Protein AF-0000000076683269 (afdb_homodimer)

Radius of gyration: 24.69 Å; Cα contacts (8 Å, |Δi|>4): 1424; chains: 2; bounding box: 53×72×59 Å

pLDDT: mean 95.29, std 7.61, range [31.34, 98.94]

Sequence (590 aa):
MTDSLSDLVLVDVFAPDGPRTLDAGAAFLYADDLGAIRGDGVFETLLVRQGHTCNTDRHEKRFASSALMLDLPTPDLDQWRDATALALGELERKGVHSDATLRWVYSRGRESTGTPTGYVLASSAEKIVESRTKPVKVMLAERGFSLNLGSRAPWALIGAKTLSYAANMAALRYAKGKGFDDVIFTSAEGNLLEGPTSTIIVVRGKELLTPNPGEGVLPGTTQAALFEAAAEKGWKVTPAVLTPDDLYTADAVWLVSSVRIAVVVSSIDGEPIRQPDEAAEAEFRGLCDEALAAQMTDSLSDLVLVDVFAPDGPRTLDAGAAFLYADDLGAIRGDGVFETLLVRQGHTCNTDRHEKRFASSALMLDLPTPDLDQWRDATALALGELERKGVHSDATLRWVYSRGRESTGTPTGYVLASSAEKIVESRTKPVKVMLAERGFSLNLGSRAPWALIGAKTLSYAANMAALRYAKGKGFDDVIFTSAEGNLLEGPTSTIIVVRGKELLTPNPGEGVLPGTTQAALFEAAAEKGWKVTPAVLTPDDLYTADAVWLVSSVRIAVVVSSIDGEPIRQPDEAAEAEFRGLCDEALAAQ

Secondary structure (DSSP, 8-state):
---TTTT-EEEETT-TTS-EEE-TTS--B-TTBHHHHH--EEEEEEEEETTEESSHHHHHHHHHHHHHHTTPPPP-HHHHHHHHHHHHHHHHHTT--S-EEEEEEEE--BTTT---EEEEEEEE-HHHHHHTTS-EEEEEEE--B-TTHHHH-GGG-TT--BS--HHHHHHHHHHHHTT-SEEEEE-TTS-B---SS-EEEEE-SSEEEEEPTTSSSPPPHHHHHHHHHHHHTT-EEEEE---HHHHHTSSEEEEEETTTEEEEEEEETTEE-----HHHHHHHHHHHHHHHH--/---TTTT-EEEETT-TTS-EEE-TTS--B-TTBHHHHH--EEEEEEEEETTEESSHHHHHHHHHHHHHHTTPPPP-HHHHHHHHHHHHHHHHHTT--S-EEEEEEEE--BTTT---EEEEEEEE-HHHHHHTTS-EEEEEEE--B-TTHHHH-GGG-TT--BS--HHHHHHHHHHHHTT-SEEEEE-TTS-B---SS-EEEEE-SSEEEEEPTTSSSPPPHHHHHHHHHHHHTT-EEEEE---HHHHHT-SEEEEEETTTEEEEEEEETTEE-----HHHHHHHHHHHHHHHH--

Solvent-accessible surface area (backbone atoms only — not comparable to full-atom values): 29212 Å² total; per-residue (Å²): 128,80,64,54,59,76,56,41,40,29,23,35,35,72,36,87,99,39,50,40,80,53,67,56,90,40,56,60,36,44,75,54,20,28,15,40,65,23,3,32,30,28,47,49,67,32,21,27,51,85,85,36,69,35,45,52,68,53,50,50,51,50,45,46,52,25,29,51,69,67,71,43,77,81,72,61,61,67,51,51,50,51,26,48,52,52,46,46,52,50,36,50,74,70,65,51,70,60,49,21,38,37,30,44,40,39,25,54,11,29,69,62,74,58,48,64,41,41,35,38,42,33,32,70,29,61,72,49,58,68,47,29,81,47,66,34,36,27,29,76,38,64,66,34,33,44,48,62,37,34,82,78,23,63,36,60,44,60,46,40,50,51,12,45,34,33,39,42,52,32,38,42,54,53,28,44,76,71,76,25,72,32,45,38,28,19,29,59,85,50,32,44,38,32,31,72,78,30,39,46,37,35,29,50,88,67,27,44,32,29,46,35,65,63,47,57,20,61,70,48,57,47,54,51,34,27,43,54,42,32,40,76,71,69,31,44,66,43,72,35,94,37,42,66,66,53,61,65,70,20,49,27,39,34,42,28,26,54,66,54,47,46,30,44,40,42,23,51,70,85,41,76,42,48,66,58,51,73,67,57,45,50,50,52,51,49,33,46,50,51,22,51,66,49,120,127,80,62,55,59,75,55,40,39,29,23,35,35,72,37,88,98,40,50,39,81,52,69,54,89,41,56,60,35,45,74,54,19,28,17,40,65,23,3,31,30,31,47,48,67,33,19,27,49,85,84,36,68,35,44,51,68,53,48,52,53,51,44,46,51,26,28,52,70,65,71,42,78,81,71,60,60,67,51,50,50,52,26,48,51,51,46,46,52,50,36,50,72,71,65,51,70,59,49,21,38,38,28,44,40,39,24,56,11,29,68,60,76,59,49,63,40,40,33,37,43,32,31,71,30,60,73,49,58,67,48,27,80,48,65,34,34,28,30,75,39,64,66,34,34,44,46,64,38,35,83,77,22,64,35,58,44,58,47,41,50,50,11,44,33,33,40,42,53,34,38,40,53,54,26,43,76,73,74,23,72,33,46,38,28,20,30,60,86,52,31,45,36,29,32,71,77,29,38,47,37,37,29,51,88,66,26,44,32,30,46,35,65,65,47,59,21,60,70,48,55,46,56,51,33,27,43,54,41,32,41,77,70,69,32,46,66,41,71,35,95,39,40,66,64,54,61,65,72,23,48,26,38,33,43,28,25,52,66,54,46,46,29,44,42,43,23,50,69,85,40,76,42,48,65,57,51,72,66,57,44,50,50,53,51,49,32,47,50,50,22,51,65,48,121

Foldseek 3Di:
DPPQQLLKWKWWLPPDPAIDTDRPPDDDADPQWCCVPPLAWAKDKFKDAQLDTFLVVLRLVLRQVLCVLSVHPRDPVVSVVVQVNVSSVSNVVSPQRHMKIKMWIWHLTGPVPSDITIMIIMGHLVVLQVCLEPAWAEEEEEPEAFQCCCVVPSVVSQQHRTSPLVVLVVQQVVQVVVVGRWYWYAYPVQWTEATSAWWKWFADPLETETADRPRRYHDASLLVLLQVLSVVVPGHYDHDTHHVVSCQPGQWMWTAHRRSGIHTHQYYPPHGHHDHDPVVVVVSVVSSVNSRPPD/DPPQQLLKWKWWLPPDPAIDTDRPPDDDADPQWCCVPPLAWAKDKFKDAQLDTFLVVLRLVLRQVLCVLSVHPRDPVVSVVVQVNVSSVSNVVSVQRHMKMKMWIWHLTGPVPSDITIMIIMGHCVVLQVCLEPAWAEEEEEPEAFQCVCVVPSVVSQQHRTSPLVVLVVQQVVQVVVVGRWYWYAYPVQWTEATSAWWKWFADPLETETADRSRRYHDASLLVLLQVLSVVVPGHYDHDTHHPVSCQPTQWMWTAHRRSGIHTHQYYPPHGHHDHDPVVVVVSVVSSVNSRPPD

Structure (mmCIF, N/CA/C/O backbone):
data_AF-0000000076683269-model_v1
#
loop_
_entity.id
_entity.type
_entity.pdbx_description
1 polymer '4-amino-4-deoxychorismate lyase'
#
loop_
_atom_site.group_PDB
_atom_site.id
_atom_site.type_symbol
_atom_site.label_atom_id
_atom_site.label_alt_id
_atom_site.label_comp_id
_atom_site.label_asym_id
_atom_site.label_entity_id
_atom_site.label_seq_id
_atom_site.pdbx_PDB_ins_code
_atom_site.Cartn_x
_atom_site.Cartn_y
_atom_site.Cartn_z
_atom_site.occupancy
_atom_site.B_iso_or_equiv
_atom_site.auth_seq_id
_atom_site.auth_comp_id
_atom_site.auth_asym_id
_atom_site.auth_atom_id
_atom_site.pdbx_PDB_model_num
ATOM 1 N N . MET A 1 1 ? 0.026 5.48 30.109 1 31.59 1 MET A N 1
ATOM 2 C CA . MET A 1 1 ? -0.189 5.574 28.672 1 31.59 1 MET A CA 1
ATOM 3 C C . MET A 1 1 ? -1.676 5.672 28.344 1 31.59 1 MET A C 1
ATOM 5 O O . MET A 1 1 ? -2.445 4.762 28.672 1 31.59 1 MET A O 1
ATOM 9 N N . THR A 1 2 ? -2.377 6.766 28.484 1 41.66 2 THR A N 1
ATOM 10 C CA . THR A 1 2 ? -3.814 6.977 28.344 1 41.66 2 THR A CA 1
ATOM 11 C C . THR A 1 2 ? -4.387 6.113 27.234 1 41.66 2 THR A C 1
ATOM 13 O O . THR A 1 2 ? -3.756 5.941 26.188 1 41.66 2 THR A O 1
ATOM 16 N N . ASP A 1 3 ? -5.293 5.227 27.531 1 55.28 3 ASP A N 1
ATOM 17 C CA . ASP A 1 3 ? -5.898 4.203 26.688 1 55.28 3 ASP A CA 1
ATOM 18 C C . ASP A 1 3 ? -6.43 4.809 25.391 1 55.28 3 ASP A C 1
ATOM 20 O O . ASP A 1 3 ? -7.445 5.508 25.391 1 55.28 3 ASP A O 1
ATOM 24 N N . SER A 1 4 ? -5.574 4.988 24.359 1 67.75 4 SER A N 1
ATOM 25 C CA . SER A 1 4 ? -5.832 5.57 23.047 1 67.75 4 SER A CA 1
ATOM 26 C C . SER A 1 4 ? -7.141 5.055 22.453 1 67.75 4 SER A C 1
ATOM 28 O O . SER A 1 4 ? -7.762 5.723 21.625 1 67.75 4 SER A O 1
ATOM 30 N N . LEU A 1 5 ? -7.668 4.098 23.234 1 78.06 5 LEU A N 1
ATOM 31 C CA . LEU A 1 5 ? -8.93 3.533 22.766 1 78.06 5 LEU A CA 1
ATOM 32 C C . LEU A 1 5 ? -10.117 4.293 23.344 1 78.06 5 LEU A C 1
ATOM 34 O O . LEU A 1 5 ? -11.211 4.266 22.781 1 78.06 5 LEU A O 1
ATOM 38 N N . SER A 1 6 ? -9.914 5.012 24.422 1 82.38 6 SER A N 1
ATOM 39 C CA . SER A 1 6 ? -11.016 5.594 25.172 1 82.38 6 SER A CA 1
ATOM 40 C C . SER A 1 6 ? -11.75 6.652 24.359 1 82.38 6 SER A C 1
ATOM 42 O O . SER A 1 6 ? -12.977 6.766 24.438 1 82.38 6 SER A O 1
ATOM 44 N N . ASP A 1 7 ? -11.094 7.297 23.562 1 91.88 7 ASP A N 1
ATOM 45 C CA . ASP A 1 7 ? -11.805 8.352 22.844 1 91.88 7 ASP A CA 1
ATOM 46 C C . ASP A 1 7 ? -12 7.984 21.375 1 91.88 7 ASP A C 1
ATOM 48 O O . ASP A 1 7 ? -12.438 8.812 20.578 1 91.88 7 ASP A O 1
ATOM 52 N N . LEU A 1 8 ? -11.688 6.789 21.047 1 96.19 8 LEU A N 1
ATOM 53 C CA . LEU A 1 8 ? -11.82 6.367 19.656 1 96.19 8 LEU A CA 1
ATOM 54 C C . LEU A 1 8 ? -13.289 6.168 19.281 1 96.19 8 LEU A C 1
ATOM 56 O O . LEU A 1 8 ? -14.031 5.512 20.016 1 96.19 8 LEU A O 1
ATOM 60 N N . VAL A 1 9 ? -13.695 6.797 18.203 1 98.25 9 VAL A N 1
ATOM 61 C CA . VAL A 1 9 ? -15.047 6.711 17.656 1 98.25 9 VAL A CA 1
ATOM 62 C C . VAL A 1 9 ? -15.023 5.914 16.359 1 98.25 9 VAL A C 1
ATOM 64 O O . VAL A 1 9 ? -14.125 6.09 15.523 1 98.25 9 VAL A O 1
ATOM 67 N N . LEU A 1 10 ? -16.016 5.043 16.188 1 98.75 10 LEU A N 1
ATOM 68 C CA . LEU A 1 10 ? -16.172 4.258 14.977 1 98.75 10 LEU A CA 1
ATOM 69 C C . LEU A 1 10 ? -17.594 4.379 14.43 1 98.75 10 LEU A C 1
ATOM 71 O O . LEU A 1 10 ? -18.562 4.164 15.164 1 98.75 10 LEU A O 1
ATOM 75 N N . VAL A 1 11 ? -17.672 4.773 13.18 1 98.94 11 VAL A N 1
ATOM 76 C CA . VAL A 1 11 ? -18.969 4.805 12.5 1 98.94 11 VAL A CA 1
ATOM 77 C C . VAL A 1 11 ? -18.906 3.916 11.258 1 98.94 11 VAL A C 1
ATOM 79 O O . VAL A 1 11 ? -18.031 4.066 10.414 1 98.94 11 VAL A O 1
ATOM 82 N N . ASP A 1 12 ? -19.812 2.938 11.156 1 98.88 12 ASP A N 1
ATOM 83 C CA . ASP A 1 12 ? -20.016 2.168 9.93 1 98.88 12 ASP A CA 1
ATOM 84 C C . ASP A 1 12 ? -20.828 2.961 8.906 1 98.88 12 ASP A C 1
ATOM 86 O O . ASP A 1 12 ? -22.016 3.207 9.109 1 98.88 12 ASP A O 1
ATOM 90 N N . VAL A 1 13 ? -20.234 3.352 7.816 1 98.81 13 VAL A N 1
ATOM 91 C CA . VAL A 1 13 ? -20.875 4.207 6.824 1 98.81 13 VAL A CA 1
ATOM 92 C C . VAL A 1 13 ? -21.938 3.41 6.062 1 98.81 13 VAL A C 1
ATOM 94 O O . VAL A 1 13 ? -22.969 3.951 5.68 1 98.81 13 VAL A O 1
ATOM 97 N N . PHE A 1 14 ? -21.672 2.129 5.91 1 98 14 PHE A N 1
ATOM 98 C CA . PHE A 1 14 ? -22.5 1.336 5.008 1 98 14 PHE A CA 1
ATOM 99 C C . PHE A 1 14 ? -23.375 0.367 5.789 1 98 14 PHE A C 1
ATOM 101 O O . PHE A 1 14 ? -23.734 -0.7 5.285 1 98 14 PHE A O 1
ATOM 108 N N . ALA A 1 15 ? -23.578 0.634 7.137 1 96.75 15 ALA A N 1
ATOM 109 C CA . ALA A 1 15 ? -24.5 -0.187 7.902 1 96.75 15 ALA A CA 1
ATOM 110 C C . ALA A 1 15 ? -25.859 -0.254 7.211 1 96.75 15 ALA A C 1
ATOM 112 O O . ALA A 1 15 ? -26.25 0.679 6.504 1 96.75 15 ALA A O 1
ATOM 113 N N . PRO A 1 16 ? -26.484 -1.417 7.621 1 90 16 PRO A N 1
ATOM 114 C CA . PRO A 1 16 ? -27.828 -1.509 7.047 1 90 16 PRO A CA 1
ATOM 115 C C . PRO A 1 16 ? -28.734 -0.355 7.477 1 90 16 PRO A C 1
ATOM 117 O O . PRO A 1 16 ? -28.703 0.058 8.641 1 90 16 PRO A O 1
ATOM 120 N N . ASP A 1 17 ? -29.438 0.442 6.676 1 92.94 17 ASP A N 1
ATOM 121 C CA . ASP A 1 17 ? -30.406 1.505 6.91 1 92.94 17 ASP A CA 1
ATOM 122 C C . ASP A 1 17 ? -29.703 2.848 7.121 1 92.94 17 ASP A C 1
ATOM 124 O O . ASP A 1 17 ? -30.266 3.758 7.73 1 92.94 17 ASP A O 1
ATOM 128 N N . GLY A 1 18 ? -28.375 2.85 6.934 1 95.81 18 GLY A N 1
ATOM 129 C CA . GLY A 1 18 ? -27.594 4.078 7.012 1 95.81 18 GLY A CA 1
ATOM 130 C C . GLY A 1 18 ? -26.438 3.998 7.992 1 95.81 18 GLY A C 1
ATOM 131 O O . GLY A 1 18 ? -26.281 2.99 8.68 1 95.81 18 GLY A O 1
ATOM 132 N N . PRO A 1 19 ? -25.688 5.133 8.07 1 98.62 19 PRO A N 1
ATOM 133 C CA . PRO A 1 19 ? -24.516 5.121 8.953 1 98.62 19 PRO A CA 1
ATOM 134 C C . PRO A 1 19 ? -24.875 4.871 10.414 1 98.62 19 PRO A C 1
ATOM 136 O O . PRO A 1 19 ? -25.922 5.332 10.883 1 98.62 19 PRO A O 1
ATOM 139 N N . ARG A 1 20 ? -23.953 4.223 11.133 1 98.5 20 ARG A N 1
ATOM 140 C CA . ARG A 1 20 ? -24.219 3.842 12.516 1 98.5 20 ARG A CA 1
ATOM 141 C C . ARG A 1 20 ? -22.953 3.836 13.352 1 98.5 20 ARG A C 1
ATOM 143 O O . ARG A 1 20 ? -21.906 3.371 12.891 1 98.5 20 ARG A O 1
ATOM 150 N N . THR A 1 21 ? -23.094 4.387 14.539 1 98.31 21 THR A N 1
ATOM 151 C CA . THR A 1 21 ? -21.984 4.328 15.484 1 98.31 21 THR A CA 1
ATOM 152 C C . THR A 1 21 ? -21.812 2.916 16.031 1 98.31 21 THR A C 1
ATOM 154 O O . THR A 1 21 ? -22.797 2.254 16.359 1 98.31 21 THR A O 1
ATOM 157 N N . LEU A 1 22 ? -20.594 2.455 16.125 1 98.12 22 LEU A N 1
ATOM 158 C CA . LEU A 1 22 ? -20.281 1.14 16.672 1 98.12 22 LEU A CA 1
ATOM 159 C C . LEU A 1 22 ? -19.281 1.253 17.812 1 98.12 22 LEU A C 1
ATOM 161 O O . LEU A 1 22 ? -18.703 2.324 18.047 1 98.12 22 LEU A O 1
ATOM 165 N N . ASP A 1 23 ? -19.094 0.149 18.594 1 96.94 23 ASP A N 1
ATOM 166 C CA . ASP A 1 23 ? -18.047 0.046 19.594 1 96.94 23 ASP A CA 1
ATOM 167 C C . ASP A 1 23 ? -16.672 -0.105 18.938 1 96.94 23 ASP A C 1
ATOM 169 O O . ASP A 1 23 ? -16.375 -1.142 18.344 1 96.94 23 ASP A O 1
ATOM 173 N N . ALA A 1 24 ? -15.812 0.906 19.094 1 95.56 24 ALA A N 1
ATOM 174 C CA . ALA A 1 24 ? -14.492 0.896 18.469 1 95.56 24 ALA A CA 1
ATOM 175 C C . 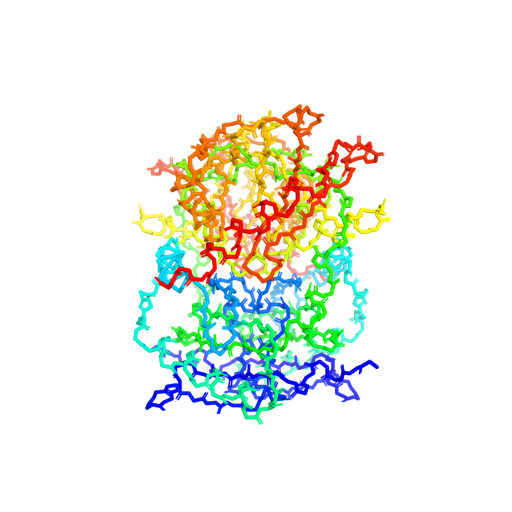ALA A 1 24 ? -13.594 -0.158 19.094 1 95.56 24 ALA A C 1
ATOM 177 O O . ALA A 1 24 ? -12.539 -0.489 18.562 1 95.56 24 ALA A O 1
ATOM 178 N N . GLY A 1 25 ? -13.969 -0.652 20.219 1 94.94 25 GLY A N 1
ATOM 179 C CA . GLY A 1 25 ? -13.211 -1.692 20.906 1 94.94 25 GLY A CA 1
ATOM 180 C C . GLY A 1 25 ? -13.555 -3.09 20.422 1 94.94 25 GLY A C 1
ATOM 181 O O . GLY A 1 25 ? -12.938 -4.066 20.844 1 94.94 25 GLY A O 1
ATOM 182 N N . ALA A 1 26 ? -14.508 -3.221 19.547 1 96.56 26 ALA A N 1
ATOM 183 C CA . ALA A 1 26 ? -14.914 -4.516 19.016 1 96.56 26 ALA A CA 1
ATOM 184 C C . ALA A 1 26 ? -14.406 -4.703 17.578 1 96.56 26 ALA A C 1
ATOM 186 O O . ALA A 1 26 ? -14.109 -3.725 16.891 1 96.56 26 ALA A O 1
ATOM 187 N N . ALA A 1 27 ? -14.25 -6.012 17.203 1 97.88 27 ALA A N 1
ATOM 188 C CA . ALA A 1 27 ? -13.906 -6.312 15.82 1 97.88 27 ALA A CA 1
ATOM 189 C C . ALA A 1 27 ? -14.969 -5.773 14.867 1 97.88 27 ALA A C 1
ATOM 191 O O . ALA A 1 27 ? -16.156 -5.805 15.172 1 97.88 27 ALA A O 1
ATOM 192 N N . PHE A 1 28 ? -14.586 -5.293 13.773 1 98.25 28 PHE A N 1
ATOM 193 C CA . PHE A 1 28 ? -15.469 -4.641 12.812 1 98.25 28 PHE A CA 1
ATOM 194 C C . PHE A 1 28 ? -15.203 -5.145 11.398 1 98.25 28 PHE A C 1
ATOM 196 O O . PHE A 1 28 ? -16.141 -5.484 10.672 1 98.25 28 PHE A O 1
ATOM 203 N N . LEU A 1 29 ? -13.938 -5.234 10.961 1 98.56 29 LEU A N 1
ATOM 204 C CA . LEU A 1 29 ? -13.562 -5.645 9.617 1 98.56 29 LEU A CA 1
ATOM 205 C C . LEU A 1 29 ? -13.492 -7.164 9.5 1 98.56 29 LEU A C 1
ATOM 207 O O . LEU A 1 29 ? -13.156 -7.844 10.477 1 98.56 29 LEU A O 1
ATOM 211 N N . TYR A 1 30 ? -13.789 -7.625 8.32 1 98.19 30 TYR A N 1
ATOM 212 C CA . TYR A 1 30 ? -13.602 -9.039 8.031 1 98.19 30 TYR A CA 1
ATOM 213 C C . TYR A 1 30 ? -12.156 -9.328 7.641 1 98.19 30 TYR A C 1
ATOM 215 O O . TYR A 1 30 ? -11.469 -8.461 7.094 1 98.19 30 TYR A O 1
ATOM 223 N N . ALA A 1 31 ? -11.75 -10.562 7.859 1 98.25 31 ALA A N 1
ATOM 224 C CA . ALA A 1 31 ? -10.344 -10.938 7.672 1 98.25 31 ALA A CA 1
ATOM 225 C C . ALA A 1 31 ? -9.953 -10.859 6.199 1 98.25 31 ALA A C 1
ATOM 227 O O . ALA A 1 31 ? -8.773 -10.656 5.875 1 98.25 31 ALA A O 1
ATOM 228 N N . ASP A 1 32 ? -10.93 -10.961 5.285 1 98 32 ASP A N 1
ATOM 229 C CA . ASP A 1 32 ? -10.602 -11.008 3.863 1 98 32 ASP A CA 1
ATOM 230 C C . ASP A 1 32 ? -10.875 -9.664 3.191 1 98 32 ASP A C 1
ATOM 232 O O . ASP A 1 32 ? -11.031 -9.594 1.971 1 98 32 ASP A O 1
ATOM 236 N N . ASP A 1 33 ? -11.078 -8.586 4.016 1 98.5 33 ASP A N 1
ATOM 237 C CA . ASP A 1 33 ? -11.242 -7.258 3.439 1 98.5 33 ASP A CA 1
ATOM 238 C C . ASP A 1 33 ? -10.031 -6.863 2.602 1 98.5 33 ASP A C 1
ATOM 240 O O . ASP A 1 33 ? -8.898 -6.914 3.082 1 98.5 33 ASP A O 1
ATOM 244 N N . LEU A 1 34 ? -10.25 -6.418 1.425 1 98.69 34 LEU A N 1
ATOM 245 C CA . LEU A 1 34 ? -9.172 -6.105 0.489 1 98.69 34 LEU A CA 1
ATOM 246 C C . LEU A 1 34 ? -8.406 -4.867 0.933 1 98.69 34 LEU A C 1
ATOM 248 O O . LEU A 1 34 ? -7.266 -4.652 0.512 1 98.69 34 LEU A O 1
ATOM 252 N N . GLY A 1 35 ? -8.953 -4.008 1.748 1 98.62 35 GLY A N 1
ATOM 253 C CA . GLY A 1 35 ? -8.18 -2.971 2.406 1 98.62 35 GLY A CA 1
ATOM 254 C C . GLY A 1 35 ? -7.105 -3.52 3.328 1 98.62 35 GLY A C 1
ATOM 255 O O . GLY A 1 35 ? -5.984 -3.004 3.365 1 98.62 35 GLY A O 1
ATOM 256 N N . ALA A 1 36 ? -7.414 -4.625 3.998 1 98.62 36 ALA A N 1
ATOM 257 C CA . ALA A 1 36 ? -6.516 -5.191 5 1 98.62 36 ALA A CA 1
ATOM 258 C C . ALA A 1 36 ? -5.457 -6.078 4.352 1 98.62 36 ALA A C 1
ATOM 260 O O . ALA A 1 36 ? -4.324 -6.16 4.836 1 98.62 36 ALA A O 1
ATOM 261 N N . ILE A 1 37 ? -5.801 -6.723 3.23 1 98.56 37 ILE A N 1
ATOM 262 C CA . ILE A 1 37 ? -4.879 -7.758 2.762 1 98.56 37 ILE A CA 1
ATOM 263 C C . ILE A 1 37 ? -4.199 -7.297 1.476 1 98.56 37 ILE A C 1
ATOM 265 O O . ILE A 1 37 ? -3.268 -7.945 0.993 1 98.56 37 ILE A O 1
ATOM 269 N N . ARG A 1 38 ? -4.641 -6.066 0.946 1 98.5 38 ARG A N 1
ATOM 270 C CA . ARG A 1 38 ? -4.02 -5.578 -0.281 1 98.5 38 ARG A CA 1
ATOM 271 C C . ARG A 1 38 ? -3.811 -4.07 -0.228 1 98.5 38 ARG A C 1
ATOM 273 O O . ARG A 1 38 ? -3.271 -3.479 -1.166 1 98.5 38 ARG A O 1
ATOM 280 N N . GLY A 1 39 ? -4.258 -3.404 0.826 1 98.69 39 GLY A N 1
ATOM 281 C CA . GLY A 1 39 ? -4.242 -1.95 0.814 1 98.69 39 GLY A CA 1
ATOM 282 C C . GLY A 1 39 ? -5.082 -1.354 -0.3 1 98.69 39 GLY A C 1
ATOM 283 O O . GLY A 1 39 ? -4.785 -0.264 -0.792 1 98.69 39 GLY A O 1
ATOM 284 N N . ASP A 1 40 ? -6.047 -2.078 -0.749 1 98.69 40 ASP A N 1
ATOM 285 C CA . ASP A 1 40 ? -6.859 -1.696 -1.901 1 98.69 40 ASP A CA 1
ATOM 286 C C . ASP A 1 40 ? -8.047 -0.843 -1.476 1 98.69 40 ASP A C 1
ATOM 288 O O . ASP A 1 40 ? -9.18 -1.337 -1.396 1 98.69 40 ASP A O 1
ATOM 292 N N . GLY A 1 41 ? -7.828 0.389 -1.312 1 98.88 41 GLY A N 1
ATOM 293 C CA . GLY A 1 41 ? -8.773 1.394 -0.854 1 98.88 41 GLY A CA 1
ATOM 294 C C . GLY A 1 41 ? -8.164 2.777 -0.735 1 98.88 41 GLY A C 1
ATOM 295 O O . GLY A 1 41 ? -7.008 2.986 -1.105 1 98.88 41 GLY A O 1
ATOM 296 N N . VAL A 1 42 ? -9.016 3.705 -0.265 1 98.88 42 VAL A N 1
ATOM 297 C CA . VAL A 1 42 ? -8.609 5.102 -0.143 1 98.88 42 VAL A CA 1
ATOM 298 C C . VAL A 1 42 ? -9.008 5.641 1.229 1 98.88 42 VAL A C 1
ATOM 300 O O . VAL A 1 42 ? -9.828 5.035 1.924 1 98.88 42 VAL A O 1
ATOM 303 N N . PHE A 1 43 ? -8.375 6.777 1.612 1 98.94 43 PHE A N 1
ATOM 304 C CA . PHE A 1 43 ? -8.742 7.367 2.895 1 98.94 43 PHE A CA 1
ATOM 305 C C . PHE A 1 43 ? -8.57 8.883 2.859 1 98.94 43 PHE A C 1
ATOM 307 O O . PHE A 1 43 ? -7.965 9.422 1.933 1 98.94 43 PHE A O 1
ATOM 314 N N . GLU A 1 44 ? -9.133 9.531 3.756 1 98.81 44 GLU A N 1
ATOM 315 C CA . GLU A 1 44 ? -8.938 10.938 4.102 1 98.81 44 GLU A CA 1
ATOM 316 C C . GLU A 1 44 ? -8.773 11.117 5.609 1 98.81 44 GLU A C 1
ATOM 318 O O . GLU A 1 44 ? -9.375 10.383 6.395 1 98.81 44 GLU A O 1
ATOM 323 N N . THR A 1 45 ? -7.984 12.008 6.004 1 98.56 45 THR A N 1
ATOM 324 C CA . THR A 1 45 ? -7.938 12.461 7.391 1 98.56 45 THR A CA 1
ATOM 325 C C . THR A 1 45 ? -8.258 13.945 7.484 1 98.56 45 THR A C 1
ATOM 327 O O . THR A 1 45 ? -7.539 14.773 6.914 1 98.56 45 THR A O 1
ATOM 330 N N . LEU A 1 46 ? -9.305 14.25 8.148 1 98.5 46 LEU A N 1
ATOM 331 C CA . LEU A 1 46 ? -9.75 15.633 8.328 1 98.5 46 LEU A CA 1
ATOM 332 C C . LEU A 1 46 ? -9.438 16.109 9.742 1 98.5 46 LEU A C 1
ATOM 334 O O . LEU A 1 46 ? -9.453 15.328 10.688 1 98.5 46 LEU A O 1
ATOM 338 N N . LEU A 1 47 ? -9.18 17.391 9.852 1 98.25 47 LEU A N 1
ATOM 339 C CA . LEU A 1 47 ? -9.133 18.047 11.148 1 98.25 47 LEU A CA 1
ATOM 340 C C . LEU A 1 47 ? -10.531 18.406 11.633 1 98.25 47 LEU A C 1
ATOM 342 O O . LEU A 1 47 ? -11.359 18.891 10.859 1 98.25 47 LEU A O 1
ATOM 346 N N . VAL A 1 48 ? -10.797 18.062 12.836 1 97.75 48 VAL A N 1
ATOM 347 C CA . VAL A 1 48 ? -11.984 18.562 13.523 1 97.75 48 VAL A CA 1
ATOM 348 C C . VAL A 1 48 ? -11.586 19.688 14.484 1 97.75 48 VAL A C 1
ATOM 350 O O . VAL A 1 48 ? -10.766 19.469 15.383 1 97.75 48 VAL A O 1
ATOM 353 N N . ARG A 1 49 ? -12.07 20.797 14.273 1 95.38 49 ARG A N 1
ATOM 354 C CA . ARG A 1 49 ? -11.836 21.969 15.117 1 95.38 49 ARG A CA 1
ATOM 355 C C . ARG A 1 49 ? -13.148 22.656 15.469 1 95.38 49 ARG A C 1
ATOM 357 O O . ARG A 1 49 ? -13.961 22.953 14.586 1 95.38 49 ARG A O 1
ATOM 364 N N . GLN A 1 50 ? -13.328 22.922 16.734 1 92.56 50 GLN A N 1
ATOM 365 C CA . GLN A 1 50 ? -14.539 23.562 17.219 1 92.56 50 GLN A CA 1
ATOM 366 C C . GLN A 1 50 ? -15.789 22.828 16.734 1 92.56 50 GLN A C 1
ATOM 368 O O . GLN A 1 50 ? -16.75 23.453 16.281 1 92.56 50 GLN A O 1
ATOM 373 N N . GLY A 1 51 ? -15.719 21.516 16.672 1 93.5 51 GLY A N 1
ATOM 374 C CA . GLY A 1 51 ? -16.859 20.656 16.422 1 93.5 51 GLY A CA 1
ATOM 375 C C . GLY A 1 51 ? -17.172 20.5 14.938 1 93.5 51 GLY A C 1
ATOM 376 O O . GLY A 1 51 ? -18.172 19.891 14.57 1 93.5 51 GLY A O 1
ATOM 377 N N . HIS A 1 52 ? -16.266 21.078 14.102 1 95.38 52 HIS A N 1
ATOM 378 C CA . HIS A 1 52 ? -16.5 20.984 12.664 1 95.38 52 HIS A CA 1
ATOM 379 C C . HIS A 1 52 ? -15.266 20.469 11.938 1 95.38 52 HIS A C 1
ATOM 381 O O . HIS A 1 52 ? -14.133 20.703 12.375 1 95.38 52 HIS A O 1
ATOM 387 N N . THR A 1 53 ? -15.516 19.766 10.828 1 97.88 53 THR A N 1
ATOM 388 C CA . THR A 1 53 ? -14.398 19.344 9.984 1 97.88 53 THR A CA 1
ATOM 389 C C . THR A 1 53 ? -13.875 20.531 9.164 1 97.88 53 THR A C 1
ATOM 391 O O . THR A 1 53 ? -14.656 21.375 8.711 1 97.88 53 THR A O 1
ATOM 394 N N . CYS A 1 54 ? -12.602 20.594 8.953 1 97.75 54 CYS A N 1
ATOM 395 C CA . CYS A 1 54 ? -11.961 21.656 8.18 1 97.75 54 CYS A CA 1
ATOM 396 C C . CYS A 1 54 ? -11.711 21.219 6.746 1 97.75 54 CYS A C 1
ATOM 398 O O . CYS A 1 54 ? -11.344 20.062 6.504 1 97.75 54 CYS A O 1
ATOM 400 N N . ASN A 1 55 ? -11.922 22.156 5.77 1 97.56 55 ASN A N 1
ATOM 401 C CA . ASN A 1 55 ? -11.633 21.938 4.355 1 97.56 55 ASN A CA 1
ATOM 402 C C . ASN A 1 55 ? -12.367 20.719 3.82 1 97.56 55 ASN A C 1
ATOM 404 O O . ASN A 1 55 ? -11.82 19.953 3.023 1 97.56 55 ASN A O 1
ATOM 408 N N . THR A 1 56 ? -13.609 20.562 4.227 1 97.94 56 THR A N 1
ATOM 409 C CA . THR A 1 56 ? -14.383 19.359 3.928 1 97.94 56 THR A CA 1
ATOM 410 C C . THR A 1 56 ? -14.562 19.188 2.422 1 97.94 56 THR A C 1
ATOM 412 O O . THR A 1 56 ? -14.383 18.094 1.887 1 97.94 56 THR A O 1
ATOM 415 N N . ASP A 1 57 ? -14.875 20.297 1.766 1 97.38 57 ASP A N 1
ATOM 416 C CA . ASP A 1 57 ? -15.094 20.234 0.325 1 97.38 57 ASP A CA 1
ATOM 417 C C . ASP A 1 57 ? -13.859 19.719 -0.403 1 97.38 57 ASP A C 1
ATOM 419 O O . ASP A 1 57 ? -13.969 18.906 -1.32 1 97.38 57 ASP A O 1
ATOM 423 N N . ARG A 1 58 ? -12.695 20.219 -0.031 1 97.44 58 ARG A N 1
ATOM 424 C CA . ARG A 1 58 ? -11.445 19.797 -0.652 1 97.44 58 ARG A CA 1
ATOM 425 C C . ARG A 1 58 ? -11.172 18.328 -0.381 1 97.44 58 ARG A C 1
ATOM 427 O O . ARG A 1 58 ? -10.719 17.594 -1.268 1 97.44 58 ARG A O 1
ATOM 434 N N . HIS A 1 59 ? -11.461 17.859 0.819 1 98.56 59 HIS A N 1
ATOM 435 C CA . HIS A 1 59 ? -11.297 16.453 1.161 1 98.56 59 HIS A CA 1
ATOM 436 C C . HIS A 1 59 ? -12.25 15.586 0.356 1 98.56 59 HIS A C 1
ATOM 438 O O . HIS A 1 59 ? -11.867 14.516 -0.124 1 98.56 59 HIS A O 1
ATOM 444 N N . GLU A 1 60 ? -13.508 16.062 0.249 1 98.69 60 GLU A N 1
ATOM 445 C CA . GLU A 1 60 ? -14.5 15.305 -0.513 1 98.69 60 GLU A CA 1
ATOM 446 C C . GLU A 1 60 ? -14.078 15.141 -1.968 1 98.69 60 GLU A C 1
ATOM 448 O O . GLU A 1 60 ? -14.188 14.055 -2.535 1 98.69 60 GLU A O 1
ATOM 453 N N . LYS A 1 61 ? -13.594 16.203 -2.529 1 98.25 61 LYS A N 1
ATOM 454 C CA . LYS A 1 61 ? -13.148 16.156 -3.92 1 98.25 61 LYS A CA 1
ATOM 455 C C . LYS A 1 61 ? -11.977 15.195 -4.094 1 98.25 61 LYS A C 1
ATOM 457 O O . LYS A 1 61 ? -11.953 14.391 -5.027 1 98.25 61 LYS A O 1
ATOM 462 N N . ARG A 1 62 ? -11.008 15.266 -3.25 1 97.81 62 ARG A N 1
ATOM 463 C CA . ARG A 1 62 ? -9.844 14.383 -3.342 1 97.81 62 ARG A CA 1
ATOM 464 C C . ARG A 1 62 ? -10.234 12.938 -3.068 1 97.81 62 ARG A C 1
ATOM 466 O O . ARG A 1 62 ? -9.695 12.016 -3.688 1 97.81 62 ARG A O 1
ATOM 473 N N . PHE A 1 63 ? -11.188 12.766 -2.121 1 98.81 63 PHE A N 1
ATOM 474 C CA . PHE A 1 63 ? -11.703 11.438 -1.807 1 98.81 63 PHE A CA 1
ATOM 475 C C . PHE A 1 63 ? -12.312 10.789 -3.043 1 98.81 63 PHE A C 1
ATOM 477 O O . PHE A 1 63 ? -11.977 9.656 -3.383 1 98.81 63 PHE A O 1
ATOM 484 N N . ALA A 1 64 ? -13.109 11.523 -3.682 1 98.75 64 ALA A N 1
ATOM 485 C CA . ALA A 1 64 ? -13.766 11.039 -4.895 1 98.75 64 ALA A CA 1
ATOM 486 C C . ALA A 1 64 ? -12.75 10.781 -6 1 98.75 64 ALA A C 1
ATOM 488 O O . ALA A 1 64 ? -12.844 9.781 -6.719 1 98.75 64 ALA A O 1
ATOM 489 N N . SER A 1 65 ? -11.812 11.664 -6.152 1 97.75 65 SER A N 1
ATOM 490 C CA . SER A 1 65 ? -10.781 11.516 -7.172 1 97.75 65 SER A CA 1
ATOM 491 C C . SER A 1 65 ? -9.938 10.273 -6.93 1 97.75 65 SER A C 1
ATOM 493 O O . SER A 1 65 ? -9.641 9.523 -7.863 1 97.75 65 SER A O 1
ATOM 495 N N . SER A 1 66 ? -9.516 10.062 -5.664 1 98.31 66 SER A N 1
ATOM 496 C CA . SER A 1 66 ? -8.734 8.875 -5.324 1 98.31 66 SER A CA 1
ATOM 497 C C . SER A 1 66 ? -9.523 7.602 -5.605 1 98.31 66 SER A C 1
ATOM 499 O O . SER A 1 66 ? -8.977 6.637 -6.148 1 98.31 66 SER A O 1
ATOM 501 N N . ALA A 1 67 ? -10.805 7.598 -5.219 1 98.75 67 ALA A N 1
ATOM 502 C CA . ALA A 1 67 ? -11.656 6.441 -5.477 1 98.75 67 ALA A CA 1
ATOM 503 C C . ALA A 1 67 ? -11.734 6.137 -6.973 1 98.75 67 ALA A C 1
ATOM 505 O O . ALA A 1 67 ? -11.617 4.98 -7.379 1 98.75 67 ALA A O 1
ATOM 506 N N . LEU A 1 68 ? -11.883 7.156 -7.746 1 98.19 68 LEU A N 1
ATOM 507 C CA . LEU A 1 68 ? -11.945 7.004 -9.195 1 98.19 68 LEU A CA 1
ATOM 508 C C . LEU A 1 68 ? -10.656 6.395 -9.734 1 98.19 68 LEU A C 1
ATOM 510 O O . LEU A 1 68 ? -10.695 5.492 -10.578 1 98.19 68 LEU A O 1
ATOM 514 N N . MET A 1 69 ? -9.555 6.855 -9.273 1 96.88 69 MET A N 1
ATOM 515 C CA . MET A 1 69 ? -8.258 6.367 -9.734 1 96.88 69 MET A CA 1
ATOM 516 C C . MET A 1 69 ? -8.094 4.883 -9.422 1 96.88 69 MET A C 1
ATOM 518 O O . MET A 1 69 ? -7.406 4.168 -10.156 1 96.88 69 MET A O 1
ATOM 522 N N . LEU A 1 70 ? -8.727 4.422 -8.398 1 98.19 70 LEU A N 1
ATOM 523 C CA . LEU A 1 70 ? -8.625 3.018 -8.016 1 98.19 70 LEU A CA 1
ATOM 524 C C . LEU A 1 70 ? -9.758 2.207 -8.648 1 98.19 70 LEU A C 1
ATOM 526 O O . LEU A 1 70 ? -9.914 1.02 -8.352 1 98.19 70 LEU A O 1
ATOM 530 N N . ASP A 1 71 ? -10.609 2.832 -9.422 1 97.62 71 ASP A N 1
ATOM 531 C CA . ASP A 1 71 ? -11.773 2.184 -10.016 1 97.62 71 ASP A CA 1
ATOM 532 C C . ASP A 1 71 ? -12.711 1.652 -8.938 1 97.62 71 ASP A C 1
ATOM 534 O O . ASP A 1 71 ? -13.258 0.552 -9.062 1 97.62 71 ASP A O 1
ATOM 538 N N . LEU A 1 72 ? -12.812 2.334 -7.816 1 98.19 72 LEU A N 1
ATOM 539 C CA . LEU A 1 72 ? -13.836 2.068 -6.809 1 98.19 72 LEU A CA 1
ATOM 540 C C . LEU A 1 72 ? -15.164 2.705 -7.203 1 98.19 72 LEU A C 1
ATOM 542 O O . LEU A 1 72 ? -15.188 3.686 -7.949 1 98.19 72 LEU A O 1
ATOM 546 N N . PRO A 1 73 ? -16.266 2.119 -6.691 1 97.38 73 PRO A N 1
ATOM 547 C CA . PRO A 1 73 ? -17.516 2.846 -6.883 1 97.38 73 PRO A CA 1
ATOM 548 C C . PRO A 1 73 ? -17.469 4.27 -6.332 1 97.38 73 PRO A C 1
ATOM 550 O O . PRO A 1 73 ? -16.859 4.508 -5.285 1 97.38 73 PRO A O 1
ATOM 553 N N . THR A 1 74 ? -18.078 5.172 -7.047 1 98.12 74 THR A N 1
ATOM 554 C CA . THR A 1 74 ? -18.109 6.559 -6.598 1 98.12 74 THR A CA 1
ATOM 555 C C . THR A 1 74 ? -18.734 6.656 -5.203 1 98.12 74 THR A C 1
ATOM 557 O O . THR A 1 74 ? -19.812 6.133 -4.961 1 98.12 74 THR A O 1
ATOM 560 N N . PRO A 1 75 ? -18.062 7.289 -4.293 1 98.44 75 PRO A N 1
ATOM 561 C CA . PRO A 1 75 ? -18.641 7.391 -2.949 1 98.44 75 PRO A CA 1
ATOM 562 C C . PRO A 1 75 ? -19.875 8.289 -2.906 1 98.44 75 PRO A C 1
ATOM 564 O O . PRO A 1 75 ? -19.922 9.32 -3.578 1 98.44 75 PRO A O 1
ATOM 567 N N . ASP A 1 76 ? -20.891 7.867 -2.244 1 98.19 76 ASP A N 1
ATOM 568 C CA . ASP A 1 76 ? -22.031 8.727 -1.915 1 98.19 76 ASP A CA 1
ATOM 569 C C . ASP A 1 76 ? -21.656 9.734 -0.829 1 98.19 76 ASP A C 1
ATOM 571 O O . ASP A 1 76 ? -21.734 9.422 0.362 1 98.19 76 ASP A O 1
ATOM 575 N N . LEU A 1 77 ? -21.359 10.898 -1.215 1 98.62 77 LEU A N 1
ATOM 576 C CA . LEU A 1 77 ? -20.797 11.883 -0.291 1 98.62 77 LEU A CA 1
ATOM 577 C C . LEU A 1 77 ? -21.828 12.281 0.761 1 98.62 77 LEU A C 1
ATOM 579 O O . LEU A 1 77 ? -21.469 12.633 1.887 1 98.62 77 LEU A O 1
ATOM 583 N N . ASP A 1 78 ? -23.109 12.25 0.425 1 98.38 78 ASP A N 1
ATOM 584 C CA . ASP A 1 78 ? -24.141 12.531 1.428 1 98.38 78 ASP A CA 1
ATOM 585 C C . ASP A 1 78 ? -24.078 11.516 2.566 1 98.38 78 ASP A C 1
ATOM 587 O O . ASP A 1 78 ? -24.188 11.883 3.738 1 98.38 78 ASP A O 1
ATOM 591 N N . GLN A 1 79 ? -23.938 10.281 2.234 1 98.5 79 GLN A N 1
ATOM 592 C CA . GLN A 1 79 ? -23.812 9.227 3.234 1 98.5 79 GLN A CA 1
ATOM 593 C C . GLN A 1 79 ? -22.578 9.414 4.102 1 98.5 79 GLN A C 1
ATOM 595 O O . GLN A 1 79 ? -22.625 9.195 5.316 1 98.5 79 GLN A O 1
ATOM 600 N N . TRP A 1 80 ? -21.5 9.836 3.539 1 98.88 80 TRP A N 1
ATOM 601 C CA . TRP A 1 80 ? -20.266 10.094 4.281 1 98.88 80 TRP A CA 1
ATOM 602 C C . TRP A 1 80 ? -20.422 11.312 5.18 1 98.88 80 TRP A C 1
ATOM 604 O O . TRP A 1 80 ? -19.891 11.344 6.293 1 98.88 80 TRP A O 1
ATOM 614 N N . ARG A 1 81 ? -21.109 12.305 4.66 1 98.69 81 ARG A N 1
ATOM 615 C CA . ARG A 1 81 ? -21.406 13.469 5.496 1 98.69 81 ARG A CA 1
ATOM 616 C C . ARG A 1 81 ? -22.266 13.07 6.699 1 98.69 81 ARG A C 1
ATOM 618 O O . ARG A 1 81 ? -22.031 13.539 7.812 1 98.69 81 ARG A O 1
ATOM 625 N N . ASP A 1 82 ? -23.219 12.18 6.469 1 98.75 82 ASP A N 1
ATOM 626 C CA . ASP A 1 82 ? -24.047 11.688 7.566 1 98.75 82 ASP A CA 1
ATOM 627 C C . ASP A 1 82 ? -23.188 10.945 8.594 1 98.75 82 ASP A C 1
ATOM 629 O O . ASP A 1 82 ? -23.344 11.148 9.805 1 98.75 82 ASP A O 1
ATOM 633 N N . ALA A 1 83 ? -22.344 10.094 8.117 1 98.94 83 ALA A N 1
ATOM 634 C CA . ALA A 1 83 ? -21.438 9.359 9 1 98.94 83 ALA A CA 1
ATOM 635 C C . ALA A 1 83 ? -20.531 10.312 9.781 1 98.94 83 ALA A C 1
ATOM 637 O O . ALA A 1 83 ? -20.281 10.102 10.969 1 98.94 83 ALA A O 1
ATOM 638 N N . THR A 1 84 ? -20.062 11.328 9.109 1 98.88 84 THR A N 1
ATOM 639 C CA . THR A 1 84 ? -19.203 12.336 9.734 1 98.88 84 THR A CA 1
ATOM 640 C C . THR A 1 84 ? -19.953 13.062 10.852 1 98.88 84 THR A C 1
ATOM 642 O O . THR A 1 84 ? -19.406 13.266 11.938 1 98.88 84 THR A O 1
ATOM 645 N N . ALA A 1 85 ? -21.172 13.391 10.578 1 98.62 85 ALA A N 1
ATOM 646 C CA . ALA A 1 85 ? -22 14.055 11.594 1 98.62 85 ALA A CA 1
ATOM 647 C C . ALA A 1 85 ? -22.141 13.18 12.836 1 98.62 85 ALA A C 1
ATOM 649 O O . ALA A 1 85 ? -22.062 13.672 13.961 1 98.62 85 ALA A O 1
ATOM 650 N N . LEU A 1 86 ? -22.344 11.891 12.633 1 98.75 86 LEU A N 1
ATOM 651 C CA . LEU A 1 86 ? -22.422 10.961 13.758 1 98.75 86 LEU A CA 1
ATOM 652 C C . LEU A 1 86 ? -21.125 10.93 14.539 1 98.75 86 LEU A C 1
ATOM 654 O O . LEU A 1 86 ? -21.141 10.945 15.773 1 98.75 86 LEU A O 1
ATOM 658 N N . ALA A 1 87 ? -20.047 10.891 13.836 1 98.81 87 ALA A N 1
ATOM 659 C CA . ALA A 1 87 ? -18.734 10.844 14.477 1 98.81 87 ALA A CA 1
ATOM 660 C C . ALA A 1 87 ? -18.5 12.094 15.32 1 98.81 87 ALA A C 1
ATOM 662 O O . ALA A 1 87 ? -18 12.008 16.438 1 98.81 87 ALA A O 1
ATOM 663 N N . LEU A 1 88 ? -18.859 13.266 14.773 1 98.38 88 LEU A N 1
ATOM 664 C CA . LEU A 1 88 ? -18.703 14.523 15.492 1 98.38 88 LEU A CA 1
ATOM 665 C C . LEU A 1 88 ? -19.547 14.539 16.766 1 98.38 88 LEU A C 1
ATOM 667 O O . LEU A 1 88 ? -19.078 14.977 17.812 1 98.38 88 LEU A O 1
ATOM 671 N N . GLY A 1 89 ? -20.766 14.094 16.594 1 98.12 89 GLY A N 1
ATOM 672 C CA . GLY A 1 89 ? -21.609 13.977 17.766 1 98.12 89 GLY A CA 1
ATOM 673 C C . GLY A 1 89 ? -21.031 13.062 18.844 1 98.12 89 GLY A C 1
ATOM 674 O O . GLY A 1 89 ? -21.094 13.375 20.031 1 98.12 89 GLY A O 1
ATOM 675 N N . GLU A 1 90 ? -20.469 11.953 18.438 1 97.88 90 GLU A N 1
ATOM 676 C CA . GLU A 1 90 ? -19.875 11.008 19.391 1 97.88 90 GLU A CA 1
ATOM 677 C C . GLU A 1 90 ? -18.641 11.602 20.062 1 97.88 90 GLU A C 1
ATOM 679 O O . GLU A 1 90 ? -18.406 11.359 21.25 1 97.88 90 GLU A O 1
ATOM 684 N N . LEU A 1 91 ? -17.844 12.344 19.328 1 97.5 91 LEU A N 1
ATOM 685 C CA . LEU A 1 91 ? -16.703 13.039 19.922 1 97.5 91 LEU A CA 1
ATOM 686 C C . LEU A 1 91 ? -17.172 13.969 21.031 1 97.5 91 LEU A C 1
ATOM 688 O O . LEU A 1 91 ? -16.578 13.992 22.125 1 97.5 91 LEU A O 1
ATOM 692 N N . GLU A 1 92 ? -18.172 14.711 20.734 1 96.5 92 GLU A N 1
ATOM 693 C CA . GLU A 1 92 ? -18.734 15.625 21.719 1 96.5 92 GLU A CA 1
ATOM 694 C C . GLU A 1 92 ? -19.219 14.867 22.953 1 96.5 92 GLU A C 1
ATOM 696 O O . GLU A 1 92 ? -18.938 15.266 24.078 1 96.5 92 GLU A O 1
ATOM 701 N N . ARG A 1 93 ? -19.891 13.812 22.734 1 96 93 ARG A N 1
ATOM 702 C CA . ARG A 1 93 ? -20.406 13.008 23.828 1 96 93 ARG A CA 1
ATOM 703 C C . ARG A 1 93 ? -19.281 12.461 24.688 1 96 93 ARG A C 1
ATOM 705 O O . ARG A 1 93 ? -19.438 12.328 25.906 1 96 93 ARG A O 1
ATOM 712 N N . LYS A 1 94 ? -18.172 12.219 24.094 1 94.62 94 LYS A N 1
ATOM 713 C CA . LYS A 1 94 ? -17.031 11.664 24.797 1 94.62 94 LYS A CA 1
ATOM 714 C C . LYS A 1 94 ? -16.203 12.773 25.453 1 94.62 94 LYS A C 1
ATOM 716 O O . LYS A 1 94 ? -15.18 12.5 26.078 1 94.62 94 LYS A O 1
ATOM 721 N N . GLY A 1 95 ? -16.531 13.961 25.234 1 93.31 95 GLY A N 1
ATOM 722 C CA . GLY A 1 95 ? -15.891 15.094 25.891 1 93.31 95 GLY A CA 1
ATOM 723 C C . GLY A 1 95 ? -14.664 15.594 25.156 1 93.31 95 GLY A C 1
ATOM 724 O O . GLY A 1 95 ? -13.789 16.219 25.75 1 93.31 95 GLY A O 1
ATOM 725 N N . VAL A 1 96 ? -14.57 15.203 23.906 1 93.12 96 VAL A N 1
ATOM 726 C CA . VAL A 1 96 ? -13.461 15.711 23.109 1 93.12 96 VAL A CA 1
ATOM 727 C C . VAL A 1 96 ? -13.805 17.094 22.562 1 93.12 96 VAL A C 1
ATOM 729 O O . VAL A 1 96 ? -14.562 17.219 21.594 1 93.12 96 VAL A O 1
ATOM 732 N N . HIS A 1 97 ? -13.211 18.125 23.141 1 88.81 97 HIS A N 1
ATOM 733 C CA . HIS A 1 97 ? -13.539 19.5 22.766 1 88.81 97 HIS A CA 1
ATOM 734 C C . HIS A 1 97 ? -12.375 20.156 22.031 1 88.81 97 HIS A C 1
ATOM 736 O O . HIS A 1 97 ? -12.547 21.203 21.406 1 88.81 97 HIS A O 1
ATOM 742 N N . SER A 1 98 ? -11.219 19.531 22.141 1 91.25 98 SER A N 1
ATOM 743 C CA . SER A 1 98 ? -10.047 20.031 21.422 1 91.25 98 SER A CA 1
ATOM 744 C C . SER A 1 98 ? -10 19.484 20 1 91.25 98 SER A C 1
ATOM 746 O O . SER A 1 98 ? -10.938 18.812 19.547 1 91.25 98 SER A O 1
ATOM 748 N N . ASP A 1 99 ? -8.992 19.938 19.297 1 96.31 99 ASP A N 1
ATOM 749 C CA . ASP A 1 99 ? -8.82 19.406 17.938 1 96.31 99 ASP A CA 1
ATOM 750 C C . ASP A 1 99 ? -8.898 17.891 17.922 1 96.31 99 ASP A C 1
ATOM 752 O O . ASP A 1 99 ? -8.508 17.234 18.891 1 96.31 99 ASP A O 1
ATOM 756 N N . ALA A 1 100 ? -9.516 17.344 16.938 1 97.56 100 ALA A N 1
ATOM 757 C CA . ALA A 1 100 ? -9.625 15.898 16.75 1 97.56 100 ALA A CA 1
ATOM 758 C C . ALA A 1 100 ? -9.281 15.508 15.312 1 97.56 100 ALA A C 1
ATOM 760 O O . ALA A 1 100 ? -9.219 16.359 14.43 1 97.56 100 ALA A O 1
ATOM 761 N N . THR A 1 101 ? -8.922 14.289 15.188 1 97.88 101 THR A N 1
ATOM 762 C CA . THR A 1 101 ? -8.742 13.68 13.875 1 97.88 101 THR A CA 1
ATOM 763 C C . THR A 1 101 ? -10 12.914 13.461 1 97.88 101 THR A C 1
ATOM 765 O O . THR A 1 101 ? -10.641 12.273 14.289 1 97.88 101 THR A O 1
ATOM 768 N N . LEU A 1 102 ? -10.43 13.031 12.266 1 98.62 102 LEU A N 1
ATOM 769 C CA . LEU A 1 102 ? -11.508 12.258 11.656 1 98.62 102 LEU A CA 1
ATOM 770 C C . LEU A 1 102 ? -11.062 11.641 10.336 1 98.62 102 LEU A C 1
ATOM 772 O O . LEU A 1 102 ? -10.805 12.359 9.367 1 98.62 102 LEU A O 1
ATOM 776 N N . ARG A 1 103 ? -11.008 10.352 10.289 1 98.81 103 ARG A N 1
ATOM 777 C CA . ARG A 1 103 ? -10.477 9.625 9.148 1 98.81 103 ARG A CA 1
ATOM 778 C C . ARG A 1 103 ? -11.578 8.867 8.414 1 98.81 103 ARG A C 1
ATOM 780 O O . ARG A 1 103 ? -12.289 8.062 9.016 1 98.81 103 ARG A O 1
ATOM 787 N N . TRP A 1 104 ? -11.773 9.109 7.129 1 98.94 104 TRP A N 1
ATOM 788 C CA . TRP A 1 104 ? -12.586 8.297 6.23 1 98.94 104 TRP A CA 1
ATOM 789 C C . TRP A 1 104 ? -11.773 7.133 5.672 1 98.94 104 TRP A C 1
ATOM 791 O O . TRP A 1 104 ? -10.648 7.324 5.191 1 98.94 104 TRP A O 1
ATOM 801 N N . VAL A 1 105 ? -12.273 5.938 5.789 1 98.94 105 VAL A N 1
ATOM 802 C CA . VAL A 1 105 ? -11.641 4.773 5.184 1 98.94 105 VAL A CA 1
ATOM 803 C C . VAL A 1 105 ? -12.625 4.07 4.254 1 98.94 105 VAL A C 1
ATOM 805 O O . VAL A 1 105 ? -13.742 3.744 4.66 1 98.94 105 VAL A O 1
ATOM 808 N N . TYR A 1 106 ? -12.273 3.885 3.004 1 98.94 106 TYR A N 1
ATOM 809 C CA . TYR A 1 106 ? -13.102 3.281 1.966 1 98.94 106 TYR A CA 1
ATOM 810 C C . TYR A 1 106 ? -12.32 2.221 1.197 1 98.94 106 TYR A C 1
ATOM 812 O O . TYR A 1 106 ? -11.359 2.539 0.486 1 98.94 106 TYR A O 1
ATOM 820 N N . SER A 1 107 ? -12.656 0.944 1.358 1 98.75 107 SER A N 1
ATOM 821 C CA . SER A 1 107 ? -11.945 -0.131 0.677 1 98.75 107 SER A CA 1
ATOM 822 C C . SER A 1 107 ? -12.852 -0.856 -0.312 1 98.75 107 SER A C 1
ATOM 824 O O . SER A 1 107 ? -14.062 -0.655 -0.31 1 98.75 107 SER A O 1
ATOM 826 N N . ARG A 1 108 ? -12.234 -1.615 -1.228 1 98.19 108 ARG A N 1
ATOM 827 C CA . ARG A 1 108 ? -12.961 -2.422 -2.201 1 98.19 108 ARG A CA 1
ATOM 828 C C . ARG A 1 108 ? -13.805 -3.488 -1.508 1 98.19 108 ARG A C 1
ATOM 830 O O . ARG A 1 108 ? -14.711 -4.059 -2.113 1 98.19 108 ARG A O 1
ATOM 837 N N . GLY A 1 109 ? -13.539 -3.752 -0.23 1 97.38 109 GLY A N 1
ATOM 838 C CA . GLY A 1 109 ? -14.383 -4.617 0.58 1 97.38 109 GLY A CA 1
ATOM 839 C C . GLY A 1 109 ? -13.922 -6.062 0.579 1 97.38 109 GLY A C 1
ATOM 840 O O . GLY A 1 109 ? -12.734 -6.344 0.409 1 97.38 109 GLY A O 1
ATOM 841 N N . ARG A 1 110 ? -14.789 -6.977 0.907 1 96.44 110 ARG A N 1
ATOM 842 C CA . ARG A 1 110 ? -14.453 -8.375 1.128 1 96.44 110 ARG A CA 1
ATOM 843 C C . ARG A 1 110 ? -14.094 -9.07 -0.184 1 96.44 110 ARG A C 1
ATOM 845 O O . ARG A 1 110 ? -14.828 -8.961 -1.168 1 96.44 110 ARG A O 1
ATOM 852 N N . GLU A 1 111 ? -13.008 -9.758 -0.18 1 95.75 111 GLU A N 1
ATOM 853 C CA . GLU A 1 111 ? -12.555 -10.508 -1.349 1 95.75 111 GLU A CA 1
ATOM 854 C C . GLU A 1 111 ? -13.602 -11.539 -1.77 1 95.75 111 GLU A C 1
ATOM 856 O O . GLU A 1 111 ? -13.82 -11.758 -2.963 1 95.75 111 GLU A O 1
ATOM 861 N N . SER A 1 112 ? -14.312 -12.094 -0.833 1 93.69 112 SER A N 1
ATOM 862 C CA . SER A 1 112 ? -15.234 -13.195 -1.073 1 93.69 112 SER A CA 1
ATOM 863 C C . SER A 1 112 ? -16.562 -12.695 -1.647 1 93.69 112 SER A C 1
ATOM 865 O O . SER A 1 112 ? -17.188 -13.383 -2.451 1 93.69 112 SER A O 1
ATOM 867 N N . THR A 1 113 ? -16.953 -11.43 -1.276 1 91.56 113 THR A N 1
ATOM 868 C CA . THR A 1 113 ? -18.312 -11.016 -1.608 1 91.56 113 THR A CA 1
ATOM 869 C C . THR A 1 113 ? -18.297 -9.805 -2.539 1 91.56 113 THR A C 1
ATOM 871 O O . THR A 1 113 ? -19.297 -9.508 -3.195 1 91.56 113 THR A O 1
ATOM 874 N N . GLY A 1 114 ? -17.172 -9.102 -2.494 1 91.44 114 GLY A N 1
ATOM 875 C CA . GLY A 1 114 ? -17.078 -7.898 -3.307 1 91.44 114 GLY A CA 1
ATOM 876 C C . GLY A 1 114 ? -17.859 -6.727 -2.729 1 91.44 114 GLY A C 1
ATOM 877 O O . GLY A 1 114 ? -18.062 -5.719 -3.406 1 91.44 114 GLY A O 1
ATOM 878 N N . THR A 1 115 ? -18.297 -6.836 -1.509 1 91.81 115 THR A N 1
ATOM 879 C CA . THR A 1 115 ? -19.016 -5.758 -0.842 1 91.81 115 THR A CA 1
ATOM 880 C C . THR A 1 115 ? -18.047 -4.727 -0.281 1 91.81 115 THR A C 1
ATOM 882 O O . THR A 1 115 ? -17.219 -5.039 0.588 1 91.81 115 THR A O 1
ATOM 885 N N . PRO A 1 116 ? -18.203 -3.49 -0.741 1 96.88 116 PRO A N 1
ATOM 886 C CA . PRO A 1 116 ? -17.266 -2.469 -0.264 1 96.88 116 PRO A CA 1
ATOM 887 C C . PRO A 1 116 ? -17.375 -2.215 1.237 1 96.88 116 PRO A C 1
ATOM 889 O O . PRO A 1 116 ? -18.422 -2.498 1.834 1 96.88 116 PRO A O 1
ATOM 892 N N . THR A 1 117 ? -16.344 -1.753 1.836 1 98.5 117 THR A N 1
ATOM 893 C CA . THR A 1 117 ? -16.297 -1.352 3.236 1 98.5 117 THR A CA 1
ATOM 894 C C . THR A 1 117 ? -16.031 0.146 3.361 1 98.5 117 THR A C 1
ATOM 896 O O . THR A 1 117 ? -15.188 0.696 2.652 1 98.5 117 THR A O 1
ATOM 899 N N . GLY A 1 118 ? -16.797 0.849 4.113 1 98.81 118 GLY A N 1
ATOM 900 C CA . GLY A 1 118 ? -16.625 2.258 4.43 1 98.81 118 GLY A CA 1
ATOM 901 C C . GLY A 1 118 ? -16.875 2.578 5.891 1 98.81 118 GLY A C 1
ATOM 902 O O . GLY A 1 118 ? -17.859 2.127 6.473 1 98.81 118 GLY A O 1
ATOM 903 N N . TYR A 1 119 ? -15.922 3.316 6.531 1 98.94 119 TYR A N 1
ATOM 904 C CA . TYR A 1 119 ? -16.109 3.668 7.934 1 98.94 119 TYR A CA 1
ATOM 905 C C . TYR A 1 119 ? -15.344 4.934 8.289 1 98.94 119 TYR A C 1
ATOM 907 O O . TYR A 1 119 ? -14.508 5.398 7.508 1 98.94 119 TYR A O 1
ATOM 915 N N . VAL A 1 120 ? -15.688 5.523 9.383 1 98.94 120 VAL A N 1
ATOM 916 C CA . VAL A 1 120 ? -15.062 6.723 9.93 1 98.94 120 VAL A CA 1
ATOM 917 C C . VAL A 1 120 ? -14.445 6.406 11.297 1 98.94 120 VAL A C 1
ATOM 919 O O . VAL A 1 120 ? -15.078 5.762 12.133 1 98.94 120 VAL A O 1
ATOM 922 N N . LEU A 1 121 ? -13.219 6.758 11.484 1 98.75 121 LEU A N 1
ATOM 923 C CA . LEU A 1 121 ? -12.539 6.758 12.773 1 98.75 121 LEU A CA 1
ATOM 924 C C . LEU A 1 121 ? -12.258 8.18 13.242 1 98.75 121 LEU A C 1
ATOM 926 O O . LEU A 1 121 ? -11.773 9.008 12.469 1 98.75 121 LEU A O 1
ATOM 930 N N . ALA A 1 122 ? -12.586 8.477 14.438 1 98.38 122 ALA A N 1
ATOM 931 C CA . ALA A 1 122 ? -12.289 9.797 14.984 1 98.38 122 ALA A CA 1
ATOM 932 C C . ALA A 1 122 ? -11.75 9.703 16.406 1 98.38 122 ALA A C 1
ATOM 934 O O . ALA A 1 122 ? -12.117 8.789 17.156 1 98.38 122 ALA A O 1
ATOM 935 N N . SER A 1 123 ? -10.844 10.547 16.766 1 97.38 123 SER A N 1
ATOM 936 C CA . SER A 1 123 ? -10.273 10.586 18.109 1 97.38 123 SER A CA 1
ATOM 937 C C . SER A 1 123 ? -9.633 11.945 18.391 1 97.38 123 SER A C 1
ATOM 939 O O . SER A 1 123 ? -9.469 12.758 17.484 1 97.38 123 SER A O 1
ATOM 941 N N . SER A 1 124 ? -9.32 12.172 19.641 1 96.5 124 SER A N 1
ATOM 942 C CA . SER A 1 124 ? -8.633 13.391 20.047 1 96.5 124 SER A CA 1
ATOM 943 C C . SER A 1 124 ? -7.289 13.531 19.328 1 96.5 124 SER A C 1
ATOM 945 O O . SER A 1 124 ? -6.586 12.539 19.125 1 96.5 124 SER A O 1
ATOM 947 N N . ALA A 1 125 ? -6.949 14.758 18.922 1 95.88 125 ALA A N 1
ATOM 948 C CA . ALA A 1 125 ? -5.656 15.062 18.312 1 95.88 125 ALA A CA 1
ATOM 949 C C . ALA A 1 125 ? -4.715 15.719 19.312 1 95.88 125 ALA A C 1
ATOM 951 O O . ALA A 1 125 ? -3.785 16.438 18.922 1 95.88 125 ALA A O 1
ATOM 952 N N . GLU A 1 126 ? -4.922 15.57 20.562 1 91.75 126 GLU A N 1
ATOM 953 C CA . GLU A 1 126 ? -4.195 16.281 21.609 1 91.75 126 GLU A CA 1
ATOM 954 C C . GLU A 1 126 ? -2.689 16.094 21.453 1 91.75 126 GLU A C 1
ATOM 956 O O . GLU A 1 126 ? -1.925 17.062 21.547 1 91.75 126 GLU A O 1
ATOM 961 N N . LYS A 1 127 ? -2.252 14.945 21.266 1 87.88 127 LYS A N 1
ATOM 962 C CA . LYS A 1 127 ? -0.822 14.68 21.141 1 87.88 127 LYS A CA 1
ATOM 963 C C . LYS A 1 127 ? -0.227 15.383 19.922 1 87.88 127 LYS A C 1
ATOM 965 O O . LYS A 1 127 ? 0.893 15.898 19.984 1 87.88 127 LYS A O 1
ATOM 970 N N . ILE A 1 128 ? -0.982 15.414 18.859 1 92.12 128 ILE A N 1
ATOM 971 C CA . ILE A 1 128 ? -0.538 16.062 17.641 1 92.12 128 ILE A CA 1
ATOM 972 C C . ILE A 1 128 ? -0.465 17.578 17.859 1 92.12 128 ILE A C 1
ATOM 974 O O . ILE A 1 128 ? 0.488 18.234 17.422 1 92.12 128 ILE A O 1
ATOM 978 N N . VAL A 1 129 ? -1.406 18.078 18.578 1 91.94 129 VAL A N 1
ATOM 979 C CA . VAL A 1 129 ? -1.479 19.516 18.859 1 91.94 129 VAL A CA 1
ATOM 980 C C . VAL A 1 129 ? -0.248 19.953 19.641 1 91.94 129 VAL A C 1
ATOM 982 O O . VAL A 1 129 ? 0.347 20.984 19.359 1 91.94 129 VAL A O 1
ATOM 985 N N . GLU A 1 130 ? 0.163 19.125 20.531 1 89.94 130 GLU A N 1
ATOM 986 C CA . GLU A 1 130 ? 1.311 19.438 21.375 1 89.94 130 GLU A CA 1
ATOM 987 C C . GLU A 1 130 ? 2.6 19.484 20.562 1 89.94 130 GLU A C 1
ATOM 989 O O . GLU A 1 130 ? 3.545 20.188 20.922 1 89.94 130 GLU A O 1
ATOM 994 N N . SER A 1 131 ? 2.598 18.844 19.484 1 91.25 131 SER A N 1
ATOM 995 C CA . SER A 1 131 ? 3.826 18.703 18.703 1 91.25 131 SER A CA 1
ATOM 996 C C . SER A 1 131 ? 3.908 19.781 17.625 1 91.25 131 SER A C 1
ATOM 998 O O . SER A 1 131 ? 4.945 19.938 16.969 1 91.25 131 SER A O 1
ATOM 1000 N N . ARG A 1 132 ? 2.865 20.594 17.5 1 93.88 132 ARG A N 1
ATOM 1001 C CA . ARG A 1 132 ? 2.791 21.547 16.391 1 93.88 132 ARG A CA 1
ATOM 1002 C C . ARG A 1 132 ? 3.865 22.625 16.531 1 93.88 132 ARG A C 1
ATOM 1004 O O . ARG A 1 132 ? 4.328 23.172 15.531 1 93.88 132 ARG A O 1
ATOM 1011 N N . THR A 1 133 ? 4.246 22.891 17.75 1 92.56 133 THR A N 1
ATOM 1012 C CA . THR A 1 133 ? 5.125 24.031 17.969 1 92.56 133 THR A CA 1
ATOM 1013 C C . THR A 1 133 ? 6.582 23.594 18.031 1 92.56 133 THR A C 1
ATOM 1015 O O . THR A 1 133 ? 7.488 24.422 18.141 1 92.56 133 THR A O 1
ATOM 1018 N N . LYS A 1 134 ? 6.859 22.344 17.984 1 95.5 134 LYS A N 1
ATOM 1019 C CA . LYS A 1 134 ? 8.227 21.828 18.016 1 95.5 134 LYS A CA 1
ATOM 1020 C C . LYS A 1 134 ? 8.797 21.703 16.609 1 95.5 134 LYS A C 1
ATOM 1022 O O . LYS A 1 134 ? 8.266 20.969 15.781 1 95.5 134 LYS A O 1
ATOM 1027 N N . PRO A 1 135 ? 9.891 22.453 16.406 1 97.94 135 PRO A N 1
ATOM 1028 C CA . PRO A 1 135 ? 10.516 22.281 15.086 1 97.94 135 PRO A CA 1
ATOM 1029 C C . PRO A 1 135 ? 10.945 20.844 14.82 1 97.94 135 PRO A C 1
ATOM 1031 O O . PRO A 1 135 ? 11.281 20.109 15.758 1 97.94 135 PRO A O 1
ATOM 1034 N N . VAL A 1 136 ? 10.961 20.453 13.555 1 98.69 136 VAL A N 1
ATOM 1035 C CA . VAL A 1 136 ? 11.273 19.062 13.234 1 98.69 136 VAL A CA 1
ATOM 1036 C C . VAL A 1 136 ? 12.57 19 12.422 1 98.69 136 VAL A C 1
ATOM 1038 O O . VAL A 1 136 ? 12.828 19.875 11.594 1 98.69 136 VAL A O 1
ATOM 1041 N N . LYS A 1 137 ? 13.352 17.984 12.664 1 98.81 137 LYS A N 1
ATOM 1042 C CA . LYS A 1 137 ? 14.508 17.609 11.859 1 98.81 137 LYS A CA 1
ATOM 1043 C C . LYS A 1 137 ? 14.109 16.641 10.75 1 98.81 137 LYS A C 1
ATOM 1045 O O . LYS A 1 137 ? 13.5 15.594 11.016 1 98.81 137 LYS A O 1
ATOM 1050 N N . VAL A 1 138 ? 14.531 16.969 9.555 1 98.81 138 VAL A N 1
ATOM 1051 C CA . VAL A 1 138 ? 14.031 16.203 8.414 1 98.81 138 VAL A CA 1
ATOM 1052 C C . VAL A 1 138 ? 15.195 15.523 7.699 1 98.81 138 VAL A C 1
ATOM 1054 O O . VAL A 1 138 ? 16.297 16.078 7.609 1 98.81 138 VAL A O 1
ATOM 1057 N N . MET A 1 139 ? 14.914 14.336 7.227 1 98.56 139 MET A N 1
ATOM 1058 C CA . MET A 1 139 ? 15.805 13.609 6.336 1 98.56 139 MET A CA 1
ATOM 1059 C C . MET A 1 139 ? 15.273 13.625 4.906 1 98.56 139 MET A C 1
ATOM 1061 O O . MET A 1 139 ? 14.086 13.391 4.676 1 98.56 139 MET A O 1
ATOM 1065 N N . LEU A 1 140 ? 16.125 13.953 3.93 1 98.38 140 LEU A N 1
ATOM 1066 C CA . LEU A 1 140 ? 15.742 13.703 2.543 1 98.38 140 LEU A CA 1
ATOM 1067 C C . LEU A 1 140 ? 15.805 12.219 2.217 1 98.38 140 LEU A C 1
ATOM 1069 O O . LEU A 1 140 ? 16.719 11.516 2.662 1 98.38 140 LEU A O 1
ATOM 1073 N N . ALA A 1 141 ? 14.797 11.758 1.546 1 97.62 141 ALA A N 1
ATOM 1074 C CA . ALA A 1 141 ? 14.719 10.336 1.229 1 97.62 141 ALA A CA 1
ATOM 1075 C C . ALA A 1 141 ? 14.242 10.117 -0.203 1 97.62 141 ALA A C 1
ATOM 1077 O O . ALA A 1 141 ? 13.234 10.695 -0.622 1 97.62 141 ALA A O 1
ATOM 1078 N N . GLU A 1 142 ? 14.906 9.227 -0.875 1 94.56 142 GLU A N 1
ATOM 1079 C CA . GLU A 1 142 ? 14.516 8.953 -2.254 1 94.56 142 GLU A CA 1
ATOM 1080 C C . GLU A 1 142 ? 13.211 8.156 -2.311 1 94.56 142 GLU A C 1
ATOM 1082 O O . GLU A 1 142 ? 13.07 7.137 -1.637 1 94.56 142 GLU A O 1
ATOM 1087 N N . ARG A 1 143 ? 12.328 8.656 -3.111 1 90.69 143 ARG A N 1
ATOM 1088 C CA . ARG A 1 143 ? 11.094 7.93 -3.377 1 90.69 143 ARG A CA 1
ATOM 1089 C C . ARG A 1 143 ? 11.258 6.961 -4.543 1 90.69 143 ARG A C 1
ATOM 1091 O O . ARG A 1 143 ? 10.656 5.887 -4.562 1 90.69 143 ARG A O 1
ATOM 1098 N N . GLY A 1 144 ? 12.062 7.395 -5.535 1 80.56 144 GLY A N 1
ATOM 1099 C CA . GLY A 1 144 ? 12.523 6.477 -6.566 1 80.56 144 GLY A CA 1
ATOM 1100 C C . GLY A 1 144 ? 11.781 6.633 -7.879 1 80.56 144 GLY A C 1
ATOM 1101 O O . GLY A 1 144 ? 12.203 6.105 -8.906 1 80.56 144 GLY A O 1
ATOM 1102 N N . PHE A 1 145 ? 10.648 7.34 -7.918 1 82.94 145 PHE A N 1
ATOM 1103 C CA . PHE A 1 145 ? 9.984 7.426 -9.211 1 82.94 145 PHE A CA 1
ATOM 1104 C C . PHE A 1 145 ? 10.172 8.812 -9.828 1 82.94 145 PHE A C 1
ATOM 1106 O O . PHE A 1 145 ? 10.453 9.773 -9.117 1 82.94 145 PHE A O 1
ATOM 1113 N N . SER A 1 146 ? 10.008 8.797 -11.125 1 82.94 146 SER A N 1
ATOM 1114 C CA . SER A 1 146 ? 10.117 10.039 -11.875 1 82.94 146 SER A CA 1
ATOM 1115 C C . SER A 1 146 ? 8.875 10.914 -11.68 1 82.94 146 SER A C 1
ATOM 1117 O O . SER A 1 146 ? 7.781 10.398 -11.461 1 82.94 146 SER A O 1
ATOM 1119 N N . LEU A 1 147 ? 9 12.211 -11.891 1 81.5 147 LEU A N 1
ATOM 1120 C CA . LEU A 1 147 ? 7.934 13.18 -11.703 1 81.5 147 LEU A CA 1
ATOM 1121 C C . LEU A 1 147 ? 6.801 12.938 -12.695 1 81.5 147 LEU A C 1
ATOM 1123 O O . LEU A 1 147 ? 5.637 13.227 -12.398 1 81.5 147 LEU A O 1
ATOM 1127 N N . ASN A 1 148 ? 7.09 12.375 -13.781 1 82 148 ASN A N 1
ATOM 1128 C CA . ASN A 1 148 ? 6.07 12.258 -14.812 1 82 148 ASN A CA 1
ATOM 1129 C C . ASN A 1 148 ? 5.512 10.844 -14.898 1 82 148 ASN A C 1
ATOM 1131 O O . ASN A 1 148 ? 4.816 10.5 -15.852 1 82 148 ASN A O 1
ATOM 1135 N N . LEU A 1 149 ? 5.777 10.055 -13.93 1 85.12 149 LEU A N 1
ATOM 1136 C CA . LEU A 1 149 ? 5.32 8.664 -13.969 1 85.12 149 LEU A CA 1
ATOM 1137 C C . LEU A 1 149 ? 3.799 8.594 -13.992 1 85.12 149 LEU A C 1
ATOM 1139 O O . LEU A 1 149 ? 3.223 7.762 -14.695 1 85.12 149 LEU A O 1
ATOM 1143 N N . GLY A 1 150 ? 3.15 9.461 -13.242 1 83.81 150 GLY A N 1
ATOM 1144 C CA . GLY A 1 150 ? 1.7 9.438 -13.133 1 83.81 150 GLY A CA 1
ATOM 1145 C C . GLY A 1 150 ? 1.002 9.547 -14.477 1 83.81 150 GLY A C 1
ATOM 1146 O O . GLY A 1 150 ? -0 8.867 -14.719 1 83.81 150 GLY A O 1
ATOM 1147 N N . SER A 1 151 ? 1.531 10.312 -15.336 1 85.38 151 SER A N 1
ATOM 1148 C CA . SER A 1 151 ? 0.91 10.516 -16.641 1 85.38 151 SER A CA 1
ATOM 1149 C C . SER A 1 151 ? 1.137 9.312 -17.562 1 8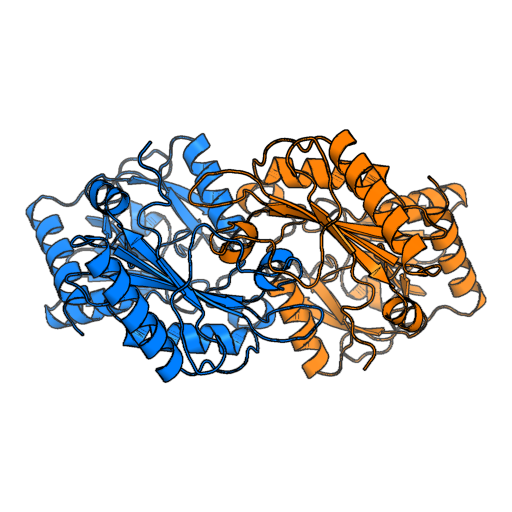5.38 151 SER A C 1
ATOM 1151 O O . SER A 1 151 ? 0.287 8.992 -18.391 1 85.38 151 SER A O 1
ATOM 1153 N N . ARG A 1 152 ? 2.205 8.578 -17.312 1 88.62 152 ARG A N 1
ATOM 1154 C CA . ARG A 1 152 ? 2.561 7.473 -18.188 1 88.62 152 ARG A CA 1
ATOM 1155 C C . ARG A 1 152 ? 2.066 6.145 -17.625 1 88.62 152 ARG A C 1
ATOM 1157 O O . ARG A 1 152 ? 1.933 5.16 -18.359 1 88.62 152 ARG A O 1
ATOM 1164 N N . ALA A 1 153 ? 1.822 6.176 -16.344 1 94 153 ALA A N 1
ATOM 1165 C CA . ALA A 1 153 ? 1.438 4.945 -15.664 1 94 153 ALA A CA 1
ATOM 1166 C C . ALA A 1 153 ? 0.291 5.195 -14.688 1 94 153 ALA A C 1
ATOM 1168 O O . ALA A 1 153 ? 0.49 5.188 -13.469 1 94 153 ALA A O 1
ATOM 1169 N N . PRO A 1 154 ? -0.904 5.328 -15.25 1 93.81 154 PRO A N 1
ATOM 1170 C CA . PRO A 1 154 ? -2.035 5.605 -14.359 1 93.81 154 PRO A CA 1
ATOM 1171 C C . PRO A 1 154 ? -2.234 4.527 -13.297 1 93.81 154 PRO A C 1
ATOM 1173 O O . PRO A 1 154 ? -2.756 4.809 -12.219 1 93.81 154 PRO A O 1
ATOM 1176 N N . TRP A 1 155 ? -1.722 3.299 -13.484 1 96.06 155 TRP A N 1
ATOM 1177 C CA . TRP A 1 155 ? -1.856 2.189 -12.539 1 96.06 155 TRP A CA 1
ATOM 1178 C C . TRP A 1 155 ? -0.941 2.383 -11.336 1 96.06 155 TRP A C 1
ATOM 1180 O O . TRP A 1 155 ? -1.075 1.686 -10.328 1 96.06 155 TRP A O 1
ATOM 1190 N N . ALA A 1 156 ? 0.008 3.297 -11.43 1 94.12 156 ALA A N 1
ATOM 1191 C CA . ALA A 1 156 ? 0.916 3.553 -10.312 1 94.12 156 ALA A CA 1
ATOM 1192 C C . ALA A 1 156 ? 0.212 4.324 -9.203 1 94.12 156 ALA A C 1
ATOM 1194 O O . ALA A 1 156 ? 0.719 4.406 -8.078 1 94.12 156 ALA A O 1
ATOM 1195 N N . LEU A 1 157 ? -0.867 4.949 -9.484 1 94.88 157 LEU A N 1
ATOM 1196 C CA . LEU A 1 157 ? -1.759 5.613 -8.539 1 94.88 157 LEU A CA 1
ATOM 1197 C C . LEU A 1 157 ? -1.071 6.809 -7.891 1 94.88 157 LEU A C 1
ATOM 1199 O O . LEU A 1 157 ? -1.323 7.121 -6.723 1 94.88 157 LEU A O 1
ATOM 1203 N N . ILE A 1 158 ? -0.151 7.414 -8.648 1 91.88 158 ILE A N 1
ATOM 1204 C CA . ILE A 1 158 ? 0.468 8.648 -8.172 1 91.88 158 ILE A CA 1
ATOM 1205 C C . ILE A 1 158 ? -0.586 9.742 -8.062 1 91.88 158 ILE A C 1
ATOM 1207 O O . ILE A 1 158 ? -1.28 10.047 -9.039 1 91.88 158 ILE A O 1
ATOM 1211 N N . GLY A 1 159 ? -0.754 10.266 -6.875 1 92.19 159 GLY A N 1
ATOM 1212 C CA . GLY A 1 159 ? -1.744 11.312 -6.656 1 92.19 159 GLY A CA 1
ATOM 1213 C C . GLY A 1 159 ? -3.004 10.805 -5.98 1 92.19 159 GLY A C 1
ATOM 1214 O O . GLY A 1 159 ? -3.883 11.594 -5.625 1 92.19 159 GLY A O 1
ATOM 1215 N N . ALA A 1 160 ? -3.113 9.516 -5.832 1 96.06 160 ALA A N 1
ATOM 1216 C CA . ALA A 1 160 ? -4.215 8.961 -5.047 1 96.06 160 ALA A CA 1
ATOM 1217 C C . ALA A 1 160 ? -3.809 8.766 -3.59 1 96.06 160 ALA A C 1
ATOM 1219 O O . ALA A 1 160 ? -2.68 8.359 -3.305 1 96.06 160 ALA A O 1
ATOM 1220 N N . LYS A 1 161 ? -4.707 9.086 -2.713 1 98 161 LYS A N 1
ATOM 1221 C CA . LYS A 1 161 ? -4.473 8.828 -1.294 1 98 161 LYS A CA 1
ATOM 1222 C C . LYS A 1 161 ? -4.965 7.438 -0.897 1 98 161 LYS A C 1
ATOM 1224 O O . LYS A 1 161 ? -6.043 7.297 -0.32 1 98 161 LYS A O 1
ATOM 1229 N N . THR A 1 162 ? -4.156 6.422 -1.179 1 98.5 162 THR A N 1
ATOM 1230 C CA . THR A 1 162 ? -4.543 5.023 -1.022 1 98.5 162 THR A CA 1
ATOM 1231 C C . THR A 1 162 ? -4.234 4.531 0.389 1 98.5 162 THR A C 1
ATOM 1233 O O . THR A 1 162 ? -3.543 5.211 1.152 1 98.5 162 THR A O 1
ATOM 1236 N N . LEU A 1 163 ? -4.742 3.348 0.704 1 98.81 163 LEU A N 1
ATOM 1237 C CA . LEU A 1 163 ? -4.469 2.686 1.976 1 98.81 163 LEU A CA 1
ATOM 1238 C C . LEU A 1 163 ? -3.102 2.008 1.951 1 98.81 163 LEU A C 1
ATOM 1240 O O . LEU A 1 163 ? -2.654 1.47 2.967 1 98.81 163 LEU A O 1
ATOM 1244 N N . SER A 1 164 ? -2.391 2.037 0.88 1 98.38 164 SER A N 1
ATOM 1245 C CA . SER A 1 164 ? -1.061 1.452 0.753 1 98.38 164 SER A CA 1
ATOM 1246 C C . SER A 1 164 ? 0.022 2.447 1.153 1 98.38 164 SER A C 1
ATOM 1248 O O . SER A 1 164 ? 0.679 3.037 0.293 1 98.38 164 SER A O 1
ATOM 1250 N N . TYR A 1 165 ? 0.317 2.527 2.486 1 97.69 165 TYR A N 1
ATOM 1251 C CA . TYR A 1 165 ? 1.221 3.521 3.053 1 97.69 165 TYR A CA 1
ATOM 1252 C C . TYR A 1 165 ? 2.426 2.855 3.705 1 97.69 165 TYR A C 1
ATOM 1254 O O . TYR A 1 165 ? 3.148 3.486 4.48 1 97.69 165 TYR A O 1
ATOM 1262 N N . ALA A 1 166 ? 2.693 1.584 3.389 1 98.19 166 ALA A N 1
ATOM 1263 C CA . ALA A 1 166 ? 3.77 0.886 4.086 1 98.19 166 ALA A CA 1
ATOM 1264 C C . ALA A 1 166 ? 5.105 1.597 3.883 1 98.19 166 ALA A C 1
ATOM 1266 O O . ALA A 1 166 ? 5.867 1.782 4.832 1 98.19 166 ALA A O 1
ATOM 1267 N N . ALA A 1 167 ? 5.379 2.014 2.684 1 96.38 167 ALA A N 1
ATOM 1268 C CA . ALA A 1 167 ? 6.66 2.65 2.398 1 96.38 167 ALA A CA 1
ATOM 1269 C C . ALA A 1 167 ? 6.762 4.012 3.078 1 96.38 167 ALA A C 1
ATOM 1271 O O . ALA A 1 167 ? 7.832 4.395 3.559 1 96.38 167 ALA A O 1
ATOM 1272 N N . ASN A 1 168 ? 5.648 4.789 3.084 1 97.38 168 ASN A N 1
ATOM 1273 C CA . ASN A 1 168 ? 5.625 6.062 3.801 1 97.38 168 ASN A CA 1
ATOM 1274 C C . ASN A 1 168 ? 5.973 5.879 5.273 1 97.38 168 ASN A C 1
ATOM 1276 O O . ASN A 1 168 ? 6.816 6.598 5.812 1 97.38 168 ASN A O 1
ATOM 1280 N N . MET A 1 169 ? 5.352 4.875 5.84 1 98.06 169 MET A N 1
ATOM 1281 C CA . MET A 1 169 ? 5.555 4.629 7.266 1 98.06 169 MET A CA 1
ATOM 1282 C C . MET A 1 169 ? 6.961 4.102 7.527 1 98.06 169 MET A C 1
ATOM 1284 O O . MET A 1 169 ? 7.582 4.453 8.531 1 98.06 169 MET A O 1
ATOM 1288 N N . ALA A 1 170 ? 7.438 3.299 6.621 1 98.19 170 ALA A N 1
ATOM 1289 C CA . ALA A 1 170 ? 8.797 2.781 6.75 1 98.19 170 ALA A CA 1
ATOM 1290 C C . ALA A 1 170 ? 9.82 3.912 6.695 1 98.19 170 ALA A C 1
ATOM 1292 O O . ALA A 1 170 ? 10.812 3.898 7.438 1 98.19 170 ALA A O 1
ATOM 1293 N N . ALA A 1 171 ? 9.602 4.879 5.816 1 98.31 171 ALA A N 1
ATOM 1294 C CA . ALA A 1 171 ? 10.5 6.02 5.715 1 98.31 171 ALA A CA 1
ATOM 1295 C C . ALA A 1 171 ? 10.555 6.797 7.031 1 98.31 171 ALA A C 1
ATOM 1297 O O . ALA A 1 171 ? 11.633 7.207 7.473 1 98.31 171 ALA A O 1
ATOM 1298 N N . LEU A 1 172 ? 9.398 6.988 7.648 1 98.38 172 LEU A N 1
ATOM 1299 C CA . LEU A 1 172 ? 9.352 7.684 8.93 1 98.38 172 LEU A CA 1
ATOM 1300 C C . LEU A 1 172 ? 10.109 6.906 10 1 98.38 172 LEU A C 1
ATOM 1302 O O . LEU A 1 172 ? 10.883 7.488 10.766 1 98.38 172 LEU A O 1
ATOM 1306 N N . ARG A 1 173 ? 9.914 5.59 10.047 1 98 173 ARG A N 1
ATOM 1307 C CA . ARG A 1 173 ? 10.609 4.773 11.039 1 98 173 ARG A CA 1
ATOM 1308 C C . ARG A 1 173 ? 12.117 4.797 10.812 1 98 173 ARG A C 1
ATOM 1310 O O . ARG A 1 173 ? 12.891 4.891 11.766 1 98 173 ARG A O 1
ATOM 1317 N N . TYR A 1 174 ? 12.516 4.711 9.555 1 97.81 174 TYR A N 1
ATOM 1318 C CA . TYR A 1 174 ? 13.93 4.766 9.219 1 97.81 174 TYR A CA 1
ATOM 1319 C C . TYR A 1 174 ? 14.547 6.082 9.672 1 97.81 174 TYR A C 1
ATOM 1321 O O . TYR A 1 174 ? 15.609 6.09 10.312 1 97.81 174 TYR A O 1
ATOM 1329 N N . ALA A 1 175 ? 13.891 7.188 9.359 1 98.44 175 ALA A N 1
ATOM 1330 C CA . ALA A 1 175 ? 14.352 8.516 9.758 1 98.44 175 ALA A CA 1
ATOM 1331 C C . ALA A 1 175 ? 14.484 8.625 11.273 1 98.44 175 ALA A C 1
ATOM 1333 O O . ALA A 1 175 ? 15.492 9.117 11.773 1 98.44 175 ALA A O 1
ATOM 1334 N N . LYS A 1 176 ? 13.461 8.156 11.984 1 98.12 176 LYS A N 1
ATOM 1335 C CA . LYS A 1 176 ? 13.492 8.203 13.445 1 98.12 176 LYS A CA 1
ATOM 1336 C C . LYS A 1 176 ? 14.695 7.43 13.984 1 98.12 176 LYS A C 1
ATOM 1338 O O . LYS A 1 176 ? 15.359 7.883 14.922 1 98.12 176 LYS A O 1
ATOM 1343 N N . GLY A 1 177 ? 14.984 6.297 13.414 1 97.62 177 GLY A N 1
ATOM 1344 C CA . GLY A 1 177 ? 16.125 5.504 13.82 1 97.62 177 GLY A CA 1
ATOM 1345 C C . GLY A 1 177 ? 17.453 6.219 13.609 1 97.62 177 GLY A C 1
ATOM 1346 O O . GLY A 1 177 ? 18.453 5.895 14.258 1 97.62 177 GLY A O 1
ATOM 1347 N N . LYS A 1 178 ? 17.469 7.199 12.734 1 97.69 178 LYS A N 1
ATOM 1348 C CA . LYS A 1 178 ? 18.672 7.953 12.43 1 97.69 178 LYS A CA 1
ATOM 1349 C C . LYS A 1 178 ? 18.688 9.297 13.156 1 97.69 178 LYS A C 1
ATOM 1351 O O . LYS A 1 178 ? 19.594 10.109 12.945 1 97.69 178 LYS A O 1
ATOM 1356 N N . GLY A 1 179 ? 17.672 9.555 13.977 1 98.12 179 GLY A N 1
ATOM 1357 C CA . GLY A 1 179 ? 17.641 10.758 14.797 1 98.12 179 GLY A CA 1
ATOM 1358 C C . GLY A 1 179 ? 16.875 11.898 14.148 1 98.12 179 GLY A C 1
ATOM 1359 O O . GLY A 1 179 ? 16.969 13.0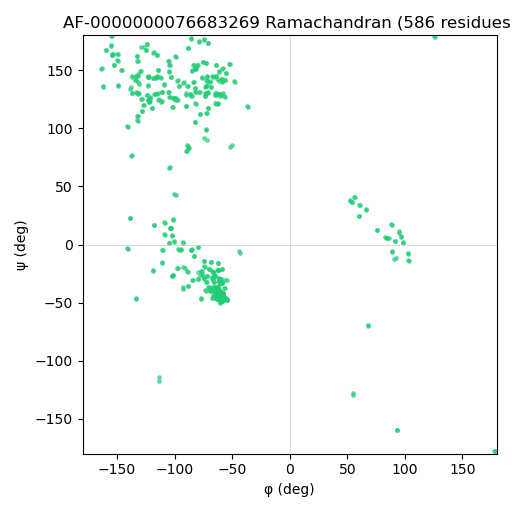39 14.602 1 98.12 179 GLY A O 1
ATOM 1360 N N . PHE A 1 180 ? 16.172 11.633 13.07 1 98.75 180 PHE A N 1
ATOM 1361 C CA . PHE A 1 180 ? 15.328 12.633 12.43 1 98.75 180 PHE A CA 1
ATOM 1362 C C . PHE A 1 180 ? 13.867 12.469 12.844 1 98.75 180 PHE A C 1
ATOM 1364 O O . PHE A 1 180 ? 13.484 11.422 13.359 1 98.75 180 PHE A O 1
ATOM 1371 N N . ASP A 1 181 ? 13.062 13.523 12.641 1 98.5 181 ASP A N 1
ATOM 1372 C CA . ASP A 1 181 ? 11.672 13.516 13.078 1 98.5 181 ASP A CA 1
ATOM 1373 C C . ASP A 1 181 ? 10.734 13.242 11.914 1 98.5 181 ASP A C 1
ATOM 1375 O O . ASP A 1 181 ? 9.602 12.797 12.109 1 98.5 181 ASP A O 1
ATOM 1379 N N . ASP A 1 182 ? 11.203 13.586 10.719 1 98.69 182 ASP A N 1
ATOM 1380 C CA . ASP A 1 182 ? 10.352 13.477 9.539 1 98.69 182 ASP A CA 1
ATOM 1381 C C . ASP A 1 182 ? 11.18 13.312 8.266 1 98.69 182 ASP A C 1
ATOM 1383 O O . ASP A 1 182 ? 12.406 13.18 8.336 1 98.69 182 ASP A O 1
ATOM 1387 N N . VAL A 1 183 ? 10.461 13.203 7.148 1 98.75 183 VAL A N 1
ATOM 1388 C CA . VAL A 1 183 ? 11.094 12.922 5.863 1 98.75 183 VAL A CA 1
ATOM 1389 C C . VAL A 1 183 ? 10.531 13.859 4.797 1 98.75 183 VAL A C 1
ATOM 1391 O O . VAL A 1 183 ? 9.344 14.211 4.832 1 98.75 183 VAL A O 1
ATOM 1394 N N . ILE A 1 184 ? 11.352 14.32 3.92 1 98.62 184 ILE A N 1
ATOM 1395 C CA . ILE A 1 184 ? 10.945 14.875 2.637 1 98.62 184 ILE A CA 1
ATOM 1396 C C . ILE A 1 184 ? 11.445 13.984 1.502 1 98.62 184 ILE A C 1
ATOM 1398 O O . ILE A 1 184 ? 12.641 13.719 1.392 1 98.62 184 ILE A O 1
ATOM 1402 N N . PHE A 1 185 ? 10.57 13.562 0.674 1 97.12 185 PHE A N 1
ATOM 1403 C CA . PHE A 1 185 ? 10.922 12.672 -0.425 1 97.12 185 PHE A CA 1
ATOM 1404 C C . PHE A 1 185 ? 11.484 13.453 -1.602 1 97.12 185 PHE A C 1
ATOM 1406 O O . PHE A 1 185 ? 11.117 14.609 -1.815 1 97.12 185 PHE A O 1
ATOM 1413 N N . THR A 1 186 ? 12.328 12.789 -2.318 1 95.88 186 THR A N 1
ATOM 1414 C CA . THR A 1 186 ? 12.836 13.312 -3.582 1 95.88 186 THR A CA 1
ATOM 1415 C C . THR A 1 186 ? 12.555 12.336 -4.723 1 95.88 186 THR A C 1
ATOM 1417 O O . THR A 1 186 ? 12.531 11.125 -4.516 1 95.88 186 THR A O 1
ATOM 1420 N N . SER A 1 187 ? 12.273 12.875 -5.883 1 92.31 187 SER A N 1
ATOM 1421 C CA . SER A 1 187 ? 12.078 12.078 -7.09 1 92.31 187 SER A CA 1
ATOM 1422 C C . SER A 1 187 ? 13.391 11.477 -7.578 1 92.31 187 SER A C 1
ATOM 1424 O O . SER A 1 187 ? 14.445 11.734 -7.004 1 92.31 187 SER A O 1
ATOM 1426 N N . ALA A 1 188 ? 13.281 10.641 -8.586 1 88.75 188 ALA A N 1
ATOM 1427 C CA . ALA A 1 188 ? 14.469 10.055 -9.203 1 88.75 188 ALA A CA 1
ATOM 1428 C C . ALA A 1 188 ? 15.391 11.133 -9.758 1 88.75 188 ALA A C 1
ATOM 1430 O O . ALA A 1 188 ? 16.609 10.969 -9.766 1 88.75 188 ALA A O 1
ATOM 1431 N N . GLU A 1 189 ? 14.828 12.281 -10.172 1 88.81 189 GLU A N 1
ATOM 1432 C CA . GLU A 1 189 ? 15.594 13.391 -10.742 1 88.81 189 GLU A CA 1
ATOM 1433 C C . GLU A 1 189 ? 16.188 14.273 -9.641 1 88.81 189 GLU A C 1
ATOM 1435 O O . GLU A 1 189 ? 16.938 15.203 -9.93 1 88.81 189 GLU A O 1
ATOM 1440 N N . GLY A 1 190 ? 15.781 14.039 -8.406 1 93.12 190 GLY A N 1
ATOM 1441 C CA . GLY A 1 190 ? 16.312 14.797 -7.289 1 93.12 190 GLY A CA 1
ATOM 1442 C C . GLY A 1 190 ? 15.438 15.969 -6.883 1 93.12 190 GLY A C 1
ATOM 1443 O O . GLY A 1 190 ? 15.805 16.75 -6.012 1 93.12 190 GLY A O 1
ATOM 1444 N N . ASN A 1 191 ? 14.281 16.047 -7.492 1 95.12 191 ASN A N 1
ATOM 1445 C CA . ASN A 1 191 ? 13.352 17.125 -7.145 1 95.12 191 ASN A CA 1
ATOM 1446 C C . ASN A 1 191 ? 12.555 16.797 -5.891 1 95.12 191 ASN A C 1
ATOM 1448 O O . ASN A 1 191 ? 12.305 15.617 -5.598 1 95.12 191 ASN A O 1
ATOM 1452 N N . LEU A 1 192 ? 12.141 17.875 -5.176 1 96.75 192 LEU A N 1
ATOM 1453 C CA . LEU A 1 192 ? 11.359 17.672 -3.959 1 96.75 192 LEU A CA 1
ATOM 1454 C C . LEU A 1 192 ? 9.945 17.219 -4.289 1 96.75 192 LEU A C 1
ATOM 1456 O O . LEU A 1 192 ? 9.344 17.672 -5.262 1 96.75 192 LEU A O 1
ATOM 1460 N N . LEU A 1 193 ? 9.516 16.375 -3.516 1 96.06 193 LEU A N 1
ATOM 1461 C CA . LEU A 1 193 ? 8.133 15.914 -3.615 1 96.06 193 LEU A CA 1
ATOM 1462 C C . LEU A 1 193 ? 7.332 16.344 -2.391 1 96.06 193 LEU A C 1
ATOM 1464 O O . LEU A 1 193 ? 7.137 17.531 -2.156 1 96.06 193 LEU A O 1
ATOM 1468 N N . GLU A 1 194 ? 6.836 15.469 -1.62 1 97.06 194 GLU A N 1
ATOM 1469 C CA . GLU A 1 194 ? 6.082 15.672 -0.387 1 97.06 194 GLU A CA 1
ATOM 1470 C C . GLU A 1 194 ? 6.695 14.891 0.77 1 97.06 194 GLU A C 1
ATOM 1472 O O . GLU A 1 194 ? 7.672 14.156 0.583 1 97.06 194 GLU A O 1
ATOM 1477 N N . GLY A 1 195 ? 6.262 15.133 1.962 1 97.38 195 GLY A N 1
ATOM 1478 C CA . GLY A 1 195 ? 6.547 14.227 3.061 1 97.38 195 GLY A CA 1
ATOM 1479 C C . GLY A 1 195 ? 5.652 13 3.074 1 97.38 195 GLY A C 1
ATOM 1480 O O . GLY A 1 195 ? 4.719 12.898 2.277 1 97.38 195 GLY A O 1
ATOM 1481 N N . PRO A 1 196 ? 5.941 12.086 3.977 1 97.5 196 PRO A N 1
ATOM 1482 C CA . PRO A 1 196 ? 5.113 10.875 4.059 1 97.5 196 PRO A CA 1
ATOM 1483 C C . PRO A 1 196 ? 3.65 11.188 4.371 1 97.5 196 PRO A C 1
ATOM 1485 O O . PRO A 1 196 ? 2.758 10.453 3.939 1 97.5 196 PRO A O 1
ATOM 1488 N N . THR A 1 197 ? 3.424 12.258 5.125 1 97.31 197 THR A N 1
ATOM 1489 C CA . THR A 1 197 ? 2.062 12.594 5.527 1 97.31 197 THR A CA 1
ATOM 1490 C C . THR A 1 197 ? 1.823 14.094 5.43 1 97.31 197 THR A C 1
ATOM 1492 O O . THR A 1 197 ? 1.032 14.656 6.191 1 97.31 197 THR A O 1
ATOM 1495 N N . SER A 1 198 ? 2.629 14.797 4.602 1 97.75 198 SER A N 1
ATOM 1496 C CA . SER A 1 198 ? 2.531 16.25 4.594 1 97.75 198 SER A CA 1
ATOM 1497 C C . SER A 1 198 ? 2.971 16.828 3.25 1 97.75 198 SER A C 1
ATOM 1499 O O . SER A 1 198 ? 3.562 16.125 2.432 1 97.75 198 SER A O 1
ATOM 1501 N N . THR A 1 199 ? 2.621 18.047 3.047 1 97.69 199 THR A N 1
ATOM 1502 C CA . THR A 1 199 ? 3.084 18.859 1.922 1 97.69 199 THR A CA 1
ATOM 1503 C C . THR A 1 199 ? 4.156 19.844 2.369 1 97.69 199 THR A C 1
ATOM 1505 O O . THR A 1 199 ? 4.062 20.422 3.455 1 97.69 199 THR A O 1
ATOM 1508 N N . ILE A 1 200 ? 5.133 20.094 1.507 1 98.31 200 ILE A N 1
ATOM 1509 C CA . ILE A 1 200 ? 6.223 21.016 1.811 1 98.31 200 ILE A CA 1
ATOM 1510 C C . ILE A 1 200 ? 5.836 22.422 1.383 1 98.31 200 ILE A C 1
ATOM 1512 O O . ILE A 1 200 ? 5.305 22.625 0.288 1 98.31 200 ILE A O 1
ATOM 1516 N N . ILE A 1 201 ? 6.117 23.359 2.215 1 98.75 201 ILE A N 1
ATOM 1517 C CA . ILE A 1 201 ? 5.988 24.781 1.879 1 98.75 201 ILE A CA 1
ATOM 1518 C C . ILE A 1 201 ? 7.328 25.484 2.072 1 98.75 201 ILE A C 1
ATOM 1520 O O . ILE A 1 201 ? 7.91 25.438 3.158 1 98.75 201 ILE A O 1
ATOM 1524 N N . VAL A 1 202 ? 7.789 26.078 1.05 1 98.75 202 VAL A N 1
ATOM 1525 C CA . VAL A 1 202 ? 9 26.891 1.094 1 98.75 202 VAL A CA 1
ATOM 1526 C C . VAL A 1 202 ? 8.633 28.375 1.065 1 98.75 202 VAL A C 1
ATOM 1528 O O . VAL A 1 202 ? 7.871 28.812 0.2 1 98.75 202 VAL A O 1
ATOM 1531 N N . VAL A 1 203 ? 9.141 29.094 2.008 1 98.81 203 VAL A N 1
ATOM 1532 C CA . VAL A 1 203 ? 8.883 30.531 2.076 1 98.81 203 VAL A CA 1
ATOM 1533 C C . VAL A 1 203 ? 10.086 31.297 1.525 1 98.81 203 VAL A C 1
ATOM 1535 O O . VAL A 1 203 ? 11.219 31.078 1.963 1 98.81 203 VAL A O 1
ATOM 1538 N N . ARG A 1 204 ? 9.844 32.125 0.581 1 98.12 204 ARG A N 1
ATOM 1539 C CA . ARG A 1 204 ? 10.828 33.062 0.029 1 98.12 204 ARG A CA 1
ATOM 1540 C C . ARG A 1 204 ? 10.258 34.469 -0.077 1 98.12 204 ARG A C 1
ATOM 1542 O O . ARG A 1 204 ? 9.508 34.75 -1.003 1 98.12 204 ARG A O 1
ATOM 1549 N N . GLY A 1 205 ? 10.742 35.312 0.833 1 97.19 205 GLY A N 1
ATOM 1550 C CA . GLY A 1 205 ? 10.094 36.594 0.882 1 97.19 205 GLY A CA 1
ATOM 1551 C C . GLY A 1 205 ? 8.586 36.5 1.086 1 97.19 205 GLY A C 1
ATOM 1552 O O . GLY A 1 205 ? 8.125 35.875 2.025 1 97.19 205 GLY A O 1
ATOM 1553 N N . LYS A 1 206 ? 7.855 37.188 0.231 1 98.06 206 LYS A N 1
ATOM 1554 C CA . LYS A 1 206 ? 6.398 37.125 0.278 1 98.06 206 LYS A CA 1
ATOM 1555 C C . LYS A 1 206 ? 5.84 36.156 -0.759 1 98.06 206 LYS A C 1
ATOM 1557 O O . LYS A 1 206 ? 4.926 36.5 -1.508 1 98.06 206 LYS A O 1
ATOM 1562 N N . GLU A 1 207 ? 6.543 35.031 -0.817 1 98.62 207 GLU A N 1
ATOM 1563 C CA . GLU A 1 207 ? 6.145 33.969 -1.744 1 98.62 207 GLU A CA 1
ATOM 1564 C C . GLU A 1 207 ? 6.129 32.594 -1.055 1 98.62 207 GLU A C 1
ATOM 1566 O O . GLU A 1 207 ? 7.031 32.281 -0.283 1 98.62 207 GLU A O 1
ATOM 1571 N N . LEU A 1 208 ? 5.047 31.922 -1.256 1 98.75 208 LEU A N 1
ATOM 1572 C CA . LEU A 1 208 ? 4.953 30.516 -0.849 1 98.75 208 LEU A CA 1
ATOM 1573 C C . LEU A 1 208 ? 5.133 29.594 -2.047 1 98.75 208 LEU A C 1
ATOM 1575 O O . LEU A 1 208 ? 4.457 29.75 -3.064 1 98.75 208 LEU A O 1
ATOM 1579 N N . LEU A 1 209 ? 6.082 28.688 -1.877 1 98.44 209 LEU A N 1
ATOM 1580 C CA . LEU A 1 209 ? 6.34 27.688 -2.918 1 98.44 209 LEU A CA 1
ATOM 1581 C C . LEU A 1 209 ? 6.031 26.281 -2.42 1 98.44 209 LEU A C 1
ATOM 1583 O O . LEU A 1 209 ? 6.227 25.984 -1.24 1 98.44 209 LEU A O 1
ATOM 1587 N N . THR A 1 210 ? 5.52 25.422 -3.297 1 98.25 210 THR A N 1
ATOM 1588 C CA . THR A 1 210 ? 5.293 24.016 -3.033 1 98.25 210 THR A CA 1
ATOM 1589 C C . THR A 1 210 ? 5.508 23.188 -4.297 1 98.25 210 THR A C 1
ATOM 1591 O O . THR A 1 210 ? 5.367 23.703 -5.41 1 98.25 210 THR A O 1
ATOM 1594 N N . PRO A 1 211 ? 5.93 21.922 -4.16 1 94.94 211 PRO A N 1
ATOM 1595 C CA . PRO A 1 211 ? 5.988 21.078 -5.355 1 94.94 211 PRO A CA 1
ATOM 1596 C C . PRO A 1 211 ? 4.648 21.016 -6.09 1 94.94 211 PRO A C 1
ATOM 1598 O O . PRO A 1 211 ? 3.592 20.984 -5.457 1 94.94 211 PRO A O 1
ATOM 1601 N N . ASN A 1 212 ? 4.73 20.891 -7.41 1 87.56 212 ASN A N 1
ATOM 1602 C CA . ASN A 1 212 ? 3.531 20.844 -8.242 1 87.56 212 ASN A CA 1
ATOM 1603 C C . ASN A 1 212 ? 2.674 19.625 -7.938 1 87.56 212 ASN A C 1
ATOM 1605 O O . ASN A 1 212 ? 3.148 18.484 -8.031 1 87.56 212 ASN A O 1
ATOM 1609 N N . PRO A 1 213 ? 1.346 19.984 -7.746 1 76.5 213 PRO A N 1
ATOM 1610 C CA . PRO A 1 213 ? 0.46 18.828 -7.555 1 76.5 213 PRO A CA 1
ATOM 1611 C C . PRO A 1 213 ? 0.284 18 -8.828 1 76.5 213 PRO A C 1
ATOM 1613 O O . PRO A 1 213 ? 0.243 18.562 -9.93 1 76.5 213 PRO A O 1
ATOM 1616 N N . GLY A 1 214 ? 0.241 16.766 -8.75 1 70.69 214 GLY A N 1
ATOM 1617 C CA . GLY A 1 214 ? 0.048 15.898 -9.906 1 70.69 214 GLY A CA 1
ATOM 1618 C C . GLY A 1 214 ? 1.35 15.477 -10.555 1 70.69 214 GLY A C 1
ATOM 1619 O O . GLY A 1 214 ? 1.354 14.617 -11.445 1 70.69 214 GLY A O 1
ATOM 1620 N N . GLU A 1 215 ? 2.371 16.172 -10.125 1 75.69 215 GLU A N 1
ATOM 1621 C CA . GLU A 1 215 ? 3.688 15.758 -10.602 1 75.69 215 GLU A CA 1
ATOM 1622 C C . GLU A 1 215 ? 4.461 15 -9.523 1 75.69 215 GLU A C 1
ATOM 1624 O O . GLU A 1 215 ? 5.469 15.492 -9.023 1 75.69 215 GLU A O 1
ATOM 1629 N N . GLY A 1 216 ? 3.91 13.852 -9.227 1 81.75 216 GLY A N 1
ATOM 1630 C CA . GLY A 1 216 ? 4.59 12.984 -8.281 1 81.75 216 GLY A CA 1
ATOM 1631 C C . GLY A 1 216 ? 4.152 13.211 -6.848 1 81.75 216 GLY A C 1
ATOM 1632 O O . GLY A 1 216 ? 4.691 12.594 -5.926 1 81.75 216 GLY A O 1
ATOM 1633 N N . VAL A 1 217 ? 3.188 14.109 -6.648 1 91.75 217 VAL A N 1
ATOM 1634 C CA . VAL A 1 217 ? 2.789 14.398 -5.277 1 91.75 217 VAL A CA 1
ATOM 1635 C C . VAL A 1 217 ? 1.267 14.359 -5.16 1 91.75 217 VAL A C 1
ATOM 1637 O O . VAL A 1 217 ? 0.557 14.688 -6.113 1 91.75 217 VAL A O 1
ATOM 1640 N N . LEU A 1 218 ? 0.767 13.906 -4.066 1 94 218 LEU A N 1
ATOM 1641 C CA . LEU A 1 218 ? -0.642 14.008 -3.699 1 94 218 LEU A CA 1
ATOM 1642 C C . LEU A 1 218 ? -1.056 15.469 -3.529 1 94 218 LEU A C 1
ATOM 1644 O O . LEU A 1 218 ? -0.37 16.234 -2.854 1 94 218 LEU A O 1
ATOM 1648 N N . PRO A 1 219 ? -2.127 15.891 -4.176 1 94.81 219 PRO A N 1
ATOM 1649 C CA . PRO A 1 219 ? -2.598 17.25 -3.918 1 94.81 219 PRO A CA 1
ATOM 1650 C C . PRO A 1 219 ? -3.021 17.469 -2.465 1 94.81 219 PRO A C 1
ATOM 1652 O O . PRO A 1 219 ? -3.926 16.781 -1.976 1 94.81 219 PRO A O 1
ATOM 1655 N N . GLY A 1 220 ? -2.408 18.422 -1.773 1 96.25 220 GLY A N 1
ATOM 1656 C CA . GLY A 1 220 ? -2.707 18.688 -0.374 1 96.25 220 GLY A 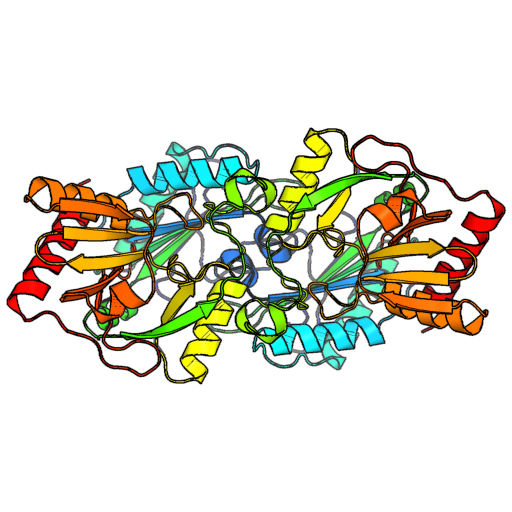CA 1
ATOM 1657 C C . GLY A 1 220 ? -3.924 19.562 -0.176 1 96.25 220 GLY A C 1
ATOM 1658 O O . GLY A 1 220 ? -4.062 20.594 -0.842 1 96.25 220 GLY A O 1
ATOM 1659 N N . THR A 1 221 ? -4.777 19.203 0.729 1 97 221 THR A N 1
ATOM 1660 C CA . THR A 1 221 ? -5.977 19.984 0.996 1 97 221 THR A CA 1
ATOM 1661 C C . THR A 1 221 ? -5.641 21.219 1.823 1 97 221 THR A C 1
ATOM 1663 O O . THR A 1 221 ? -6.07 22.328 1.497 1 97 221 THR A O 1
ATOM 1666 N N . THR A 1 222 ? -4.84 21.062 2.887 1 97.25 222 THR A N 1
ATOM 1667 C CA . THR A 1 222 ? -4.422 22.188 3.711 1 97.25 222 THR A CA 1
ATOM 1668 C C . THR A 1 222 ? -3.516 23.125 2.92 1 97.25 222 THR A C 1
ATOM 1670 O O . THR A 1 222 ? -3.646 24.344 3.014 1 97.25 222 THR A O 1
ATOM 1673 N N . GLN A 1 223 ? -2.59 22.547 2.186 1 97.44 223 GLN A N 1
ATOM 1674 C CA . GLN A 1 223 ? -1.729 23.359 1.324 1 97.44 223 GLN A CA 1
ATOM 1675 C C . GLN A 1 223 ? -2.553 24.219 0.379 1 97.44 223 GLN A C 1
ATOM 1677 O O . GLN A 1 223 ? -2.283 25.422 0.23 1 97.44 223 GLN A O 1
ATOM 1682 N N . ALA A 1 224 ? -3.58 23.625 -0.277 1 96.75 224 ALA A N 1
ATOM 1683 C CA . ALA A 1 224 ? -4.41 24.375 -1.217 1 96.75 224 ALA A CA 1
ATOM 1684 C C . ALA A 1 224 ? -5.152 25.5 -0.514 1 96.75 224 ALA A C 1
ATOM 1686 O O . ALA A 1 224 ? -5.199 26.625 -1.016 1 96.75 224 ALA A O 1
ATOM 1687 N N . ALA A 1 225 ? -5.711 25.234 0.611 1 97.69 225 ALA A N 1
ATOM 1688 C CA . ALA A 1 225 ? -6.418 26.25 1.387 1 97.69 225 ALA A CA 1
ATOM 1689 C C . ALA A 1 225 ? -5.473 27.359 1.828 1 97.69 225 ALA A C 1
ATOM 1691 O O . ALA A 1 225 ? -5.828 28.547 1.78 1 97.69 225 ALA A O 1
ATOM 1692 N N . LEU A 1 226 ? -4.289 26.984 2.27 1 98 226 LEU A N 1
ATOM 1693 C CA . LEU A 1 226 ? -3.27 27.938 2.699 1 98 226 LEU A CA 1
ATOM 1694 C C . LEU A 1 226 ? -2.887 28.875 1.56 1 98 226 LEU A C 1
ATOM 1696 O O . LEU A 1 226 ? -2.77 30.094 1.761 1 98 226 LEU A O 1
ATOM 1700 N N . PHE A 1 227 ? -2.697 28.328 0.412 1 97.69 227 PHE A N 1
ATOM 1701 C CA . PHE A 1 227 ? -2.318 29.141 -0.742 1 97.69 227 PHE A CA 1
ATOM 1702 C C . PHE A 1 227 ? -3.428 30.109 -1.109 1 97.69 227 PHE A C 1
ATOM 1704 O O . PHE A 1 227 ? -3.158 31.266 -1.464 1 97.69 227 PHE A O 1
ATOM 1711 N N . GLU A 1 228 ? -4.633 29.656 -1.086 1 97.38 228 GLU A N 1
ATOM 1712 C CA . GLU A 1 228 ? -5.754 30.562 -1.346 1 97.38 228 GLU A CA 1
ATOM 1713 C C . GLU A 1 228 ? -5.793 31.703 -0.338 1 97.38 228 GLU A C 1
ATOM 1715 O O . GLU A 1 228 ? -5.902 32.875 -0.721 1 97.38 228 GLU A O 1
ATOM 1720 N N . ALA A 1 229 ? -5.691 31.406 0.955 1 97.44 229 ALA A N 1
ATOM 1721 C CA . ALA A 1 229 ? -5.688 32.406 2.012 1 97.44 229 ALA A CA 1
ATOM 1722 C C . ALA A 1 229 ? -4.523 33.375 1.845 1 97.44 229 ALA A C 1
ATOM 1724 O O . ALA A 1 229 ? -4.688 34.594 1.994 1 97.44 229 ALA A O 1
ATOM 1725 N N . ALA A 1 230 ? -3.363 32.812 1.551 1 98.25 230 ALA A N 1
ATOM 1726 C CA . ALA A 1 230 ? -2.162 33.625 1.389 1 98.25 230 ALA A CA 1
ATOM 1727 C C . ALA A 1 230 ? -2.305 34.594 0.209 1 98.25 230 ALA A C 1
ATOM 1729 O O . ALA A 1 230 ? -1.932 35.75 0.305 1 98.25 230 ALA A O 1
ATOM 1730 N N . ALA A 1 231 ? -2.84 34.062 -0.863 1 98.19 231 ALA A N 1
ATOM 1731 C CA . ALA A 1 231 ? -3.047 34.906 -2.041 1 98.19 231 ALA A CA 1
ATOM 1732 C C . ALA A 1 231 ? -3.969 36.062 -1.723 1 98.19 231 ALA A C 1
ATOM 1734 O O . ALA A 1 231 ? -3.732 37.188 -2.176 1 98.19 231 ALA A O 1
ATOM 1735 N N . GLU A 1 232 ? -4.973 35.844 -1.021 1 96.94 232 GLU A N 1
ATOM 1736 C CA . GLU A 1 232 ? -5.914 36.875 -0.622 1 96.94 232 GLU A CA 1
ATOM 1737 C C . GLU A 1 232 ? -5.234 37.938 0.237 1 96.94 232 GLU A C 1
ATOM 1739 O O . GLU A 1 232 ? -5.699 39.062 0.304 1 96.94 232 GLU A O 1
ATOM 1744 N N . LYS A 1 233 ? -4.125 37.562 0.829 1 96.88 233 LYS A N 1
ATOM 1745 C CA . LYS A 1 233 ? -3.406 38.469 1.703 1 96.88 233 LYS A CA 1
ATOM 1746 C C . LYS A 1 233 ? -2.188 39.062 0.998 1 96.88 233 LYS A C 1
ATOM 1748 O O . LYS A 1 233 ? -1.312 39.656 1.642 1 96.88 233 LYS A O 1
ATOM 1753 N N . GLY A 1 234 ? -2.086 38.781 -0.282 1 97.56 234 GLY A N 1
ATOM 1754 C CA . GLY A 1 234 ? -1.093 39.469 -1.094 1 97.56 234 GLY A CA 1
ATOM 1755 C C . GLY A 1 234 ? 0.172 38.656 -1.299 1 97.56 234 GLY A C 1
ATOM 1756 O O . GLY A 1 234 ? 1.138 39.125 -1.892 1 97.56 234 GLY A O 1
ATOM 1757 N N . TRP A 1 235 ? 0.195 37.469 -0.771 1 98.44 235 TRP A N 1
ATOM 1758 C CA . TRP A 1 235 ? 1.342 36.594 -1.032 1 98.44 235 TRP A CA 1
ATOM 1759 C C . TRP A 1 235 ? 1.317 36.094 -2.467 1 98.44 235 TRP A C 1
ATOM 1761 O O . TRP A 1 235 ? 0.25 35.781 -3.008 1 98.44 235 TRP A O 1
ATOM 1771 N N . LYS A 1 236 ? 2.502 35.969 -3.035 1 98.5 236 LYS A N 1
ATOM 1772 C CA . LYS A 1 236 ? 2.627 35.156 -4.238 1 98.5 236 LYS A CA 1
ATOM 1773 C C . LYS A 1 236 ? 2.643 33.688 -3.895 1 98.5 236 LYS A C 1
ATOM 1775 O O . LYS A 1 236 ? 3.301 33.25 -2.938 1 98.5 236 LYS A O 1
ATOM 1780 N N . VAL A 1 237 ? 1.854 32.906 -4.57 1 98.06 237 VAL A N 1
ATOM 1781 C CA . VAL A 1 237 ? 1.806 31.453 -4.348 1 98.06 237 VAL A CA 1
ATOM 1782 C C . VAL A 1 237 ? 2.141 30.719 -5.641 1 98.06 237 VAL A C 1
ATOM 1784 O O . VAL A 1 237 ? 1.541 30.984 -6.684 1 98.06 237 VAL A O 1
ATOM 1787 N N . THR A 1 238 ? 3.121 29.797 -5.621 1 95.25 238 THR A N 1
ATOM 1788 C CA . THR A 1 238 ? 3.66 29.234 -6.855 1 95.25 238 THR A CA 1
ATOM 1789 C C . THR A 1 238 ? 3.945 27.75 -6.691 1 95.25 238 THR A C 1
ATOM 1791 O O . THR A 1 238 ? 4.941 27.375 -6.07 1 95.25 238 THR A O 1
ATOM 1794 N N . PRO A 1 239 ? 3.023 26.875 -7.23 1 93.56 239 PRO A N 1
ATOM 1795 C CA . PRO A 1 239 ? 3.525 25.516 -7.453 1 93.56 239 PRO A CA 1
ATOM 1796 C C . PRO A 1 239 ? 4.703 25.484 -8.422 1 93.56 239 PRO A C 1
ATOM 1798 O O . PRO A 1 239 ? 4.68 26.156 -9.453 1 93.56 239 PRO A O 1
ATOM 1801 N N . ALA A 1 240 ? 5.797 24.797 -7.984 1 93.94 240 ALA A N 1
ATOM 1802 C CA . ALA A 1 240 ? 7.012 24.828 -8.789 1 93.94 240 ALA A CA 1
ATOM 1803 C C . ALA A 1 240 ? 7.805 23.531 -8.625 1 93.94 240 ALA A C 1
ATOM 1805 O O . ALA A 1 240 ? 7.566 22.766 -7.691 1 93.94 240 ALA A O 1
ATOM 1806 N N . VAL A 1 241 ? 8.633 23.281 -9.633 1 94.12 241 VAL A N 1
ATOM 1807 C CA . VAL A 1 241 ? 9.656 22.25 -9.438 1 94.12 241 VAL A CA 1
ATOM 1808 C C . VAL A 1 241 ? 10.719 22.75 -8.469 1 94.12 241 VAL A C 1
ATOM 1810 O O . VAL A 1 241 ? 11.352 23.781 -8.719 1 94.12 241 VAL A O 1
ATOM 1813 N N . LEU A 1 242 ? 10.844 22.078 -7.355 1 96.62 242 LEU A N 1
ATOM 1814 C CA . LEU A 1 242 ? 11.773 22.5 -6.312 1 96.62 242 LEU A CA 1
ATOM 1815 C C . LEU A 1 242 ? 12.883 21.469 -6.133 1 96.62 242 LEU A C 1
ATOM 1817 O O . LEU A 1 242 ? 12.68 20.281 -6.387 1 96.62 242 LEU A O 1
ATOM 1821 N N . THR A 1 243 ? 14.016 21.984 -5.738 1 96.75 243 THR A N 1
ATOM 1822 C CA . THR A 1 243 ? 15.18 21.156 -5.434 1 96.75 243 THR A CA 1
ATOM 1823 C C . THR A 1 243 ? 15.594 21.312 -3.975 1 96.75 243 THR A C 1
ATOM 1825 O O . THR A 1 243 ? 15.133 22.234 -3.293 1 96.75 243 THR A O 1
ATOM 1828 N N . PRO A 1 244 ? 16.438 20.406 -3.52 1 97.69 244 PRO A N 1
ATOM 1829 C CA . PRO A 1 244 ? 16.906 20.547 -2.139 1 97.69 244 PRO A CA 1
ATOM 1830 C C . PRO A 1 244 ? 17.562 21.906 -1.866 1 97.69 244 PRO A C 1
ATOM 1832 O O . PRO A 1 244 ? 17.469 22.422 -0.75 1 97.69 244 PRO A O 1
ATOM 1835 N N . ASP A 1 245 ? 18.156 22.484 -2.826 1 97.94 245 ASP A N 1
ATOM 1836 C CA . ASP A 1 245 ? 18.766 23.812 -2.658 1 97.94 245 ASP A CA 1
ATOM 1837 C C . ASP A 1 245 ? 17.719 24.844 -2.246 1 97.94 245 ASP A C 1
ATOM 1839 O O . ASP A 1 245 ? 18.016 25.766 -1.492 1 97.94 245 ASP A O 1
ATOM 1843 N N . ASP A 1 246 ? 16.547 24.656 -2.703 1 98.12 246 ASP A N 1
ATOM 1844 C CA . ASP A 1 246 ? 15.477 25.578 -2.359 1 98.12 246 ASP A CA 1
ATOM 1845 C C . ASP A 1 246 ? 15.164 25.516 -0.866 1 98.12 246 ASP A C 1
ATOM 1847 O O . ASP A 1 246 ? 14.672 26.484 -0.292 1 98.12 246 ASP A O 1
ATOM 1851 N N . LEU A 1 247 ? 15.398 24.406 -0.237 1 98.69 247 LEU A N 1
ATOM 1852 C CA . LEU A 1 247 ? 15.18 24.266 1.199 1 98.69 247 LEU A CA 1
ATOM 1853 C C . LEU A 1 247 ? 16.25 25.016 1.984 1 98.69 247 LEU A C 1
ATOM 1855 O O . LEU A 1 247 ? 15.945 25.703 2.953 1 98.69 247 LEU A O 1
ATOM 1859 N N . TYR A 1 248 ? 17.484 24.969 1.539 1 98.12 248 TYR A N 1
ATOM 1860 C CA . TYR A 1 248 ? 18.625 25.531 2.266 1 98.12 248 TYR A CA 1
ATOM 1861 C C . TYR A 1 248 ? 18.656 27.047 2.129 1 98.12 248 TYR A C 1
ATOM 1863 O O . TYR A 1 248 ? 19.188 27.734 2.994 1 98.12 248 TYR A O 1
ATOM 1871 N N . THR A 1 249 ? 18.031 27.547 1.097 1 97.94 249 THR A N 1
ATOM 1872 C CA . THR A 1 249 ? 18.109 28.984 0.849 1 97.94 249 THR A CA 1
ATOM 1873 C C . THR A 1 249 ? 16.797 29.672 1.228 1 97.94 249 THR A C 1
ATOM 1875 O O . THR A 1 249 ? 16.656 30.891 1.076 1 97.94 249 THR A O 1
ATOM 1878 N N . ALA A 1 250 ? 15.828 28.953 1.724 1 98.56 250 ALA A N 1
ATOM 1879 C CA . ALA A 1 250 ? 14.5 29.469 2.07 1 98.56 250 ALA A CA 1
ATOM 1880 C C . ALA A 1 250 ? 14.562 30.328 3.324 1 98.56 250 ALA A C 1
ATOM 1882 O O . ALA A 1 250 ? 15.477 30.188 4.141 1 98.56 250 ALA A O 1
ATOM 1883 N N . ASP A 1 251 ? 13.578 31.219 3.463 1 98.69 251 ASP A N 1
ATOM 1884 C CA . ASP A 1 251 ? 13.406 31.953 4.711 1 98.69 251 ASP A CA 1
ATOM 1885 C C . ASP A 1 251 ? 12.812 31.062 5.797 1 98.69 251 ASP A C 1
ATOM 1887 O O . ASP A 1 251 ? 13.039 31.281 6.988 1 98.69 251 ASP A O 1
ATOM 1891 N N . ALA A 1 252 ? 12.062 30.141 5.398 1 98.81 252 ALA A N 1
ATOM 1892 C CA . ALA A 1 252 ? 11.5 29.094 6.262 1 98.81 252 ALA A CA 1
ATOM 1893 C C . ALA A 1 252 ? 10.992 27.922 5.438 1 98.81 252 ALA A C 1
ATOM 1895 O O . ALA A 1 252 ? 10.656 28.062 4.262 1 98.81 252 ALA A O 1
ATOM 1896 N N . VAL A 1 253 ? 10.992 26.766 6.008 1 98.88 253 VAL A N 1
ATOM 1897 C CA . VAL A 1 253 ? 10.422 25.547 5.438 1 98.88 253 VAL A CA 1
ATOM 1898 C C . VAL A 1 253 ? 9.398 24.953 6.402 1 98.88 253 VAL A C 1
ATOM 1900 O O . VAL A 1 253 ? 9.672 24.812 7.598 1 98.88 253 VAL A O 1
ATOM 1903 N N . TRP A 1 254 ? 8.219 24.688 5.883 1 98.88 254 TRP A N 1
ATOM 1904 C CA . TRP A 1 254 ? 7.152 24.109 6.699 1 98.88 254 TRP A CA 1
ATOM 1905 C C . TRP A 1 254 ? 6.664 22.797 6.121 1 98.88 254 TRP A C 1
ATOM 1907 O O . TRP A 1 254 ? 6.668 22.609 4.902 1 98.88 254 TRP A O 1
ATOM 1917 N N . LEU A 1 255 ? 6.316 21.859 6.969 1 98.69 255 LEU A N 1
ATOM 1918 C CA . LEU A 1 255 ? 5.469 20.734 6.621 1 98.69 255 LEU A CA 1
ATOM 1919 C C . LEU A 1 255 ? 4.023 20.984 7.043 1 98.69 255 LEU A C 1
ATOM 1921 O O . LEU A 1 255 ? 3.76 21.312 8.203 1 98.69 255 LEU A O 1
ATOM 1925 N N . VAL A 1 256 ? 3.119 20.844 6.062 1 98.25 256 VAL A N 1
ATOM 1926 C CA . VAL A 1 256 ? 1.728 21.172 6.352 1 98.25 256 VAL A CA 1
ATOM 1927 C C . VAL A 1 256 ? 0.839 19.969 6.055 1 98.25 256 VAL A C 1
ATOM 1929 O O . VAL A 1 256 ? 1.06 19.25 5.074 1 98.25 256 VAL A O 1
ATOM 1932 N N . SER A 1 257 ? -0.106 19.672 6.902 1 97.62 257 SER A N 1
ATOM 1933 C CA . SER A 1 257 ? -1.13 18.656 6.754 1 97.62 257 SER A CA 1
ATOM 1934 C C . SER A 1 257 ? -2.369 18.969 7.578 1 97.62 257 SER A C 1
ATOM 1936 O O . SER A 1 257 ? -2.361 19.922 8.367 1 97.62 257 SER A O 1
ATOM 1938 N N . SER A 1 258 ? -3.408 18.234 7.41 1 97.56 258 SER A N 1
ATOM 1939 C CA . SER A 1 258 ? -4.711 18.594 7.961 1 97.56 258 SER A CA 1
ATOM 1940 C C . SER A 1 258 ? -4.664 18.688 9.484 1 97.56 258 SER A C 1
ATOM 1942 O O . SER A 1 258 ? -5.004 19.719 10.055 1 97.56 258 SER A O 1
ATOM 1944 N N . VAL A 1 259 ? -4.133 17.688 10.133 1 96.44 259 VAL A N 1
ATOM 1945 C CA . VAL A 1 259 ? -4.246 17.625 11.586 1 96.44 259 VAL A CA 1
ATOM 1946 C C . VAL A 1 259 ? -3.027 18.281 12.227 1 96.44 259 VAL A C 1
ATOM 1948 O O . VAL A 1 259 ? -3.158 19.031 13.203 1 96.44 259 VAL A O 1
ATOM 1951 N N . ARG A 1 260 ? -1.919 18.109 11.68 1 95.94 260 ARG A N 1
ATOM 1952 C CA . ARG A 1 260 ? -0.704 18.75 12.18 1 95.94 260 ARG A CA 1
ATOM 1953 C C . ARG A 1 260 ? -0.713 20.25 11.898 1 95.94 260 ARG A C 1
ATOM 1955 O O . ARG A 1 260 ? -0.156 21.031 12.664 1 95.94 260 ARG A O 1
ATOM 1962 N N . ILE A 1 261 ? -1.381 20.656 10.906 1 97.56 261 ILE A N 1
ATOM 1963 C CA . ILE A 1 261 ? -1.529 22.016 10.406 1 97.56 261 ILE A CA 1
ATOM 1964 C C . ILE A 1 261 ? -0.198 22.516 9.844 1 97.56 261 ILE A C 1
ATOM 1966 O O . ILE A 1 261 ? -0.009 22.547 8.625 1 97.56 261 ILE A O 1
ATOM 1970 N N . ALA A 1 262 ? 0.774 22.734 10.742 1 98.25 262 ALA A N 1
ATOM 1971 C CA . ALA A 1 262 ? 2.08 23.203 10.273 1 98.25 262 ALA A CA 1
ATOM 1972 C C . ALA A 1 262 ? 3.156 22.969 11.328 1 98.25 262 ALA A C 1
ATOM 1974 O O . ALA A 1 262 ? 2.92 23.172 12.523 1 98.25 262 ALA A O 1
ATOM 1975 N N . VAL A 1 263 ? 4.273 22.484 10.891 1 98.44 263 VAL A N 1
ATOM 1976 C CA . VAL A 1 263 ? 5.477 22.438 11.719 1 98.44 263 VAL A CA 1
ATOM 1977 C C . VAL A 1 263 ? 6.664 23 10.938 1 98.44 263 VAL A C 1
ATOM 1979 O O . VAL A 1 263 ? 6.789 22.75 9.734 1 98.44 263 VAL A O 1
ATOM 1982 N N . VAL A 1 264 ? 7.453 23.766 11.617 1 98.69 264 VAL A N 1
ATOM 1983 C CA . VAL A 1 264 ? 8.609 24.359 10.953 1 98.69 264 VAL A CA 1
ATOM 1984 C C . VAL A 1 264 ? 9.766 23.375 10.938 1 98.69 264 VAL A C 1
ATOM 1986 O O . VAL A 1 264 ? 9.961 22.625 11.898 1 98.69 264 VAL A O 1
ATOM 1989 N N . VAL A 1 265 ? 10.5 23.297 9.836 1 98.88 265 VAL A N 1
ATOM 1990 C CA . VAL A 1 265 ? 11.68 22.453 9.711 1 98.88 265 VAL A CA 1
ATOM 1991 C C . VAL A 1 265 ? 12.914 23.188 10.219 1 98.88 265 VAL A C 1
ATOM 1993 O O . VAL A 1 265 ? 13.172 24.328 9.812 1 98.88 265 VAL A O 1
ATOM 1996 N N . SER A 1 266 ? 13.641 22.531 11.078 1 98.75 266 SER A N 1
ATOM 1997 C CA . SER A 1 266 ? 14.781 23.203 11.68 1 98.75 266 SER A CA 1
ATOM 1998 C C . SER A 1 266 ? 16.094 22.766 11.047 1 98.75 266 SER A C 1
ATOM 2000 O O . SER A 1 266 ? 17.094 23.469 11.125 1 98.75 266 SER A O 1
ATOM 2002 N N . SER A 1 267 ? 16.109 21.578 10.539 1 98.62 267 SER A N 1
ATOM 2003 C CA . SER A 1 267 ? 17.312 21.062 9.883 1 98.62 267 SER A CA 1
ATOM 2004 C C . SER A 1 267 ? 16.953 20.031 8.82 1 98.62 267 SER A C 1
ATOM 2006 O O . SER A 1 267 ? 15.891 19.406 8.867 1 98.62 267 SER A O 1
ATOM 2008 N N . ILE A 1 268 ? 17.828 19.922 7.898 1 98.69 268 ILE A N 1
ATOM 2009 C CA . ILE A 1 268 ? 17.734 18.953 6.809 1 98.69 268 ILE A CA 1
ATOM 2010 C C . ILE A 1 268 ? 19.016 18.125 6.727 1 98.69 268 ILE A C 1
ATOM 2012 O O . ILE A 1 268 ? 20.109 18.688 6.559 1 98.69 268 ILE A O 1
ATOM 2016 N N . ASP A 1 269 ? 18.906 16.844 6.871 1 98.31 269 ASP A N 1
ATOM 2017 C CA . ASP A 1 269 ? 20.031 15.93 6.824 1 98.31 269 ASP A CA 1
ATOM 2018 C C . ASP A 1 269 ? 21.125 16.344 7.809 1 98.31 269 ASP A C 1
ATOM 2020 O O . ASP A 1 269 ? 22.312 16.328 7.477 1 98.31 269 ASP A O 1
ATOM 2024 N N . GLY A 1 270 ? 20.672 16.828 8.891 1 98.19 270 GLY A N 1
ATOM 2025 C CA . GLY A 1 270 ? 21.594 17.172 9.953 1 98.19 270 GLY A CA 1
ATOM 2026 C C . GLY A 1 270 ? 22.109 18.594 9.852 1 98.19 270 GLY A C 1
ATOM 2027 O O . GLY A 1 270 ? 22.781 19.094 10.773 1 98.19 270 GLY A O 1
ATOM 2028 N N . GLU A 1 271 ? 21.812 19.297 8.812 1 98.31 271 GLU A N 1
ATOM 2029 C CA . GLU A 1 271 ? 22.25 20.672 8.617 1 98.31 271 GLU A CA 1
ATOM 2030 C C . GLU A 1 271 ? 21.172 21.672 9.023 1 98.31 271 GLU A C 1
ATOM 2032 O O . GLU A 1 271 ? 20.062 21.656 8.461 1 98.31 271 GLU A O 1
ATOM 2037 N N . PRO A 1 272 ? 21.484 22.594 9.93 1 98.44 272 PRO A N 1
ATOM 2038 C CA . PRO A 1 272 ? 20.5 23.609 10.312 1 98.44 272 PRO A CA 1
ATOM 2039 C C . PRO A 1 272 ? 20.125 24.531 9.156 1 98.44 272 PRO A C 1
ATOM 2041 O O . PRO A 1 272 ? 20.984 24.859 8.328 1 98.44 272 PRO A O 1
ATOM 2044 N N . ILE A 1 273 ? 18.922 24.906 9.148 1 98.56 273 ILE A N 1
ATOM 2045 C CA . ILE A 1 273 ? 18.484 25.875 8.133 1 98.56 273 ILE A CA 1
ATOM 2046 C C . ILE A 1 273 ? 17.859 27.094 8.805 1 98.56 273 ILE A C 1
ATOM 2048 O O . ILE A 1 273 ? 17.656 27.094 10.016 1 98.56 273 ILE A O 1
ATOM 2052 N N . ARG A 1 274 ? 17.547 28.156 8.031 1 97.56 274 ARG A N 1
ATOM 2053 C CA . ARG A 1 274 ? 16.984 29.406 8.547 1 97.56 274 ARG A CA 1
ATOM 2054 C C . ARG A 1 274 ? 15.625 29.156 9.203 1 97.56 274 ARG A C 1
ATOM 2056 O O . ARG A 1 274 ? 14.812 28.391 8.695 1 97.56 274 ARG A O 1
ATOM 2063 N N . GLN A 1 275 ? 15.438 29.859 10.281 1 98.12 275 GLN A N 1
ATOM 2064 C CA . GLN A 1 275 ? 14.18 29.812 11.008 1 98.12 275 GLN A CA 1
ATOM 2065 C C . GLN A 1 275 ? 13.422 31.141 10.898 1 98.12 275 GLN A C 1
ATOM 2067 O O . GLN A 1 275 ? 14.039 32.188 10.852 1 98.12 275 GLN A O 1
ATOM 2072 N N . PRO A 1 276 ? 12.148 31 10.812 1 97.94 276 PRO A N 1
ATOM 2073 C CA . PRO A 1 276 ? 11.406 32.25 10.891 1 97.94 276 PRO A CA 1
ATOM 2074 C C . PRO A 1 276 ? 11.508 32.938 12.266 1 97.94 276 PRO A C 1
ATOM 2076 O O . PRO A 1 276 ? 11.578 32.25 13.281 1 97.94 276 PRO A O 1
ATOM 2079 N N . ASP A 1 277 ? 11.547 34.219 12.258 1 97.25 277 ASP A N 1
ATOM 2080 C CA . ASP A 1 277 ? 11.422 34.906 13.539 1 97.25 277 ASP A CA 1
ATOM 2081 C C . ASP A 1 277 ? 9.984 34.875 14.047 1 97.25 277 ASP A C 1
ATOM 2083 O O . ASP A 1 277 ? 9.102 34.312 13.383 1 97.25 277 ASP A O 1
ATOM 2087 N N . GLU A 1 278 ? 9.828 35.375 15.172 1 97.25 278 GLU A N 1
ATOM 2088 C CA . GLU A 1 278 ? 8.531 35.281 15.844 1 97.25 278 GLU A CA 1
ATOM 2089 C C . GLU A 1 278 ? 7.422 35.906 14.992 1 97.25 278 GLU A C 1
ATOM 2091 O O . GLU A 1 278 ? 6.336 35.312 14.883 1 97.25 278 GLU A O 1
ATOM 2096 N N . ALA A 1 279 ? 7.703 37 14.414 1 97.88 279 ALA A N 1
ATOM 2097 C CA . ALA A 1 279 ? 6.703 37.688 13.602 1 97.88 279 ALA A CA 1
ATOM 2098 C C . ALA A 1 279 ? 6.352 36.906 12.352 1 97.88 279 ALA A C 1
ATOM 2100 O O . ALA A 1 279 ? 5.18 36.781 12 1 97.88 279 ALA A O 1
ATOM 2101 N N . ALA A 1 280 ? 7.371 36.406 11.656 1 97.88 280 ALA A N 1
ATOM 2102 C CA . ALA A 1 280 ? 7.164 35.594 10.445 1 97.88 280 ALA A CA 1
ATOM 2103 C C . ALA A 1 280 ? 6.402 34.312 10.75 1 97.88 280 ALA A C 1
ATOM 2105 O O . ALA A 1 280 ? 5.535 33.906 9.984 1 97.88 280 ALA A O 1
ATOM 2106 N N . GLU A 1 281 ? 6.77 33.688 11.844 1 97.88 281 GLU A N 1
ATOM 2107 C CA . GLU A 1 281 ? 6.059 32.5 12.242 1 97.88 281 GLU A CA 1
ATOM 2108 C C . GLU A 1 281 ? 4.594 32.781 12.555 1 97.88 281 GLU A C 1
ATOM 2110 O O . GLU A 1 281 ? 3.701 32.062 12.141 1 97.88 281 GLU A O 1
ATOM 2115 N N . ALA A 1 282 ? 4.379 33.812 13.312 1 97.75 282 ALA A N 1
ATOM 2116 C CA . ALA A 1 282 ? 3.012 34.219 13.656 1 97.75 282 ALA A CA 1
ATOM 2117 C C . ALA A 1 282 ? 2.191 34.5 12.398 1 97.75 282 ALA A C 1
ATOM 2119 O O . ALA A 1 282 ? 1.015 34.125 12.328 1 97.75 282 ALA A O 1
ATOM 2120 N N . GLU A 1 283 ? 2.832 35.188 11.461 1 98 283 GLU A N 1
ATOM 2121 C CA . GLU A 1 283 ? 2.145 35.469 10.211 1 98 283 GLU A CA 1
ATOM 2122 C C . GLU A 1 283 ? 1.776 34.188 9.461 1 98 283 GLU A C 1
ATOM 2124 O O . GLU A 1 283 ? 0.651 34.062 8.977 1 98 283 GLU A O 1
ATOM 2129 N N . PHE A 1 284 ? 2.719 33.281 9.344 1 98.12 284 PHE A N 1
ATOM 2130 C CA . PHE A 1 284 ? 2.467 32.031 8.648 1 98.12 284 PHE A CA 1
ATOM 2131 C C . PHE A 1 284 ? 1.367 31.25 9.336 1 98.12 284 PHE A C 1
ATOM 2133 O O . PHE A 1 284 ? 0.457 30.734 8.688 1 98.12 284 PHE A O 1
ATOM 2140 N N . ARG A 1 285 ? 1.422 31.141 10.633 1 97.62 285 ARG A N 1
ATOM 2141 C CA . ARG A 1 285 ? 0.409 30.422 11.406 1 97.62 285 ARG A CA 1
ATOM 2142 C C . ARG A 1 285 ? -0.953 31.094 11.281 1 97.62 285 ARG A C 1
ATOM 2144 O O . ARG A 1 285 ? -1.986 30.422 11.281 1 97.62 285 ARG A O 1
ATOM 2151 N N . GLY A 1 286 ? -0.913 32.406 11.234 1 97.44 286 G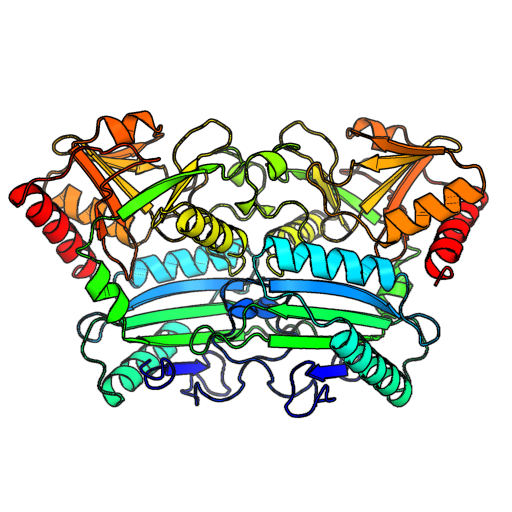LY A N 1
ATOM 2152 C CA . GLY A 1 286 ? -2.146 33.125 10.969 1 97.44 286 GLY A CA 1
ATOM 2153 C C . GLY A 1 286 ? -2.779 32.75 9.641 1 97.44 286 GLY A C 1
ATOM 2154 O O . GLY A 1 286 ? -4 32.625 9.539 1 97.44 286 GLY A O 1
ATOM 2155 N N . LEU A 1 287 ? -1.935 32.625 8.586 1 97.94 287 LEU A N 1
ATOM 2156 C CA . LEU A 1 287 ? -2.426 32.188 7.285 1 97.94 287 LEU A CA 1
ATOM 2157 C C . LEU A 1 287 ? -3.039 30.797 7.379 1 97.94 287 LEU A C 1
ATOM 2159 O O . LEU A 1 287 ? -4.074 30.516 6.766 1 97.94 287 LEU A O 1
ATOM 2163 N N . CYS A 1 288 ? -2.408 29.891 8.156 1 97.44 288 CYS A N 1
ATOM 2164 C CA . CYS A 1 288 ? -2.934 28.547 8.352 1 97.44 288 CYS A CA 1
ATOM 2165 C C . CYS A 1 288 ? -4.293 28.578 9.039 1 97.44 288 CYS A C 1
ATOM 2167 O O . CYS A 1 288 ? -5.211 27.859 8.656 1 97.44 288 CYS A O 1
ATOM 2169 N N . ASP A 1 289 ? -4.398 29.422 10.023 1 95.5 289 ASP A N 1
ATOM 2170 C CA . ASP A 1 289 ? -5.664 29.562 10.742 1 95.5 289 ASP A CA 1
ATOM 2171 C C . ASP A 1 289 ? -6.773 30.047 9.82 1 95.5 289 ASP A C 1
ATOM 2173 O O . ASP A 1 289 ? -7.906 29.562 9.891 1 95.5 289 ASP A O 1
ATOM 2177 N N . GLU A 1 290 ? -6.41 30.969 8.992 1 95.56 290 GLU A N 1
ATOM 2178 C CA . GLU A 1 290 ? -7.383 31.484 8.023 1 95.56 290 GLU A CA 1
ATOM 2179 C C . GLU A 1 290 ? -7.801 30.391 7.043 1 95.56 290 GLU A C 1
ATOM 2181 O O . GLU A 1 290 ? -8.977 30.266 6.699 1 95.56 290 GLU A O 1
ATOM 2186 N N . ALA A 1 291 ? -6.863 29.656 6.621 1 95.75 291 ALA A N 1
ATOM 2187 C CA . ALA A 1 291 ? -7.094 28.562 5.676 1 95.75 291 ALA A CA 1
ATOM 2188 C C . ALA A 1 291 ? -8.039 27.516 6.258 1 95.75 291 ALA A C 1
ATOM 2190 O O . ALA A 1 291 ? -8.836 26.922 5.531 1 95.75 291 ALA A O 1
ATOM 2191 N N . LEU A 1 292 ? -8 27.266 7.559 1 95.19 292 LEU A N 1
ATOM 2192 C CA . LEU A 1 292 ? -8.766 26.219 8.227 1 95.19 292 LEU A CA 1
ATOM 2193 C C . LEU A 1 292 ? -10.141 26.734 8.641 1 95.19 292 LEU A C 1
ATOM 2195 O O . LEU A 1 292 ? -11.047 25.938 8.93 1 95.19 292 LEU A O 1
ATOM 2199 N N . ALA A 1 293 ? -10.258 28.078 8.805 1 84.88 293 ALA A N 1
ATOM 2200 C CA . ALA A 1 293 ? -11.531 28.703 9.172 1 84.88 293 ALA A CA 1
ATOM 2201 C C . ALA A 1 293 ? -12.461 28.812 7.969 1 84.88 293 ALA A C 1
ATOM 2203 O O . ALA A 1 293 ? -13.68 28.922 8.117 1 84.88 293 ALA A O 1
ATOM 2204 N N . ALA A 1 294 ? -11.812 28.875 6.773 1 65.12 294 ALA A N 1
ATOM 2205 C CA . ALA A 1 294 ? -12.586 29.094 5.555 1 65.12 294 ALA A CA 1
ATOM 2206 C C . ALA A 1 294 ? -13.391 27.844 5.184 1 65.12 294 ALA A C 1
ATOM 2208 O O . ALA A 1 294 ? -12.844 26.75 5.156 1 65.12 294 ALA A O 1
ATOM 2209 N N . GLN A 1 295 ? -14.68 27.672 5.668 1 59.44 295 GLN A N 1
ATOM 2210 C CA . GLN A 1 295 ? -15.594 26.578 5.406 1 59.44 295 GLN A CA 1
ATOM 2211 C C . GLN A 1 295 ? -16.016 26.547 3.939 1 59.44 295 GLN A C 1
ATOM 2213 O O . GLN A 1 295 ? -16.047 27.578 3.277 1 59.44 295 GLN A O 1
ATOM 2218 N N . MET B 1 1 ? -23.281 -18.734 -8.297 1 31.34 1 MET B N 1
ATOM 2219 C CA . MET B 1 1 ? -22 -18.172 -7.875 1 31.34 1 MET B CA 1
ATOM 2220 C C . MET B 1 1 ? -21.578 -18.75 -6.527 1 31.34 1 MET B C 1
ATOM 2222 O O . MET B 1 1 ? -22.281 -18.578 -5.527 1 31.34 1 MET B O 1
ATOM 2226 N N . THR B 1 2 ? -21.062 -19.953 -6.395 1 41.88 2 THR B N 1
ATOM 2227 C CA . THR B 1 2 ? -20.734 -20.688 -5.168 1 41.88 2 THR B CA 1
ATOM 2228 C C . THR B 1 2 ? -20.188 -19.734 -4.105 1 41.88 2 THR B C 1
ATOM 2230 O O . THR B 1 2 ? -19.438 -18.812 -4.418 1 41.88 2 THR B O 1
ATOM 2233 N N . ASP B 1 3 ? -20.844 -19.625 -2.99 1 55.06 3 ASP B N 1
ATOM 2234 C CA . ASP B 1 3 ? -20.594 -18.719 -1.876 1 55.06 3 ASP B CA 1
ATOM 2235 C C . ASP B 1 3 ? -19.125 -18.766 -1.44 1 55.06 3 ASP B C 1
ATOM 2237 O O . ASP B 1 3 ? -18.688 -19.766 -0.86 1 55.06 3 ASP B O 1
ATOM 2241 N N . SER B 1 4 ? -18.25 -17.984 -2.088 1 66.69 4 SER B N 1
ATOM 2242 C CA . SER B 1 4 ? -16.812 -17.891 -1.882 1 66.69 4 SER B CA 1
ATOM 2243 C C . SER B 1 4 ? -16.453 -17.875 -0.396 1 66.69 4 SER B C 1
ATOM 2245 O O . SER B 1 4 ? -15.359 -18.281 -0.005 1 66.69 4 SER B O 1
ATOM 2247 N N . LEU B 1 5 ? -17.562 -17.797 0.357 1 77.31 5 LEU B N 1
ATOM 2248 C CA . LEU B 1 5 ? -17.344 -17.781 1.8 1 77.31 5 LEU B CA 1
ATOM 2249 C C . LEU B 1 5 ? -17.406 -19.188 2.377 1 77.31 5 LEU B C 1
ATOM 2251 O O . LEU B 1 5 ? -16.844 -19.438 3.451 1 77.31 5 LEU B O 1
ATOM 2255 N N . SER B 1 6 ? -18 -20.109 1.66 1 81.94 6 SER B N 1
ATOM 2256 C CA . SER B 1 6 ? -18.297 -21.422 2.213 1 81.94 6 SER B CA 1
ATOM 2257 C C . SER B 1 6 ? -17.031 -22.188 2.531 1 81.94 6 SER B C 1
ATOM 2259 O O . SER B 1 6 ? -16.969 -22.906 3.531 1 81.94 6 SER B O 1
ATOM 2261 N N . ASP B 1 7 ? -16.062 -21.984 1.815 1 91.81 7 ASP B N 1
ATOM 2262 C CA . ASP B 1 7 ? -14.875 -22.797 2.1 1 91.81 7 ASP B CA 1
ATOM 2263 C C . ASP B 1 7 ? -13.766 -21.969 2.725 1 91.81 7 ASP B C 1
ATOM 2265 O O . ASP B 1 7 ? -12.641 -22.438 2.885 1 91.81 7 ASP B O 1
ATOM 2269 N N . LEU B 1 8 ? -14.086 -20.766 3.057 1 96.12 8 LEU B N 1
ATOM 2270 C CA . LEU B 1 8 ? -13.07 -19.891 3.641 1 96.12 8 LEU B CA 1
ATOM 2271 C C . LEU B 1 8 ? -12.766 -20.297 5.078 1 96.12 8 LEU B C 1
ATOM 2273 O O . LEU B 1 8 ? -13.688 -20.5 5.879 1 96.12 8 LEU B O 1
ATOM 2277 N N . VAL B 1 9 ? -11.5 -20.484 5.375 1 98.25 9 VAL B N 1
ATOM 2278 C CA . VAL B 1 9 ? -10.992 -20.828 6.699 1 98.25 9 VAL B CA 1
ATOM 2279 C C . VAL B 1 9 ? -10.242 -19.641 7.293 1 98.25 9 VAL B C 1
ATOM 2281 O O . VAL B 1 9 ? -9.484 -18.969 6.594 1 98.25 9 VAL B O 1
ATOM 2284 N N . LEU B 1 10 ? -10.484 -19.391 8.57 1 98.75 10 LEU B N 1
ATOM 2285 C CA . LEU B 1 10 ? -9.797 -18.344 9.297 1 98.75 10 LEU B CA 1
ATOM 2286 C C . LEU B 1 10 ? -9.188 -18.875 10.586 1 98.75 10 LEU B C 1
ATOM 2288 O O . LEU B 1 10 ? -9.875 -19.516 11.383 1 98.75 10 LEU B O 1
ATOM 2292 N N . VAL B 1 11 ? -7.898 -18.656 10.742 1 98.94 11 VAL B N 1
ATOM 2293 C CA . VAL B 1 11 ? -7.219 -19 11.992 1 98.94 11 VAL B CA 1
ATOM 2294 C C . VAL B 1 11 ? -6.574 -17.75 12.586 1 98.94 11 VAL B C 1
ATOM 2296 O O . VAL B 1 11 ? -5.809 -17.047 11.906 1 98.94 11 VAL B O 1
ATOM 2299 N N . ASP B 1 12 ? -6.906 -17.406 13.828 1 98.88 12 ASP B N 1
ATOM 2300 C CA . ASP B 1 12 ? -6.203 -16.375 14.586 1 98.88 12 ASP B CA 1
ATOM 2301 C C . ASP B 1 12 ? -4.883 -16.906 15.141 1 98.88 12 ASP B C 1
ATOM 2303 O O . ASP B 1 12 ? -4.879 -17.766 16.031 1 98.88 12 ASP B O 1
ATOM 2307 N N . VAL B 1 13 ? -3.779 -16.422 14.672 1 98.81 13 VAL B N 1
ATOM 2308 C CA . VAL B 1 13 ? -2.467 -16.938 15.047 1 98.81 13 VAL B CA 1
ATOM 2309 C C . VAL B 1 13 ? -2.139 -16.516 16.484 1 98.81 13 VAL B C 1
ATOM 2311 O O . VAL B 1 13 ? -1.488 -17.25 17.219 1 98.81 13 VAL B O 1
ATOM 2314 N N . PHE B 1 14 ? -2.635 -15.344 16.844 1 98 14 PHE B N 1
ATOM 2315 C CA . PHE B 1 14 ? -2.191 -14.742 18.094 1 98 14 PHE B CA 1
ATOM 2316 C C . PHE B 1 14 ? -3.299 -14.797 19.141 1 98 14 PHE B C 1
ATOM 2318 O O . PHE B 1 14 ? -3.357 -13.945 20.031 1 98 14 PHE B O 1
ATOM 2325 N N . ALA B 1 15 ? -4.328 -15.695 18.922 1 96.81 15 ALA B N 1
ATOM 2326 C CA . ALA B 1 15 ? -5.348 -15.875 19.953 1 96.81 15 ALA B CA 1
ATOM 2327 C C . ALA B 1 15 ? -4.711 -16.172 21.312 1 96.81 15 ALA B C 1
ATOM 2329 O O . ALA B 1 15 ? -3.619 -16.734 21.375 1 96.81 15 ALA B O 1
ATOM 2330 N N . PRO B 1 16 ? -5.594 -15.789 22.281 1 90.94 16 PRO B N 1
ATOM 2331 C CA . PRO B 1 16 ? -5.066 -16.125 23.609 1 90.94 16 PRO B CA 1
ATOM 2332 C C . PRO B 1 16 ? -4.836 -17.625 23.797 1 90.94 16 PRO B C 1
ATOM 2334 O O . PRO B 1 16 ? -5.652 -18.438 23.359 1 90.94 16 PRO B O 1
ATOM 2337 N N . ASP B 1 17 ? -3.719 -18.188 24.234 1 92.94 17 ASP B N 1
ATOM 2338 C CA . ASP B 1 17 ? -3.363 -19.562 24.562 1 92.94 17 ASP B CA 1
ATOM 2339 C C . ASP B 1 17 ? -2.932 -20.328 23.312 1 92.94 17 ASP B C 1
ATOM 2341 O O . ASP B 1 17 ? -3 -21.562 23.266 1 92.94 17 ASP B O 1
ATOM 2345 N N . GLY B 1 18 ? -2.834 -19.594 22.188 1 95.94 18 GLY B N 1
ATOM 2346 C CA . GLY B 1 18 ? -2.342 -20.188 20.953 1 95.94 18 GLY B CA 1
ATOM 2347 C C . GLY B 1 18 ? -3.297 -20 19.781 1 95.94 18 GLY B C 1
ATOM 2348 O O . GLY B 1 18 ? -4.398 -19.469 19.953 1 95.94 18 GLY B O 1
ATOM 2349 N N . PRO B 1 19 ? -2.854 -20.516 18.609 1 98.62 19 PRO B N 1
ATOM 2350 C CA . PRO B 1 19 ? -3.686 -20.328 17.406 1 98.62 19 PRO B CA 1
ATOM 2351 C C . PRO B 1 19 ? -5.062 -20.984 17.547 1 98.62 19 PRO B C 1
ATOM 2353 O O . PRO B 1 19 ? -5.191 -22.047 18.156 1 98.62 19 PRO B O 1
ATOM 2356 N N . ARG B 1 20 ? -6.051 -20.359 16.875 1 98.5 20 ARG B N 1
ATOM 2357 C CA . ARG B 1 20 ? -7.43 -20.828 17 1 98.5 20 ARG B CA 1
ATOM 2358 C C . ARG B 1 20 ? -8.219 -20.578 15.727 1 98.5 20 ARG B C 1
ATOM 2360 O O . ARG B 1 20 ? -8.094 -19.516 15.109 1 98.5 20 ARG B O 1
ATOM 2367 N N . THR B 1 21 ? -8.992 -21.594 15.359 1 98.31 21 THR B N 1
ATOM 2368 C CA . THR B 1 21 ? -9.898 -21.438 14.227 1 98.31 21 THR B CA 1
ATOM 2369 C C . THR B 1 21 ? -11.078 -20.547 14.609 1 98.31 21 THR B C 1
ATOM 2371 O O . THR B 1 21 ? -11.633 -20.672 15.703 1 98.31 21 THR B O 1
ATOM 2374 N N . LEU B 1 22 ? -11.445 -19.641 13.734 1 98.12 22 LEU B N 1
ATOM 2375 C CA . LEU B 1 22 ? -12.578 -18.75 13.938 1 98.12 22 LEU B CA 1
ATOM 2376 C C . LEU B 1 22 ? -13.562 -18.859 12.781 1 98.12 22 LEU B C 1
ATOM 2378 O O . LEU B 1 22 ? -13.273 -19.484 11.766 1 98.12 22 LEU B O 1
ATOM 2382 N N . ASP B 1 23 ? -14.797 -18.281 12.969 1 96.88 23 ASP B N 1
ATOM 2383 C CA . ASP B 1 23 ? -15.773 -18.141 11.891 1 96.88 23 ASP B CA 1
ATOM 2384 C C . ASP B 1 23 ? -15.344 -17.062 10.898 1 96.88 23 ASP B C 1
ATOM 2386 O O . ASP B 1 23 ? -15.344 -15.883 11.219 1 96.88 23 ASP B O 1
ATOM 2390 N N . ALA B 1 24 ? -15.023 -17.484 9.672 1 95.5 24 ALA B N 1
ATOM 2391 C CA . ALA B 1 24 ? -14.547 -16.562 8.648 1 95.5 24 ALA B CA 1
ATOM 2392 C C . ALA B 1 24 ? -15.656 -15.609 8.211 1 95.5 24 ALA B C 1
ATOM 2394 O O . ALA B 1 24 ? -15.398 -14.602 7.547 1 95.5 24 ALA B O 1
ATOM 2395 N N . GLY B 1 25 ? -16.859 -15.906 8.531 1 94.81 25 GLY B N 1
ATOM 2396 C CA . GLY B 1 25 ? -18 -15.07 8.203 1 94.81 25 GLY B CA 1
ATOM 2397 C C . GLY B 1 25 ? -18.25 -13.977 9.227 1 94.81 25 GLY B C 1
ATOM 2398 O O . GLY B 1 25 ? -19.125 -13.125 9.039 1 94.81 25 GLY B O 1
ATOM 2399 N N . ALA B 1 26 ? -17.516 -13.961 10.289 1 96.44 26 ALA B N 1
ATOM 2400 C CA . ALA B 1 26 ? -17.656 -12.953 11.336 1 96.44 26 ALA B CA 1
ATOM 2401 C C . ALA B 1 26 ? -16.531 -11.922 11.258 1 96.44 26 ALA B C 1
ATOM 2403 O O . ALA B 1 26 ? -15.461 -12.195 10.703 1 96.44 26 ALA B O 1
ATOM 2404 N N . ALA B 1 27 ? -16.859 -10.695 11.781 1 97.81 27 ALA B N 1
ATOM 2405 C CA . ALA B 1 27 ? -15.805 -9.68 11.891 1 97.81 27 ALA B CA 1
ATOM 2406 C C . ALA B 1 27 ? -14.656 -10.18 12.766 1 97.81 27 ALA B C 1
ATOM 2408 O O . ALA B 1 27 ? -14.883 -10.867 13.758 1 97.81 27 ALA B O 1
ATOM 2409 N N . PHE B 1 28 ? -13.484 -9.859 12.43 1 98.25 28 PHE B N 1
ATOM 2410 C CA . PHE B 1 28 ? -12.289 -10.344 13.102 1 98.25 28 PHE B CA 1
ATOM 2411 C C . PHE B 1 28 ? -11.312 -9.203 13.375 1 98.25 28 PHE B C 1
ATOM 2413 O O . PHE B 1 28 ? -10.789 -9.07 14.484 1 98.25 28 PHE B O 1
ATOM 2420 N N . LEU B 1 29 ? -11.039 -8.328 12.398 1 98.56 29 LEU B N 1
ATOM 2421 C CA . LEU B 1 29 ? -10.078 -7.234 12.523 1 98.56 29 LEU B CA 1
ATOM 2422 C C . LEU B 1 29 ? -10.727 -6.012 13.164 1 98.56 29 LEU B C 1
ATOM 2424 O O . LEU B 1 29 ? -11.922 -5.77 12.984 1 98.56 29 LEU B O 1
ATOM 2428 N N . TYR B 1 30 ? -9.906 -5.277 13.859 1 98.25 30 TYR B N 1
ATOM 2429 C CA . TYR B 1 30 ? -10.352 -3.992 14.391 1 98.25 30 TYR B CA 1
ATOM 2430 C C . TYR B 1 30 ? -10.227 -2.896 13.336 1 98.25 30 TYR B C 1
ATOM 2432 O O . TYR B 1 30 ? -9.359 -2.965 12.461 1 98.25 30 TYR B O 1
ATOM 2440 N N . ALA B 1 31 ? -11.039 -1.872 13.492 1 98.25 31 ALA B N 1
ATOM 2441 C CA . ALA B 1 31 ? -11.133 -0.823 12.477 1 98.25 31 ALA B CA 1
ATOM 2442 C C . ALA B 1 31 ? -9.828 -0.033 12.391 1 98.25 31 ALA B C 1
ATOM 2444 O O . ALA B 1 31 ? -9.516 0.534 11.344 1 98.25 31 ALA B O 1
ATOM 2445 N N . ASP B 1 32 ? -9.031 -0.023 13.469 1 98.06 32 ASP B N 1
ATOM 2446 C CA . ASP B 1 32 ? -7.828 0.807 13.492 1 98.06 32 ASP B CA 1
ATOM 2447 C C . ASP B 1 32 ? -6.574 -0.034 13.266 1 98.06 32 ASP B C 1
ATOM 2449 O O . ASP B 1 32 ? -5.469 0.385 13.609 1 98.06 32 ASP B O 1
ATOM 2453 N N . ASP B 1 33 ? -6.754 -1.31 12.781 1 98.5 33 ASP B N 1
ATOM 2454 C CA . ASP B 1 33 ? -5.594 -2.131 12.453 1 98.5 33 ASP B CA 1
ATOM 2455 C C . ASP B 1 33 ? -4.734 -1.463 11.375 1 98.5 33 ASP B C 1
ATOM 2457 O O . ASP B 1 33 ? -5.238 -1.101 10.312 1 98.5 33 ASP B O 1
ATOM 2461 N N . LEU B 1 34 ? -3.484 -1.364 11.602 1 98.69 34 LEU B N 1
ATOM 2462 C CA . LEU B 1 34 ? -2.576 -0.653 10.711 1 98.69 34 LEU B CA 1
ATOM 2463 C C . LEU B 1 34 ? -2.398 -1.413 9.398 1 98.69 34 LEU B C 1
ATOM 2465 O O . LEU B 1 34 ? -1.982 -0.835 8.391 1 98.69 34 LEU B O 1
ATOM 2469 N N . GLY B 1 35 ? -2.66 -2.689 9.336 1 98.62 35 GLY B N 1
ATOM 2470 C CA . GLY B 1 35 ? -2.768 -3.389 8.07 1 98.62 35 GLY B CA 1
ATOM 2471 C C . GLY B 1 35 ? -3.895 -2.871 7.195 1 98.62 35 GLY B C 1
ATOM 2472 O O . GLY B 1 35 ? -3.734 -2.738 5.98 1 98.62 35 GLY B O 1
ATOM 2473 N N . ALA B 1 36 ? -5.004 -2.484 7.816 1 98.69 36 ALA B N 1
ATOM 2474 C CA . ALA B 1 36 ? -6.199 -2.072 7.086 1 98.69 36 ALA B CA 1
ATOM 2475 C C . ALA B 1 36 ? -6.117 -0.602 6.691 1 98.69 36 ALA B C 1
ATOM 2477 O O . ALA B 1 36 ? -6.637 -0.206 5.645 1 98.69 36 ALA B O 1
ATOM 2478 N N . ILE B 1 37 ? -5.434 0.217 7.504 1 98.56 37 ILE B N 1
ATOM 2479 C CA . ILE B 1 37 ? -5.574 1.648 7.258 1 98.56 37 ILE B CA 1
ATOM 2480 C C . ILE B 1 37 ? -4.262 2.209 6.711 1 98.56 37 ILE B C 1
ATOM 2482 O O . ILE B 1 37 ? -4.207 3.365 6.281 1 98.56 37 ILE B O 1
ATOM 2486 N N . ARG B 1 38 ? -3.182 1.306 6.648 1 98.5 38 ARG B N 1
ATOM 2487 C CA . ARG B 1 38 ? -1.908 1.792 6.129 1 98.5 38 ARG B CA 1
ATOM 2488 C C . ARG B 1 38 ? -1.231 0.736 5.262 1 98.5 38 ARG B C 1
ATOM 2490 O O . ARG B 1 38 ? -0.151 0.972 4.715 1 98.5 38 ARG B O 1
ATOM 2497 N N . GLY B 1 39 ? -1.811 -0.448 5.145 1 98.69 39 GLY B N 1
ATOM 2498 C CA . GLY B 1 39 ? -1.091 -1.528 4.488 1 98.69 39 GLY B CA 1
ATOM 2499 C C . GLY B 1 39 ? 0.212 -1.884 5.18 1 98.69 39 GLY B C 1
ATOM 2500 O O . GLY B 1 39 ? 1.159 -2.336 4.535 1 98.69 39 GLY B O 1
ATOM 2501 N N . ASP B 1 40 ? 0.303 -1.609 6.43 1 98.69 40 ASP B N 1
ATOM 2502 C CA . ASP B 1 40 ? 1.534 -1.776 7.195 1 98.69 40 ASP B CA 1
ATOM 2503 C C . ASP B 1 40 ? 1.641 -3.189 7.762 1 98.69 40 ASP B C 1
ATOM 2505 O O . ASP B 1 40 ? 1.378 -3.41 8.945 1 98.69 40 ASP B O 1
ATOM 2509 N N . GLY B 1 41 ? 2.094 -4.07 6.988 1 98.88 41 GLY B N 1
ATOM 2510 C CA . GLY B 1 41 ? 2.234 -5.492 7.273 1 98.88 41 GLY B CA 1
ATOM 2511 C C . GLY B 1 41 ? 2.77 -6.285 6.094 1 98.88 41 GLY B C 1
ATOM 2512 O O . GLY B 1 41 ? 3.139 -5.711 5.066 1 98.88 41 GLY B O 1
ATOM 2513 N N . VAL B 1 42 ? 2.857 -7.605 6.324 1 98.94 42 VAL B N 1
ATOM 2514 C CA . VAL B 1 42 ? 3.408 -8.508 5.316 1 98.94 42 VAL B CA 1
ATOM 2515 C C . VAL B 1 42 ? 2.496 -9.719 5.156 1 98.94 42 VAL B C 1
ATOM 2517 O O . VAL B 1 42 ? 1.64 -9.977 6.004 1 98.94 42 VAL B O 1
ATOM 2520 N N . PHE B 1 43 ? 2.682 -10.438 4.02 1 98.94 43 PHE B N 1
ATOM 2521 C CA . PHE B 1 43 ? 1.87 -11.633 3.818 1 98.94 43 PHE B CA 1
ATOM 2522 C C . PHE B 1 43 ? 2.631 -12.672 3.002 1 98.94 43 PHE B C 1
ATOM 2524 O O . PHE B 1 43 ? 3.672 -12.367 2.416 1 98.94 43 PHE B O 1
ATOM 2531 N N . GLU B 1 44 ? 2.193 -13.836 3.02 1 98.81 44 GLU B N 1
ATOM 2532 C CA . GLU B 1 44 ? 2.566 -14.945 2.152 1 98.81 44 GLU B CA 1
ATOM 2533 C C . GLU B 1 44 ? 1.332 -15.68 1.628 1 98.81 44 GLU B C 1
ATOM 2535 O O . GLU B 1 44 ? 0.318 -15.766 2.322 1 98.81 44 GLU B O 1
ATOM 2540 N N . THR B 1 45 ? 1.381 -16.141 0.475 1 98.56 45 THR B N 1
ATOM 2541 C CA . THR B 1 45 ? 0.393 -17.078 -0.041 1 98.56 45 THR B CA 1
ATOM 2542 C C . THR B 1 45 ? 1.057 -18.391 -0.45 1 98.56 45 THR B C 1
ATOM 2544 O O . THR B 1 45 ? 1.921 -18.422 -1.329 1 98.56 45 THR B O 1
ATOM 2547 N N . LEU B 1 46 ? 0.678 -19.438 0.195 1 98.44 46 LEU B N 1
ATOM 2548 C CA . LEU B 1 46 ? 1.214 -20.766 -0.075 1 98.44 46 LEU B CA 1
ATOM 2549 C C . LEU B 1 46 ? 0.204 -21.609 -0.84 1 98.44 46 LEU B C 1
ATOM 2551 O O . LEU B 1 46 ? -1.006 -21.453 -0.667 1 98.44 46 LEU B O 1
ATOM 2555 N N . LEU B 1 47 ? 0.71 -22.484 -1.645 1 98.19 47 LEU B N 1
ATOM 2556 C CA . LEU B 1 47 ? -0.097 -23.547 -2.242 1 98.19 47 LEU B CA 1
ATOM 2557 C C . LEU B 1 47 ? -0.279 -24.703 -1.267 1 98.19 47 LEU B C 1
ATOM 2559 O O . LEU B 1 47 ? 0.678 -25.141 -0.619 1 98.19 47 LEU B O 1
ATOM 2563 N N . VAL B 1 48 ? -1.479 -25.109 -1.129 1 97.69 48 VAL B N 1
ATOM 2564 C CA . VAL B 1 48 ? -1.77 -26.375 -0.459 1 97.69 48 VAL B CA 1
ATOM 2565 C C . VAL B 1 48 ? -2.084 -27.453 -1.496 1 97.69 48 VAL B C 1
ATOM 2567 O O . VAL B 1 48 ? -3.012 -27.297 -2.295 1 97.69 48 VAL B O 1
ATOM 2570 N N . ARG B 1 49 ? -1.334 -28.438 -1.533 1 95.31 49 ARG B N 1
ATOM 2571 C CA . ARG B 1 49 ? -1.51 -29.578 -2.426 1 95.31 49 ARG B CA 1
ATOM 2572 C C . ARG B 1 49 ? -1.405 -30.891 -1.662 1 95.31 49 ARG B C 1
ATOM 2574 O O . ARG B 1 49 ? -0.452 -31.094 -0.91 1 95.31 49 ARG B O 1
ATOM 2581 N N . GLN B 1 50 ? -2.363 -31.734 -1.865 1 92.38 50 GLN B N 1
ATOM 2582 C CA . GLN B 1 50 ? -2.418 -33.031 -1.19 1 92.38 50 GLN B CA 1
ATOM 2583 C C . GLN B 1 50 ? -2.285 -32.875 0.321 1 92.38 50 GLN B C 1
ATOM 2585 O O . GLN B 1 50 ? -1.525 -33.594 0.964 1 92.38 50 GLN B O 1
ATOM 2590 N N . GLY B 1 51 ? -2.891 -31.828 0.856 1 93.31 51 GLY B N 1
ATOM 2591 C CA . GLY B 1 51 ? -3.023 -31.625 2.291 1 93.31 51 GLY B CA 1
ATOM 2592 C C . GLY B 1 51 ? -1.793 -31 2.92 1 93.31 51 GLY B C 1
ATOM 2593 O O . GLY B 1 51 ? -1.718 -30.859 4.145 1 93.31 51 GLY B O 1
ATOM 2594 N N . HIS B 1 52 ? -0.825 -30.594 2.051 1 95.25 52 HIS B N 1
ATOM 2595 C CA . HIS B 1 52 ? 0.399 -30 2.574 1 95.25 52 HIS B CA 1
ATOM 2596 C C . HIS B 1 52 ? 0.715 -28.688 1.875 1 95.25 52 HIS B C 1
ATOM 2598 O O . HIS B 1 52 ? 0.387 -28.516 0.699 1 95.25 52 HIS B O 1
ATOM 2604 N N . THR B 1 53 ? 1.351 -27.781 2.619 1 97.75 53 THR B N 1
ATOM 2605 C CA . THR B 1 53 ? 1.83 -26.562 1.997 1 97.75 53 THR B CA 1
ATOM 2606 C C . THR B 1 53 ? 3.09 -26.812 1.178 1 97.75 53 THR B C 1
ATOM 2608 O O . THR B 1 53 ? 3.936 -27.625 1.572 1 97.75 53 THR B O 1
ATOM 2611 N N . CYS B 1 54 ? 3.236 -26.156 0.077 1 97.69 54 CYS B N 1
ATOM 2612 C CA . CYS B 1 54 ? 4.395 -26.297 -0.801 1 97.69 54 CYS B CA 1
ATOM 2613 C C . CYS B 1 54 ? 5.414 -25.188 -0.534 1 97.69 54 CYS B C 1
ATOM 2615 O O . CYS B 1 54 ? 5.043 -24.047 -0.292 1 97.69 54 CYS B O 1
ATOM 2617 N N . ASN B 1 55 ? 6.746 -25.562 -0.584 1 97.5 55 ASN B N 1
ATOM 2618 C CA . ASN B 1 55 ? 7.855 -24.625 -0.454 1 97.5 55 ASN B CA 1
ATOM 2619 C C . ASN B 1 55 ? 7.762 -23.828 0.842 1 97.5 55 ASN B C 1
ATOM 2621 O O . ASN B 1 55 ? 8.055 -22.625 0.858 1 97.5 55 ASN B O 1
ATOM 2625 N N . THR B 1 56 ? 7.391 -24.5 1.919 1 97.88 56 THR B N 1
ATOM 2626 C CA . THR B 1 56 ? 7.102 -23.844 3.189 1 97.88 56 THR B CA 1
ATOM 2627 C C . THR B 1 56 ? 8.344 -23.125 3.725 1 97.88 56 THR B C 1
ATOM 2629 O O . THR B 1 56 ? 8.266 -21.984 4.164 1 97.88 56 THR B O 1
ATOM 2632 N N . ASP B 1 57 ? 9.469 -23.812 3.625 1 97.31 57 ASP B N 1
ATOM 2633 C CA . ASP B 1 57 ? 10.703 -23.234 4.137 1 97.31 57 ASP B CA 1
ATOM 2634 C C . ASP B 1 57 ? 11.023 -21.906 3.434 1 97.31 57 ASP B C 1
ATOM 2636 O O . ASP B 1 57 ? 11.438 -20.938 4.074 1 97.31 57 ASP B O 1
ATOM 2640 N N . ARG B 1 58 ? 10.891 -21.891 2.121 1 97.38 58 ARG B N 1
ATOM 2641 C CA . ARG B 1 58 ? 11.164 -20.688 1.34 1 97.38 58 ARG B CA 1
ATOM 2642 C C . ARG B 1 58 ? 10.195 -19.562 1.703 1 97.38 58 ARG B C 1
ATOM 2644 O O . ARG B 1 58 ? 10.594 -18.406 1.805 1 97.38 58 ARG B O 1
ATOM 2651 N N . HIS B 1 59 ? 8.938 -19.906 1.917 1 98.56 59 HIS B N 1
ATOM 2652 C CA . HIS B 1 59 ? 7.945 -18.922 2.336 1 98.56 59 HIS B CA 1
ATOM 2653 C C . HIS B 1 59 ? 8.266 -18.375 3.721 1 98.56 59 HIS B C 1
ATOM 2655 O O . HIS B 1 59 ? 8.141 -17.172 3.957 1 98.56 59 HIS B O 1
ATOM 2661 N N . GLU B 1 60 ? 8.656 -19.297 4.629 1 98.69 60 GLU B N 1
ATOM 2662 C CA . GLU B 1 60 ? 9 -18.875 5.984 1 98.69 60 GLU B CA 1
ATOM 2663 C C . GLU B 1 60 ? 10.172 -17.891 5.977 1 98.69 60 GLU B C 1
ATOM 2665 O O . GLU B 1 60 ? 10.141 -16.875 6.676 1 98.69 60 GLU B O 1
ATOM 2670 N N . LYS B 1 61 ? 11.148 -18.188 5.188 1 98.25 61 LYS B N 1
ATOM 2671 C CA . LYS B 1 61 ? 12.312 -17.312 5.102 1 98.25 61 LYS B CA 1
ATOM 2672 C C . LYS B 1 61 ? 11.938 -15.945 4.539 1 98.25 61 LYS B C 1
ATOM 2674 O O . LYS B 1 61 ? 12.359 -14.914 5.062 1 98.25 61 LYS B O 1
ATOM 2679 N N . ARG B 1 62 ? 11.188 -15.914 3.496 1 97.81 62 ARG B N 1
ATOM 2680 C CA . ARG B 1 62 ? 10.781 -14.641 2.896 1 97.81 62 ARG B CA 1
ATOM 2681 C C . ARG B 1 62 ? 9.852 -13.867 3.83 1 97.81 62 ARG B C 1
ATOM 2683 O O . ARG B 1 62 ? 9.914 -12.641 3.893 1 97.81 62 ARG B O 1
ATOM 2690 N N . PHE B 1 63 ? 9 -14.625 4.543 1 98.81 63 PHE B N 1
ATOM 2691 C CA . PHE B 1 63 ? 8.102 -14.023 5.527 1 98.81 63 PHE B CA 1
ATOM 2692 C C . PHE B 1 63 ? 8.898 -13.281 6.598 1 98.81 63 PHE B C 1
ATOM 2694 O O . PHE B 1 63 ? 8.625 -12.109 6.879 1 98.81 63 PHE B O 1
ATOM 2701 N N . ALA B 1 64 ? 9.852 -13.93 7.098 1 98.75 64 ALA B N 1
ATOM 2702 C CA . ALA B 1 64 ? 10.703 -13.352 8.125 1 98.75 64 ALA B CA 1
ATOM 2703 C C . ALA B 1 64 ? 11.492 -12.164 7.578 1 98.75 64 ALA B C 1
ATOM 2705 O O . ALA B 1 64 ? 11.633 -11.141 8.25 1 98.75 64 ALA B O 1
ATOM 2706 N N . SER B 1 65 ? 12 -12.305 6.398 1 97.75 65 SER B N 1
ATOM 2707 C CA . SER B 1 65 ? 12.766 -11.234 5.766 1 97.75 65 SER B CA 1
ATOM 2708 C C . SER B 1 65 ? 11.906 -9.992 5.535 1 97.75 65 SER B C 1
ATOM 2710 O O . SER B 1 65 ? 12.336 -8.875 5.797 1 97.75 65 SER B O 1
ATOM 2712 N N . SER B 1 66 ? 10.68 -10.203 5.008 1 98.31 66 SER B N 1
ATOM 2713 C CA . SER B 1 66 ? 9.766 -9.094 4.789 1 98.31 66 SER B CA 1
ATOM 2714 C C . SER B 1 66 ? 9.43 -8.391 6.102 1 98.31 66 SER B C 1
ATOM 2716 O O . SER B 1 66 ? 9.398 -7.156 6.164 1 98.31 66 SER B O 1
ATOM 2718 N N . ALA B 1 67 ? 9.156 -9.18 7.145 1 98.75 67 ALA B N 1
ATOM 2719 C CA . ALA B 1 67 ? 8.859 -8.609 8.461 1 98.75 67 ALA B CA 1
ATOM 2720 C C . ALA B 1 67 ? 10.008 -7.746 8.953 1 98.75 67 ALA B C 1
ATOM 2722 O O . ALA B 1 67 ? 9.797 -6.641 9.453 1 98.75 67 ALA B O 1
ATOM 2723 N N . LEU B 1 68 ? 11.195 -8.234 8.789 1 98.19 68 LEU B N 1
ATOM 2724 C CA . LEU B 1 68 ? 12.383 -7.496 9.203 1 98.19 68 LEU B CA 1
ATOM 2725 C C . LEU B 1 68 ? 12.492 -6.172 8.453 1 98.19 68 LEU B C 1
ATOM 2727 O O . LEU B 1 68 ? 12.781 -5.137 9.062 1 98.19 68 LEU B O 1
ATOM 2731 N N . MET B 1 69 ? 12.258 -6.191 7.195 1 96.94 69 MET B N 1
ATOM 2732 C CA . MET B 1 69 ? 12.352 -4.988 6.371 1 96.94 69 MET B CA 1
ATOM 2733 C C . MET B 1 69 ? 11.352 -3.936 6.824 1 96.94 69 MET B C 1
ATOM 2735 O O . MET B 1 69 ? 11.594 -2.736 6.691 1 96.94 69 MET B O 1
ATOM 2739 N N . LEU B 1 70 ? 10.258 -4.355 7.379 1 98.19 70 LEU B N 1
ATOM 2740 C CA . LEU B 1 70 ? 9.242 -3.426 7.848 1 98.19 70 LEU B CA 1
ATOM 2741 C C . LEU B 1 70 ? 9.445 -3.088 9.32 1 98.19 70 LEU B C 1
ATOM 2743 O O . LEU B 1 70 ? 8.617 -2.406 9.93 1 98.19 70 LEU B O 1
ATOM 2747 N N . ASP B 1 71 ? 10.477 -3.617 9.938 1 97.62 71 ASP B N 1
ATOM 2748 C CA . ASP B 1 71 ? 10.742 -3.43 11.359 1 97.62 71 ASP B CA 1
ATOM 2749 C C . ASP B 1 71 ? 9.586 -3.973 12.211 1 97.62 71 ASP B C 1
ATOM 2751 O O . ASP B 1 71 ? 9.188 -3.35 13.195 1 97.62 71 ASP B O 1
ATOM 2755 N N . LEU B 1 72 ? 8.945 -5.031 11.766 1 98.25 72 LEU B N 1
ATOM 2756 C CA . LEU B 1 72 ? 7.988 -5.781 12.578 1 98.25 72 LEU B CA 1
ATOM 2757 C C . LEU B 1 72 ? 8.711 -6.727 13.531 1 98.25 72 LEU B C 1
ATOM 2759 O O . LEU B 1 72 ? 9.844 -7.141 13.266 1 98.25 72 LEU B O 1
ATOM 2763 N N . PRO B 1 73 ? 8.039 -7.047 14.648 1 97.5 73 PRO B N 1
ATOM 2764 C CA . PRO B 1 73 ? 8.625 -8.117 15.461 1 97.5 73 PRO B CA 1
ATOM 2765 C C . PRO B 1 73 ? 8.836 -9.406 14.672 1 97.5 73 PRO B C 1
ATOM 2767 O O . PRO B 1 73 ? 8.016 -9.758 13.82 1 97.5 73 PRO B O 1
ATOM 2770 N N . THR B 1 74 ? 9.93 -10.062 14.945 1 98.19 74 THR B N 1
ATOM 2771 C CA . THR B 1 74 ? 10.219 -11.328 14.273 1 98.19 74 THR B CA 1
ATOM 2772 C C . THR B 1 74 ? 9.078 -12.328 14.484 1 98.19 74 THR B C 1
ATOM 2774 O O . THR B 1 74 ? 8.672 -12.57 15.617 1 98.19 74 THR B O 1
ATOM 2777 N N . PRO B 1 75 ? 8.562 -12.883 13.438 1 98.44 75 PRO B N 1
ATOM 2778 C CA . PRO B 1 75 ? 7.477 -13.844 13.625 1 98.44 75 PRO B CA 1
ATOM 2779 C C . PRO B 1 75 ? 7.941 -15.133 14.297 1 98.44 75 PRO B C 1
ATOM 2781 O O . PRO B 1 75 ? 9.031 -15.633 14 1 98.44 75 PRO B O 1
ATOM 2784 N N . ASP B 1 76 ? 7.219 -15.617 15.242 1 98.25 76 ASP B N 1
ATOM 2785 C CA . ASP B 1 76 ? 7.41 -16.953 15.781 1 98.25 76 ASP B CA 1
ATOM 2786 C C . ASP B 1 76 ? 6.938 -18.016 14.789 1 98.25 76 ASP B C 1
ATOM 2788 O O . ASP B 1 76 ? 5.754 -18.359 14.758 1 98.25 76 ASP B O 1
ATOM 2792 N N . LEU B 1 77 ? 7.828 -18.578 14.086 1 98.62 77 LEU B N 1
ATOM 2793 C CA . LEU B 1 77 ? 7.473 -19.453 12.977 1 98.62 77 LEU B CA 1
ATOM 2794 C C . LEU B 1 77 ? 6.805 -20.734 13.484 1 98.62 77 LEU B C 1
ATOM 2796 O O . LEU B 1 77 ? 5.977 -21.312 12.789 1 98.62 77 LEU B O 1
ATOM 2800 N N . ASP B 1 78 ? 7.145 -21.188 14.68 1 98.38 78 ASP B N 1
ATOM 2801 C CA . ASP B 1 78 ? 6.457 -22.344 15.242 1 98.38 78 ASP B CA 1
ATOM 2802 C C . ASP B 1 78 ? 4.969 -22.062 15.422 1 98.38 78 ASP B C 1
ATOM 2804 O O . ASP B 1 78 ? 4.129 -22.906 15.125 1 98.38 78 ASP B O 1
ATOM 2808 N N . GLN B 1 79 ? 4.648 -20.922 15.906 1 98.5 79 GLN B N 1
ATOM 2809 C CA . GLN B 1 79 ? 3.256 -20.516 16.078 1 98.5 79 GLN B CA 1
ATOM 2810 C C . GLN B 1 79 ? 2.527 -20.453 14.75 1 98.5 79 GLN B C 1
ATOM 2812 O O . GLN B 1 79 ? 1.364 -20.844 14.648 1 98.5 79 GLN B O 1
ATOM 2817 N N . TRP B 1 80 ? 3.174 -19.984 13.734 1 98.88 80 TRP B N 1
ATOM 2818 C CA . TRP B 1 80 ? 2.588 -19.906 12.398 1 98.88 80 TRP B CA 1
ATOM 2819 C C . TRP B 1 80 ? 2.404 -21.297 11.805 1 98.88 80 TRP B C 1
ATOM 2821 O O . TRP B 1 80 ? 1.422 -21.562 11.109 1 98.88 80 TRP B O 1
ATOM 2831 N N . ARG B 1 81 ? 3.379 -22.141 12.07 1 98.69 81 ARG B N 1
ATOM 2832 C CA . ARG B 1 81 ? 3.229 -23.531 11.641 1 98.69 81 ARG B CA 1
ATOM 2833 C C . ARG B 1 81 ? 2.031 -24.188 12.32 1 98.69 81 ARG B C 1
ATOM 2835 O O . ARG B 1 81 ? 1.276 -24.922 11.688 1 98.69 81 ARG B O 1
ATOM 2842 N N . ASP B 1 82 ? 1.853 -23.891 13.602 1 98.75 82 ASP B N 1
ATOM 2843 C CA . ASP B 1 82 ? 0.695 -24.406 14.32 1 98.75 82 ASP B CA 1
ATOM 2844 C C . ASP B 1 82 ? -0.607 -23.906 13.703 1 98.75 82 ASP B C 1
ATOM 2846 O O . ASP B 1 82 ? -1.552 -24.672 13.516 1 98.75 82 ASP B O 1
ATOM 2850 N N . ALA B 1 83 ? -0.652 -22.641 13.438 1 98.94 83 ALA B N 1
ATOM 2851 C CA . ALA B 1 83 ? -1.829 -22.047 12.812 1 98.94 83 ALA B CA 1
ATOM 2852 C C . ALA B 1 83 ? -2.092 -22.672 11.445 1 98.94 83 ALA B C 1
ATOM 2854 O O . ALA B 1 83 ? -3.242 -22.922 11.078 1 98.94 83 ALA B O 1
ATOM 2855 N N . THR B 1 84 ? -1.042 -22.891 10.703 1 98.88 84 THR B N 1
ATOM 2856 C CA . THR B 1 84 ? -1.138 -23.516 9.391 1 98.88 84 THR B CA 1
ATOM 2857 C C . THR B 1 84 ? -1.718 -24.922 9.5 1 98.88 84 THR B C 1
ATOM 2859 O O . THR B 1 84 ? -2.596 -25.297 8.719 1 98.88 84 THR B O 1
ATOM 2862 N N . ALA B 1 85 ? -1.251 -25.656 10.461 1 98.62 85 ALA B N 1
ATOM 2863 C CA . ALA B 1 85 ? -1.769 -27 10.68 1 98.62 85 ALA B CA 1
ATOM 2864 C C . ALA B 1 85 ? -3.27 -26.969 10.961 1 98.62 85 ALA B C 1
ATOM 2866 O O . ALA B 1 85 ? -4.016 -27.812 10.445 1 98.62 85 ALA B O 1
ATOM 2867 N N . LEU B 1 86 ? -3.713 -26.016 11.742 1 98.75 86 LEU B N 1
ATOM 2868 C CA . LEU B 1 86 ? -5.137 -25.859 12.008 1 98.75 86 LEU B CA 1
ATOM 2869 C C . LEU B 1 86 ? -5.906 -25.547 10.734 1 98.75 86 LEU B C 1
ATOM 2871 O O . LEU B 1 86 ? -6.973 -26.125 10.492 1 98.75 86 LEU B O 1
ATOM 2875 N N . ALA B 1 87 ? -5.367 -24.688 9.953 1 98.81 87 ALA B N 1
ATOM 2876 C CA . ALA B 1 87 ? -6.02 -24.297 8.703 1 98.81 87 ALA B CA 1
ATOM 2877 C C . ALA B 1 87 ? -6.152 -25.5 7.77 1 98.81 87 ALA B C 1
ATOM 2879 O O . ALA B 1 87 ? -7.199 -25.703 7.145 1 98.81 87 ALA B O 1
ATOM 2880 N N . LEU B 1 88 ? -5.086 -26.312 7.664 1 98.38 88 LEU B N 1
ATOM 2881 C CA . LEU B 1 88 ? -5.105 -27.5 6.82 1 98.38 88 LEU B CA 1
ATOM 2882 C C . LEU B 1 88 ? -6.164 -28.484 7.301 1 98.38 88 LEU B C 1
ATOM 2884 O O . LEU B 1 88 ? -6.891 -29.062 6.492 1 98.38 88 LEU B O 1
ATOM 2888 N N . GLY B 1 89 ? -6.176 -28.672 8.594 1 98.06 89 GLY B N 1
ATOM 2889 C CA . GLY B 1 89 ? -7.215 -29.531 9.148 1 98.06 89 GLY B CA 1
ATOM 2890 C C . GLY B 1 89 ? -8.617 -29.047 8.836 1 98.06 89 GLY B C 1
ATOM 2891 O O . GLY B 1 89 ? -9.5 -29.844 8.523 1 98.06 89 GLY B O 1
ATOM 2892 N N . GLU B 1 90 ? -8.844 -27.75 8.922 1 97.88 90 GLU B N 1
ATOM 2893 C CA . GLU B 1 90 ? -10.156 -27.172 8.641 1 97.88 90 GLU B CA 1
ATOM 2894 C C . GLU B 1 90 ? -10.523 -27.328 7.168 1 97.88 90 GLU B C 1
ATOM 2896 O O . GLU B 1 90 ? -11.688 -27.562 6.832 1 97.88 90 GLU B O 1
ATOM 2901 N N . LEU B 1 91 ? -9.555 -27.156 6.293 1 97.5 91 LEU B N 1
ATOM 2902 C CA . LEU B 1 91 ? -9.797 -27.391 4.875 1 97.5 91 LEU B CA 1
ATOM 2903 C C . LEU B 1 91 ? -10.289 -28.812 4.641 1 97.5 91 LEU B C 1
ATOM 2905 O O . LEU B 1 91 ? -11.25 -29.031 3.902 1 97.5 91 LEU B O 1
ATOM 2909 N N . GLU B 1 92 ? -9.609 -29.719 5.238 1 96.44 92 GLU B N 1
ATOM 2910 C CA . GLU B 1 92 ? -10 -31.125 5.121 1 96.44 92 GLU B CA 1
ATOM 2911 C C . GLU B 1 92 ? -11.414 -31.344 5.641 1 96.44 92 GLU B C 1
ATOM 2913 O O . GLU B 1 92 ? -12.219 -32.031 4.992 1 96.44 92 GLU B O 1
ATOM 2918 N N . ARG B 1 93 ? -11.695 -30.781 6.742 1 96 93 ARG B N 1
ATOM 2919 C CA . ARG B 1 93 ? -13.023 -30.922 7.344 1 96 93 ARG B CA 1
ATOM 2920 C C . ARG B 1 93 ? -14.102 -30.344 6.43 1 96 93 ARG B C 1
ATOM 2922 O O . ARG B 1 93 ? -15.219 -30.875 6.379 1 96 93 ARG B O 1
ATOM 2929 N N . LYS B 1 94 ? -13.75 -29.359 5.695 1 94.62 94 LYS B N 1
ATOM 2930 C CA . LYS B 1 94 ? -14.703 -28.703 4.797 1 94.62 94 LYS B CA 1
ATOM 2931 C C . LYS B 1 94 ? -14.773 -29.422 3.453 1 94.62 94 LYS B C 1
ATOM 2933 O O . LYS B 1 94 ? -15.508 -29.016 2.557 1 94.62 94 LYS B O 1
ATOM 2938 N N . GLY B 1 95 ? -13.984 -30.375 3.252 1 93.38 95 GLY B N 1
ATOM 2939 C CA . GLY B 1 95 ? -14.039 -31.219 2.061 1 93.38 95 GLY B CA 1
ATOM 2940 C C . GLY B 1 95 ? -13.211 -30.672 0.911 1 93.38 95 GLY B C 1
ATOM 2941 O O . GLY B 1 95 ? -13.477 -30.969 -0.253 1 93.38 95 GLY B O 1
ATOM 2942 N N . VAL B 1 96 ? -12.32 -29.766 1.247 1 93.19 96 VAL B N 1
ATOM 2943 C CA . VAL B 1 96 ? -11.438 -29.25 0.214 1 93.19 96 VAL B CA 1
ATOM 2944 C C . VAL B 1 96 ? -10.266 -30.203 0.003 1 93.19 96 VAL B C 1
ATOM 2946 O O . VAL B 1 96 ? -9.32 -30.234 0.796 1 93.19 96 VAL B O 1
ATOM 2949 N N . HIS B 1 97 ? -10.297 -30.938 -1.084 1 89 97 HIS B N 1
ATOM 2950 C CA . HIS B 1 97 ? -9.289 -31.969 -1.335 1 89 97 HIS B CA 1
ATOM 2951 C C . HIS B 1 97 ? -8.391 -31.562 -2.502 1 89 97 HIS B C 1
ATOM 2953 O O . HIS B 1 97 ? -7.32 -32.156 -2.695 1 89 97 HIS B O 1
ATOM 2959 N N . SER B 1 98 ? -8.852 -30.578 -3.254 1 91.38 98 SER B N 1
ATOM 2960 C CA . SER B 1 98 ? -8.047 -30.062 -4.355 1 91.38 98 SER B CA 1
ATOM 2961 C C . SER B 1 98 ? -7.074 -29 -3.873 1 91.38 98 SER B C 1
ATOM 2963 O O . SER B 1 98 ? -6.965 -28.75 -2.672 1 91.38 98 SER B O 1
ATOM 2965 N N . ASP B 1 99 ? -6.289 -28.547 -4.816 1 96.38 99 ASP B N 1
ATOM 2966 C CA . ASP B 1 99 ? -5.375 -27.453 -4.473 1 96.38 99 ASP B CA 1
ATOM 2967 C C . ASP B 1 99 ? -6.102 -26.344 -3.717 1 96.38 99 ASP B C 1
ATOM 2969 O O . ASP B 1 99 ? -7.281 -26.094 -3.963 1 96.38 99 ASP B O 1
ATOM 2973 N N . ALA B 1 100 ? -5.473 -25.797 -2.734 1 97.56 100 ALA B N 1
ATOM 2974 C CA . ALA B 1 100 ? -6.008 -24.672 -1.959 1 97.56 100 ALA B CA 1
ATOM 2975 C C . ALA B 1 100 ? -4.969 -23.578 -1.799 1 97.56 100 ALA B C 1
ATOM 2977 O O . ALA B 1 100 ? -3.783 -23.781 -2.061 1 97.56 100 ALA B O 1
ATOM 2978 N N . THR B 1 101 ? -5.461 -22.438 -1.545 1 97.88 101 THR B N 1
ATOM 2979 C CA . THR B 1 101 ? -4.621 -21.297 -1.168 1 97.88 101 THR B CA 1
ATOM 2980 C C . THR B 1 101 ? -4.57 -21.141 0.349 1 97.88 101 THR B C 1
ATOM 2982 O O . THR B 1 101 ? -5.574 -21.344 1.034 1 97.88 101 THR B O 1
ATOM 2985 N N . LEU B 1 102 ? -3.451 -20.906 0.906 1 98.56 102 LEU B N 1
ATOM 2986 C CA . LEU B 1 102 ? -3.242 -20.578 2.314 1 98.56 102 LEU B CA 1
ATOM 2987 C C . LEU B 1 102 ? -2.414 -19.312 2.463 1 98.56 102 LEU B C 1
ATOM 2989 O O . LEU B 1 102 ? -1.234 -19.281 2.107 1 98.56 102 LEU B O 1
ATOM 2993 N N . ARG B 1 103 ? -3.008 -18.297 3 1 98.81 103 ARG B N 1
ATOM 2994 C CA . ARG B 1 103 ? -2.393 -16.984 3.088 1 98.81 103 ARG B CA 1
ATOM 2995 C C . ARG B 1 103 ? -2.062 -16.625 4.535 1 98.81 103 ARG B C 1
ATOM 2997 O O . ARG B 1 103 ? -2.943 -16.641 5.398 1 98.81 103 ARG B O 1
ATOM 3004 N N . TRP B 1 104 ? -0.815 -16.312 4.852 1 98.94 104 TRP B N 1
ATOM 3005 C CA . TRP B 1 104 ? -0.389 -15.695 6.102 1 98.94 104 TRP B CA 1
ATOM 3006 C C . TRP B 1 104 ? -0.51 -14.18 6.023 1 98.94 104 TRP B C 1
ATOM 3008 O O . TRP B 1 104 ? -0.056 -13.562 5.055 1 98.94 104 TRP B O 1
ATOM 3018 N N . VAL B 1 105 ? -1.17 -13.586 6.965 1 98.94 105 VAL B N 1
ATOM 3019 C CA . VAL B 1 105 ? -1.242 -12.125 7.051 1 98.94 105 VAL B CA 1
ATOM 3020 C C . VAL B 1 105 ? -0.723 -11.664 8.414 1 98.94 105 VAL B C 1
ATOM 3022 O O . VAL B 1 105 ? -1.179 -12.148 9.453 1 98.94 105 VAL B O 1
ATOM 3025 N N . TYR B 1 106 ? 0.251 -10.789 8.438 1 98.94 106 TYR B N 1
ATOM 3026 C CA . TYR B 1 106 ? 0.905 -10.273 9.633 1 98.94 106 TYR B CA 1
ATOM 3027 C C . TYR B 1 106 ? 1.02 -8.758 9.586 1 98.94 106 TYR B C 1
ATOM 3029 O O . TYR B 1 106 ? 1.739 -8.211 8.742 1 98.94 106 TYR B O 1
ATOM 3037 N N . SER B 1 107 ? 0.287 -8.039 10.414 1 98.75 107 SER B N 1
ATOM 3038 C CA . SER B 1 107 ? 0.321 -6.578 10.406 1 98.75 107 SER B CA 1
ATOM 3039 C C . SER B 1 107 ? 0.875 -6.035 11.719 1 98.75 107 SER B C 1
ATOM 3041 O O . SER B 1 107 ? 1.035 -6.781 12.688 1 98.75 107 SER B O 1
ATOM 3043 N N . ARG B 1 108 ? 1.276 -4.75 11.711 1 98.19 108 ARG B N 1
ATOM 3044 C CA . ARG B 1 108 ? 1.768 -4.066 12.906 1 98.19 108 ARG B CA 1
ATOM 3045 C C . ARG B 1 108 ? 0.687 -3.992 13.977 1 98.19 108 ARG B C 1
ATOM 3047 O O . ARG B 1 108 ? 0.983 -3.75 15.148 1 98.19 108 ARG B O 1
ATOM 3054 N N . GLY B 1 109 ? -0.575 -4.227 13.609 1 97.38 109 GLY B N 1
ATOM 3055 C CA . GLY B 1 109 ? -1.661 -4.348 14.57 1 97.38 109 GLY B CA 1
ATOM 3056 C C . GLY B 1 109 ? -2.385 -3.039 14.82 1 97.38 109 GLY B C 1
ATOM 3057 O O . GLY B 1 109 ? -2.424 -2.168 13.945 1 97.38 109 GLY B O 1
ATOM 3058 N N . ARG B 1 110 ? -3.072 -2.928 15.914 1 96.5 110 ARG B N 1
ATOM 3059 C CA . ARG B 1 110 ? -3.967 -1.812 16.203 1 96.5 110 ARG B CA 1
ATOM 3060 C C . ARG B 1 110 ? -3.18 -0.534 16.469 1 96.5 110 ARG B C 1
ATOM 3062 O O . ARG B 1 110 ? -2.23 -0.533 17.266 1 96.5 110 ARG B O 1
ATOM 3069 N N . GLU B 1 111 ? -3.564 0.505 15.828 1 95.81 111 GLU B N 1
ATOM 3070 C CA . GLU B 1 111 ? -2.939 1.811 16.016 1 95.81 111 GLU B CA 1
ATOM 3071 C C . GLU B 1 111 ? -3.029 2.268 17.469 1 95.81 111 GLU B C 1
ATOM 3073 O O . GLU B 1 111 ? -2.086 2.857 18 1 95.81 111 GLU B O 1
ATOM 3078 N N . SER B 1 112 ? -4.086 1.92 18.141 1 93.81 112 SER B N 1
ATOM 3079 C CA . SER B 1 112 ? -4.375 2.406 19.484 1 93.81 112 SER B CA 1
ATOM 3080 C C . SER B 1 112 ? -3.564 1.646 20.531 1 93.81 112 SER B C 1
ATOM 3082 O O . SER B 1 112 ? -3.176 2.211 21.547 1 93.81 112 SER B O 1
ATOM 3084 N N . THR B 1 113 ? -3.234 0.341 20.234 1 91.69 113 THR B N 1
ATOM 3085 C CA . THR B 1 113 ? -2.676 -0.482 21.297 1 91.69 113 THR B CA 1
ATOM 3086 C C . THR B 1 113 ? -1.271 -0.957 20.938 1 91.69 113 THR B C 1
ATOM 3088 O O . THR B 1 113 ? -0.506 -1.371 21.812 1 91.69 113 THR B O 1
ATOM 3091 N N . GLY B 1 114 ? -1.016 -0.957 19.641 1 91.62 114 GLY B N 1
ATOM 3092 C CA . GLY B 1 114 ? 0.278 -1.444 19.188 1 91.62 114 GLY B CA 1
ATOM 3093 C C . GLY B 1 114 ? 0.389 -2.957 19.219 1 91.62 114 GLY B C 1
ATOM 3094 O O . GLY B 1 114 ? 1.486 -3.506 19.094 1 91.62 114 GLY B O 1
ATOM 3095 N N . THR B 1 115 ? -0.709 -3.641 19.391 1 92.06 115 THR B N 1
ATOM 3096 C CA . THR B 1 115 ? -0.725 -5.098 19.391 1 92.06 115 THR B CA 1
ATOM 3097 C C . THR B 1 115 ? -0.769 -5.648 17.969 1 92.06 115 THR B C 1
ATOM 3099 O O . THR B 1 115 ? -1.729 -5.41 17.234 1 92.06 115 THR B O 1
ATOM 3102 N N . PRO B 1 116 ? 0.245 -6.449 17.641 1 97 116 PRO B N 1
ATOM 3103 C CA . PRO B 1 116 ? 0.273 -6.977 16.281 1 97 116 PRO B CA 1
ATOM 3104 C C . PRO B 1 116 ? -0.906 -7.898 15.977 1 97 116 PRO B C 1
ATOM 3106 O O . PRO B 1 116 ? -1.509 -8.453 16.891 1 97 116 PRO B O 1
ATOM 3109 N N . THR B 1 117 ? -1.263 -8.008 14.75 1 98.5 117 THR B N 1
ATOM 3110 C CA . THR B 1 117 ? -2.289 -8.922 14.258 1 98.5 117 THR B CA 1
ATOM 3111 C C . THR B 1 117 ? -1.679 -9.977 13.336 1 98.5 117 THR B C 1
ATOM 3113 O O . THR B 1 117 ? -0.834 -9.656 12.492 1 98.5 117 THR B O 1
ATOM 3116 N N . GLY B 1 118 ? -1.949 -11.219 13.531 1 98.81 118 GLY B N 1
ATOM 3117 C CA . GLY B 1 118 ? -1.545 -12.328 12.688 1 98.81 118 GLY B CA 1
ATOM 3118 C C . GLY B 1 118 ? -2.652 -13.344 12.469 1 98.81 118 GLY B C 1
ATOM 3119 O O . GLY B 1 118 ? -3.33 -13.75 13.414 1 98.81 118 GLY B O 1
ATOM 3120 N N . TYR B 1 119 ? -2.9 -13.719 11.18 1 98.94 119 TYR B N 1
ATOM 3121 C CA . TYR B 1 119 ? -3.939 -14.703 1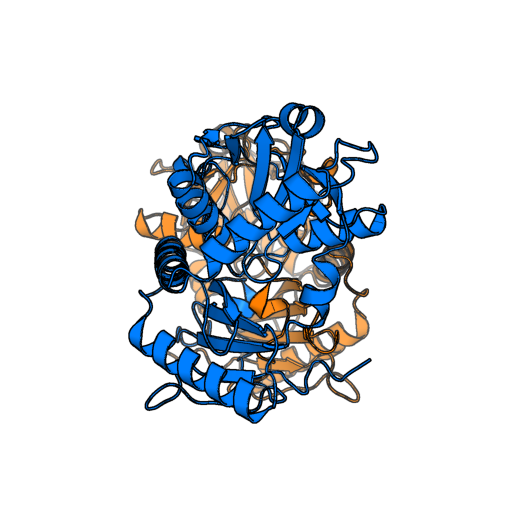0.914 1 98.94 119 TYR B CA 1
ATOM 3122 C C . TYR B 1 119 ? -3.67 -15.438 9.609 1 98.94 119 TYR B C 1
ATOM 3124 O O . TYR B 1 119 ? -2.809 -15.031 8.82 1 98.94 119 TYR B O 1
ATOM 3132 N N . VAL B 1 120 ? -4.32 -16.547 9.43 1 98.94 120 VAL B N 1
ATOM 3133 C CA . VAL B 1 120 ? -4.246 -17.391 8.242 1 98.94 120 VAL B CA 1
ATOM 3134 C C . VAL B 1 120 ? -5.617 -17.453 7.57 1 98.94 120 VAL B C 1
ATOM 3136 O O . VAL B 1 120 ? -6.633 -17.656 8.242 1 98.94 120 VAL B O 1
ATOM 3139 N N . LEU B 1 121 ? -5.676 -17.203 6.297 1 98.75 121 LEU B N 1
ATOM 3140 C CA . LEU B 1 121 ? -6.84 -17.453 5.449 1 98.75 121 LEU B CA 1
ATOM 3141 C C . LEU B 1 121 ? -6.57 -18.594 4.473 1 98.75 121 LEU B C 1
ATOM 3143 O O . LEU B 1 121 ? -5.516 -18.625 3.836 1 98.75 121 LEU B O 1
ATOM 3147 N N . ALA B 1 122 ? -7.457 -19.516 4.395 1 98.38 122 ALA B N 1
ATOM 3148 C CA . ALA B 1 122 ? -7.297 -20.594 3.432 1 98.38 122 ALA B CA 1
ATOM 3149 C C . ALA B 1 122 ? -8.617 -20.906 2.727 1 98.38 122 ALA B C 1
ATOM 3151 O O . ALA B 1 122 ? -9.688 -20.734 3.307 1 98.38 122 ALA B O 1
ATOM 3152 N N . SER B 1 123 ? -8.57 -21.266 1.492 1 97.38 123 SER B N 1
ATOM 3153 C CA . SER B 1 123 ? -9.75 -21.609 0.706 1 97.38 123 SER B CA 1
ATOM 3154 C C . SER B 1 123 ? -9.367 -22.453 -0.514 1 97.38 123 SER B C 1
ATOM 3156 O O . SER B 1 123 ? -8.18 -22.562 -0.842 1 97.38 123 SER B O 1
ATOM 3158 N N . SER B 1 124 ? -10.359 -23.031 -1.142 1 96.44 124 SER B N 1
ATOM 3159 C CA . SER B 1 124 ? -10.148 -23.781 -2.367 1 96.44 124 SER B CA 1
ATOM 3160 C C . SER B 1 124 ? -9.531 -22.922 -3.459 1 96.44 124 SER B C 1
ATOM 3162 O O . SER B 1 124 ? -9.859 -21.734 -3.584 1 96.44 124 SER B O 1
ATOM 3164 N N . ALA B 1 125 ? -8.586 -23.5 -4.227 1 95.94 125 ALA B N 1
ATOM 3165 C CA . ALA B 1 125 ? -7.973 -22.812 -5.367 1 95.94 125 ALA B CA 1
ATOM 3166 C C . ALA B 1 125 ? -8.578 -23.297 -6.68 1 95.94 125 ALA B C 1
ATOM 3168 O O . ALA B 1 125 ? -7.941 -23.203 -7.734 1 95.94 125 ALA B O 1
ATOM 3169 N N . GLU B 1 126 ? -9.727 -23.844 -6.676 1 91.81 126 GLU B N 1
ATOM 3170 C CA . GLU B 1 126 ? -10.328 -24.5 -7.836 1 91.81 126 GLU B CA 1
ATOM 3171 C C . GLU B 1 126 ? -10.367 -23.547 -9.039 1 91.81 126 GLU B C 1
ATOM 3173 O O . GLU B 1 126 ? -10.023 -23.938 -10.148 1 91.81 126 GLU B O 1
ATOM 3178 N N . LYS B 1 127 ? -10.789 -22.406 -8.867 1 88 127 LYS B N 1
ATOM 3179 C CA . LYS B 1 127 ? -10.891 -21.453 -9.977 1 88 127 LYS B CA 1
ATOM 3180 C C . LYS B 1 127 ? -9.523 -21.141 -10.57 1 88 127 LYS B C 1
ATOM 3182 O O . LYS B 1 127 ? -9.383 -21.016 -11.781 1 88 127 LYS B O 1
ATOM 3187 N N . ILE B 1 128 ? -8.539 -21.047 -9.703 1 92.25 128 ILE B N 1
ATOM 3188 C CA . ILE B 1 128 ? -7.172 -20.781 -10.141 1 92.25 128 ILE B CA 1
ATOM 3189 C C . ILE B 1 128 ? -6.633 -21.969 -10.922 1 92.25 128 ILE B C 1
ATOM 3191 O O . ILE B 1 128 ? -5.98 -21.812 -11.961 1 92.25 128 ILE B O 1
ATOM 3195 N N . VAL B 1 129 ? -6.965 -23.141 -10.477 1 92.06 129 VAL B N 1
ATOM 3196 C CA . VAL B 1 129 ? -6.504 -24.359 -11.102 1 92.06 129 VAL B CA 1
ATOM 3197 C C . VAL B 1 129 ? -7.035 -24.453 -12.531 1 92.06 129 VAL B C 1
ATOM 3199 O O . VAL B 1 129 ? -6.305 -24.812 -13.453 1 92.06 129 VAL B O 1
ATOM 3202 N N . GLU B 1 130 ? -8.227 -24.031 -12.695 1 90.06 130 GLU B N 1
ATOM 3203 C CA . GLU B 1 130 ? -8.867 -24.078 -14.008 1 90.06 130 GLU B CA 1
ATOM 3204 C C . GLU B 1 130 ? -8.195 -23.125 -14.992 1 90.06 130 GLU B C 1
ATOM 3206 O O . GLU B 1 130 ? -8.219 -23.359 -16.203 1 90.06 130 GLU B O 1
ATOM 3211 N N . SER B 1 131 ? -7.566 -22.156 -14.484 1 91.38 131 SER B N 1
ATOM 3212 C CA . SER B 1 131 ? -7.016 -21.109 -15.336 1 91.38 131 SER B CA 1
ATOM 3213 C C . SER B 1 131 ? -5.551 -21.391 -15.672 1 91.38 131 SER B C 1
ATOM 3215 O O . SER B 1 131 ? -4.961 -20.703 -16.516 1 91.38 131 SER B O 1
ATOM 3217 N N . ARG B 1 132 ? -5.004 -22.438 -15.094 1 94.06 132 ARG B N 1
ATOM 3218 C CA . ARG B 1 132 ? -3.574 -22.703 -15.234 1 94.06 132 ARG B CA 1
ATOM 3219 C C . ARG B 1 132 ? -3.223 -23.047 -16.688 1 94.06 132 ARG B C 1
ATOM 3221 O O . ARG B 1 132 ? -2.104 -22.797 -17.125 1 94.06 132 ARG B O 1
ATOM 3228 N N . THR B 1 133 ? -4.184 -23.594 -17.391 1 92.75 133 THR B N 1
ATOM 3229 C CA . THR B 1 133 ? -3.863 -24.125 -18.703 1 92.75 133 THR B CA 1
ATOM 3230 C C . THR B 1 133 ? -4.211 -23.109 -19.797 1 92.75 133 THR B C 1
ATOM 3232 O O . THR B 1 133 ? -3.947 -23.344 -20.969 1 92.75 133 THR B O 1
ATOM 3235 N N . LYS B 1 134 ? -4.781 -22.016 -19.469 1 95.62 134 LYS B N 1
ATOM 3236 C CA . LYS B 1 134 ? -5.133 -20.984 -20.438 1 95.62 134 LYS B CA 1
ATOM 3237 C C . LYS B 1 134 ? -3.996 -19.984 -20.609 1 95.62 134 LYS B C 1
ATOM 3239 O O . LYS B 1 134 ? -3.598 -19.328 -19.641 1 95.62 134 LYS B O 1
ATOM 3244 N N . PRO B 1 135 ? -3.502 -19.922 -21.859 1 97.94 135 PRO B N 1
ATOM 3245 C CA . PRO B 1 135 ? -2.475 -18.891 -22.062 1 97.94 135 PRO B CA 1
ATOM 3246 C C . PRO B 1 135 ? -2.965 -17.484 -21.734 1 97.94 135 PRO B C 1
ATOM 3248 O O . PRO B 1 135 ? -4.152 -17.188 -21.891 1 97.94 135 PRO B O 1
ATOM 3251 N N . VAL B 1 136 ? -2.059 -16.625 -21.328 1 98.69 136 VAL B N 1
ATOM 3252 C CA . VAL B 1 136 ? -2.471 -15.289 -20.922 1 98.69 136 VAL B CA 1
ATOM 3253 C C . VAL B 1 136 ? -1.864 -14.25 -21.859 1 98.69 136 VAL B C 1
ATOM 3255 O O . VAL B 1 136 ? -0.728 -14.406 -22.312 1 98.69 136 VAL B O 1
ATOM 3258 N N . LYS B 1 137 ? -2.605 -13.211 -22.125 1 98.81 137 LYS B N 1
ATOM 3259 C CA . LYS B 1 137 ? -2.148 -12 -22.812 1 98.81 137 LYS B CA 1
ATOM 3260 C C . LYS B 1 137 ? -1.633 -10.969 -21.812 1 98.81 137 LYS B C 1
ATOM 3262 O O . LYS B 1 137 ? -2.342 -10.602 -20.859 1 98.81 137 LYS B O 1
ATOM 3267 N N . VAL B 1 138 ? -0.447 -10.484 -22.078 1 98.81 138 VAL B N 1
ATOM 3268 C CA . VAL B 1 138 ? 0.195 -9.641 -21.078 1 98.81 138 VAL B CA 1
ATOM 3269 C C . VAL B 1 138 ? 0.425 -8.242 -21.641 1 98.81 138 VAL B C 1
ATOM 3271 O O . VAL B 1 138 ? 0.726 -8.094 -22.828 1 98.81 138 VAL B O 1
ATOM 3274 N N . MET B 1 139 ? 0.265 -7.285 -20.781 1 98.5 139 MET B N 1
ATOM 3275 C CA . MET B 1 139 ? 0.642 -5.902 -21.047 1 98.5 139 MET B CA 1
ATOM 3276 C C . MET B 1 139 ? 1.922 -5.531 -20.312 1 98.5 139 MET B C 1
ATOM 3278 O O . MET B 1 139 ? 2.068 -5.836 -19.125 1 98.5 139 MET B O 1
ATOM 3282 N N . LEU B 1 140 ? 2.895 -4.926 -21 1 98.38 140 LEU B N 1
ATOM 3283 C CA . LEU B 1 140 ? 4.004 -4.305 -20.281 1 98.38 140 LEU B CA 1
ATOM 3284 C C . LEU B 1 140 ? 3.559 -3.014 -19.594 1 98.38 140 LEU B C 1
ATOM 3286 O O . LEU B 1 140 ? 2.785 -2.242 -20.172 1 98.38 140 LEU B O 1
ATOM 3290 N N . ALA B 1 141 ? 3.975 -2.854 -18.391 1 97.62 141 ALA B N 1
ATOM 3291 C CA . ALA B 1 141 ? 3.562 -1.682 -17.609 1 97.62 141 ALA B CA 1
ATOM 3292 C C . ALA B 1 141 ? 4.73 -1.112 -16.812 1 97.62 141 ALA B C 1
ATOM 3294 O O . ALA B 1 141 ? 5.418 -1.847 -16.094 1 97.62 141 ALA B O 1
ATOM 3295 N N . GLU B 1 142 ? 4.859 0.182 -16.875 1 94.62 142 GLU B N 1
ATOM 3296 C CA . GLU B 1 142 ? 5.949 0.813 -16.125 1 94.62 142 GLU B CA 1
ATOM 3297 C C . GLU B 1 142 ? 5.672 0.802 -14.625 1 94.62 142 GLU B C 1
ATOM 3299 O O . GLU B 1 142 ? 4.594 1.207 -14.188 1 94.62 142 GLU B O 1
ATOM 3304 N N . ARG B 1 143 ? 6.648 0.356 -13.914 1 90.75 143 ARG B N 1
ATOM 3305 C CA . ARG B 1 143 ? 6.582 0.413 -12.461 1 90.75 143 ARG B CA 1
ATOM 3306 C C . ARG B 1 143 ? 7.117 1.742 -11.938 1 90.75 143 ARG B C 1
ATOM 3308 O O . ARG B 1 143 ? 6.637 2.258 -10.93 1 90.75 143 ARG B O 1
ATOM 3315 N N . GLY B 1 144 ? 8.156 2.258 -12.633 1 80.5 144 GLY B N 1
ATOM 3316 C CA . GLY B 1 144 ? 8.586 3.629 -12.406 1 80.5 144 GLY B CA 1
ATOM 3317 C C . GLY B 1 144 ? 9.844 3.727 -11.57 1 80.5 144 GLY B C 1
ATOM 3318 O O . GLY B 1 144 ? 10.469 4.789 -11.5 1 80.5 144 GLY B O 1
ATOM 3319 N N . PHE B 1 145 ? 10.273 2.664 -10.898 1 82.75 145 PHE B N 1
ATOM 3320 C CA . PHE B 1 145 ? 11.484 2.848 -10.094 1 82.75 145 PHE B CA 1
ATOM 3321 C C . PHE B 1 145 ? 12.68 2.188 -10.766 1 82.75 145 PHE B C 1
ATOM 3323 O O . PHE B 1 145 ? 12.523 1.285 -11.594 1 82.75 145 PHE B O 1
ATOM 3330 N N . SER B 1 146 ? 13.812 2.715 -10.344 1 82.88 146 SER B N 1
ATOM 3331 C CA . SER B 1 146 ? 15.07 2.168 -10.852 1 82.88 146 SER B CA 1
ATOM 3332 C C . SER B 1 146 ? 15.391 0.828 -10.203 1 82.88 146 SER B C 1
ATOM 3334 O O . SER B 1 146 ? 15 0.577 -9.062 1 82.88 146 SER B O 1
ATOM 3336 N N . LEU B 1 147 ? 16.203 -0.001 -10.844 1 81.31 147 LEU B N 1
ATOM 3337 C CA . LEU B 1 147 ? 16.562 -1.337 -10.383 1 81.31 147 LEU B CA 1
ATOM 3338 C C . LEU B 1 147 ? 17.359 -1.265 -9.086 1 81.31 147 LEU B C 1
ATOM 3340 O O . LEU B 1 147 ? 17.297 -2.178 -8.258 1 81.31 147 LEU B O 1
ATOM 3344 N N . ASN B 1 148 ? 18.031 -0.221 -8.867 1 81.94 148 ASN B N 1
ATOM 3345 C CA . ASN B 1 148 ? 18.922 -0.173 -7.715 1 81.94 148 ASN B CA 1
ATOM 3346 C C . ASN B 1 148 ? 18.328 0.664 -6.586 1 81.94 148 ASN B C 1
ATOM 3348 O O . ASN B 1 148 ? 19.031 1.006 -5.633 1 81.94 148 ASN B O 1
ATOM 3352 N N . LEU B 1 149 ? 17.094 0.953 -6.656 1 85 149 LEU B N 1
ATOM 3353 C CA . LEU B 1 149 ? 16.484 1.791 -5.633 1 85 149 LEU B CA 1
ATOM 3354 C C . LEU B 1 149 ? 16.531 1.115 -4.266 1 85 149 LEU B C 1
ATOM 3356 O O . LEU B 1 149 ? 16.781 1.775 -3.252 1 85 149 LEU B O 1
ATOM 3360 N N . GLY B 1 150 ? 16.344 -0.184 -4.242 1 83.75 150 GLY B N 1
ATOM 3361 C CA . GLY B 1 150 ? 16.312 -0.918 -2.986 1 83.75 150 GLY B CA 1
ATOM 3362 C C . GLY B 1 150 ? 17.562 -0.741 -2.156 1 83.75 150 GLY B C 1
ATOM 3363 O O . GLY B 1 150 ? 17.5 -0.616 -0.932 1 83.75 150 GLY B O 1
ATOM 3364 N N . SER B 1 151 ? 18.656 -0.683 -2.791 1 85.44 151 SER B N 1
ATOM 3365 C CA . SER B 1 151 ? 19.938 -0.554 -2.078 1 85.44 151 SER B CA 1
ATOM 3366 C C . SER B 1 151 ? 20.125 0.866 -1.56 1 85.44 151 SER B C 1
ATOM 3368 O O . SER B 1 151 ? 20.734 1.067 -0.503 1 85.44 151 SER B O 1
ATOM 3370 N N . ARG B 1 152 ? 19.516 1.825 -2.219 1 88.62 152 ARG B N 1
ATOM 3371 C CA . ARG B 1 152 ? 19.719 3.225 -1.859 1 88.62 152 ARG B CA 1
ATOM 3372 C C . ARG B 1 152 ? 18.609 3.729 -0.95 1 88.62 152 ARG B C 1
ATOM 3374 O O . ARG B 1 152 ? 18.781 4.73 -0.253 1 88.62 152 ARG B O 1
ATOM 3381 N N . ALA B 1 153 ? 17.531 3.02 -0.993 1 94 153 ALA B N 1
ATOM 3382 C CA . ALA B 1 153 ? 16.344 3.449 -0.244 1 94 153 ALA B CA 1
ATOM 3383 C C . ALA B 1 153 ? 15.68 2.268 0.447 1 94 153 ALA B C 1
ATOM 3385 O O . ALA B 1 153 ? 14.609 1.823 0.028 1 94 153 ALA B O 1
ATOM 3386 N N . PRO B 1 154 ? 16.281 1.842 1.533 1 93.88 154 PRO B N 1
ATOM 3387 C CA . PRO B 1 154 ? 15.703 0.683 2.215 1 93.88 154 PRO B CA 1
ATOM 3388 C C . PRO B 1 154 ? 14.266 0.92 2.656 1 93.88 154 PRO B C 1
ATOM 3390 O O . PRO B 1 154 ? 13.484 -0.029 2.764 1 93.88 154 PRO B O 1
ATOM 3393 N N . TRP B 1 155 ? 13.797 2.174 2.799 1 96.12 155 TRP B N 1
ATOM 3394 C CA . TRP B 1 155 ? 12.445 2.518 3.223 1 96.12 155 TRP B CA 1
ATOM 3395 C C . TRP B 1 155 ? 11.445 2.279 2.096 1 96.12 155 TRP B C 1
ATOM 3397 O O . TRP B 1 155 ? 10.227 2.285 2.322 1 96.12 155 TRP B O 1
ATOM 3407 N N . ALA B 1 156 ? 11.93 2.102 0.875 1 94.19 156 ALA B N 1
ATOM 3408 C CA . ALA B 1 156 ? 11.039 1.853 -0.254 1 94.19 156 ALA B CA 1
ATOM 3409 C C . ALA B 1 156 ? 10.477 0.436 -0.205 1 94.19 156 ALA B C 1
ATOM 3411 O O . ALA B 1 156 ? 9.508 0.119 -0.908 1 94.19 156 ALA B O 1
ATOM 3412 N N . LEU B 1 157 ? 11.07 -0.439 0.506 1 94.94 157 LEU B N 1
ATOM 3413 C CA . LEU B 1 157 ? 10.617 -1.794 0.8 1 94.94 157 LEU B CA 1
ATOM 3414 C C . LEU B 1 157 ? 10.602 -2.648 -0.464 1 94.94 157 LEU B C 1
ATOM 3416 O O . LEU B 1 157 ? 9.75 -3.525 -0.614 1 94.94 157 LEU B O 1
ATOM 3420 N N . ILE B 1 158 ? 11.516 -2.314 -1.375 1 91.94 158 ILE B N 1
ATOM 3421 C CA . ILE B 1 158 ? 11.656 -3.15 -2.562 1 91.94 158 ILE B CA 1
ATOM 3422 C C . ILE B 1 158 ? 12.148 -4.539 -2.158 1 91.94 158 ILE B C 1
ATOM 3424 O O . ILE B 1 158 ? 13.18 -4.668 -1.494 1 91.94 158 ILE B O 1
ATOM 3428 N N . GLY B 1 159 ? 11.383 -5.547 -2.484 1 92.12 159 GLY B N 1
ATOM 3429 C CA . GLY B 1 159 ? 11.742 -6.906 -2.133 1 92.12 159 GLY B CA 1
ATOM 3430 C C . GLY B 1 159 ? 10.977 -7.445 -0.941 1 92.12 159 GLY B C 1
ATOM 3431 O O . GLY B 1 159 ? 11.094 -8.625 -0.597 1 92.12 159 GLY B O 1
ATOM 3432 N N . ALA B 1 160 ? 10.227 -6.598 -0.299 1 96.12 160 ALA B N 1
ATOM 3433 C CA . ALA B 1 160 ? 9.328 -7.074 0.75 1 96.12 160 ALA B CA 1
ATOM 3434 C C . ALA B 1 160 ? 7.941 -7.383 0.19 1 96.12 160 ALA B C 1
ATOM 3436 O O . ALA B 1 160 ? 7.441 -6.656 -0.671 1 96.12 160 ALA B O 1
ATOM 3437 N N . LYS B 1 161 ? 7.371 -8.453 0.657 1 98 161 LYS B N 1
ATOM 3438 C CA . LYS B 1 161 ? 6 -8.781 0.28 1 98 161 LYS B CA 1
ATOM 3439 C C . LYS B 1 161 ? 5 -8.156 1.245 1 98 161 LYS B C 1
ATOM 3441 O O . LYS B 1 161 ? 4.477 -8.836 2.135 1 98 161 LYS B O 1
ATOM 3446 N N . THR B 1 162 ? 4.707 -6.871 1.051 1 98.5 162 THR B N 1
ATOM 3447 C CA . THR B 1 162 ? 3.912 -6.074 1.979 1 98.5 162 THR B CA 1
ATOM 3448 C C . THR B 1 162 ? 2.426 -6.195 1.657 1 98.5 162 THR B C 1
ATOM 3450 O O . THR B 1 162 ? 2.053 -6.723 0.608 1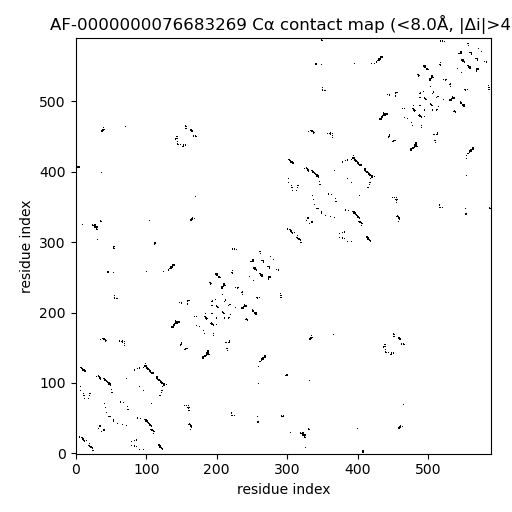 98.5 162 THR B O 1
ATOM 3453 N N . LEU B 1 163 ? 1.611 -5.691 2.574 1 98.81 163 LEU B N 1
ATOM 3454 C CA . LEU B 1 163 ? 0.166 -5.625 2.383 1 98.81 163 LEU B CA 1
ATOM 3455 C C . LEU B 1 163 ? -0.214 -4.438 1.505 1 98.81 163 LEU B C 1
ATOM 3457 O O . LEU B 1 163 ? -1.386 -4.266 1.16 1 98.81 163 LEU B O 1
ATOM 3461 N N . SER B 1 164 ? 0.699 -3.639 1.078 1 98.38 164 SER B N 1
ATOM 3462 C CA . SER B 1 164 ? 0.455 -2.494 0.207 1 98.38 164 SER B CA 1
ATOM 3463 C C . SER B 1 164 ? 0.537 -2.891 -1.264 1 98.38 164 SER B C 1
ATOM 3465 O O . SER B 1 164 ? 1.544 -2.631 -1.927 1 98.38 164 SER B O 1
ATOM 3467 N N . TYR B 1 165 ? -0.604 -3.396 -1.823 1 97.69 165 TYR B N 1
ATOM 3468 C CA . TYR B 1 165 ? -0.657 -3.955 -3.17 1 97.69 165 TYR B CA 1
ATOM 3469 C C . TYR B 1 165 ? -1.612 -3.16 -4.055 1 97.69 165 TYR B C 1
ATOM 3471 O O . TYR B 1 165 ? -2.02 -3.629 -5.117 1 97.69 165 TYR B O 1
ATOM 3479 N N . ALA B 1 166 ? -1.968 -1.943 -3.648 1 98.25 166 ALA B N 1
ATOM 3480 C CA . ALA B 1 166 ? -2.971 -1.208 -4.414 1 98.25 166 ALA B CA 1
ATOM 3481 C C . ALA B 1 166 ? -2.518 -0.997 -5.855 1 98.25 166 ALA B C 1
ATOM 3483 O O . ALA B 1 166 ? -3.297 -1.187 -6.793 1 98.25 166 ALA B O 1
ATOM 3484 N N . ALA B 1 167 ? -1.277 -0.64 -6.047 1 96.44 167 ALA B N 1
ATOM 3485 C CA . ALA B 1 167 ? -0.785 -0.363 -7.395 1 96.44 167 ALA B CA 1
ATOM 3486 C C . ALA B 1 167 ? -0.72 -1.64 -8.227 1 96.44 167 ALA B C 1
ATOM 3488 O O . ALA B 1 167 ? -1.007 -1.621 -9.422 1 96.44 167 ALA B O 1
ATOM 3489 N N . ASN B 1 168 ? -0.288 -2.764 -7.605 1 97.5 168 ASN B N 1
ATOM 3490 C CA . ASN B 1 168 ? -0.293 -4.047 -8.305 1 97.5 168 ASN B CA 1
ATOM 3491 C C . ASN B 1 168 ? -1.687 -4.402 -8.812 1 97.5 168 ASN B C 1
ATOM 3493 O O . ASN B 1 168 ? -1.85 -4.77 -9.977 1 97.5 168 ASN B O 1
ATOM 3497 N N . MET B 1 169 ? -2.641 -4.203 -7.926 1 98.06 169 MET B N 1
ATOM 3498 C CA . MET B 1 169 ? -4.016 -4.551 -8.273 1 98.06 169 MET B CA 1
ATOM 3499 C C . MET B 1 169 ? -4.574 -3.588 -9.32 1 98.06 169 MET B C 1
ATOM 3501 O O . MET B 1 169 ? -5.309 -4 -10.219 1 98.06 169 MET B O 1
ATOM 3505 N N . ALA B 1 170 ? -4.191 -2.355 -9.195 1 98.12 170 ALA B N 1
ATOM 3506 C CA . ALA B 1 170 ? -4.625 -1.362 -10.18 1 98.12 170 ALA B CA 1
ATOM 3507 C C . ALA B 1 170 ? -4.082 -1.688 -11.562 1 98.12 170 ALA B C 1
ATOM 3509 O O . ALA B 1 170 ? -4.785 -1.525 -12.562 1 98.12 170 ALA B O 1
ATOM 3510 N N . ALA B 1 171 ? -2.834 -2.129 -11.625 1 98.31 171 ALA B N 1
ATOM 3511 C CA . ALA B 1 171 ? -2.238 -2.502 -12.906 1 98.31 171 ALA B CA 1
ATOM 3512 C C . ALA B 1 171 ? -3.01 -3.645 -13.562 1 98.31 171 ALA B C 1
ATOM 3514 O O . ALA B 1 171 ? -3.252 -3.627 -14.773 1 98.31 171 ALA B O 1
ATOM 3515 N N . LEU B 1 172 ? -3.398 -4.629 -12.766 1 98.44 172 LEU B N 1
ATOM 3516 C CA . LEU B 1 172 ? -4.18 -5.746 -13.289 1 98.44 172 LEU B CA 1
ATOM 3517 C C . LEU B 1 172 ? -5.527 -5.27 -13.812 1 98.44 172 LEU B C 1
ATOM 3519 O O . LEU B 1 172 ? -5.953 -5.676 -14.898 1 98.44 172 LEU B O 1
ATOM 3523 N N . ARG B 1 173 ? -6.199 -4.406 -13.062 1 98 173 ARG B N 1
ATOM 3524 C CA . ARG B 1 173 ? -7.496 -3.895 -13.5 1 98 173 ARG B CA 1
ATOM 3525 C C . ARG B 1 173 ? -7.363 -3.08 -14.781 1 98 173 ARG B C 1
ATOM 3527 O O . ARG B 1 173 ? -8.188 -3.197 -15.688 1 98 173 ARG B O 1
ATOM 3534 N N . TYR B 1 174 ? -6.32 -2.254 -14.836 1 97.81 174 TYR B N 1
ATOM 3535 C CA . TYR B 1 174 ? -6.07 -1.458 -16.031 1 97.81 174 TYR B CA 1
ATOM 3536 C C . TYR B 1 174 ? -5.867 -2.352 -17.25 1 97.81 174 TYR B C 1
ATOM 3538 O O . TYR B 1 174 ? -6.473 -2.129 -18.297 1 97.81 174 TYR B O 1
ATOM 3546 N N . ALA B 1 175 ? -5.023 -3.367 -17.109 1 98.44 175 ALA B N 1
ATOM 3547 C CA . ALA B 1 175 ? -4.746 -4.316 -18.172 1 98.44 175 ALA B CA 1
ATOM 3548 C C . ALA B 1 175 ? -6.023 -5.012 -18.641 1 98.44 175 ALA B C 1
ATOM 3550 O O . ALA B 1 175 ? -6.281 -5.117 -19.844 1 98.44 175 ALA B O 1
ATOM 3551 N N . LYS B 1 176 ? -6.824 -5.48 -17.688 1 98.19 176 LYS B N 1
ATOM 3552 C CA . LYS B 1 176 ? -8.078 -6.145 -18.016 1 98.19 176 LYS B CA 1
ATOM 3553 C C . LYS B 1 176 ? -8.992 -5.227 -18.828 1 98.19 176 LYS B C 1
ATOM 3555 O O . LYS B 1 176 ? -9.617 -5.664 -19.797 1 98.19 176 LYS B O 1
ATOM 3560 N N . GLY B 1 177 ? -9.055 -3.973 -18.453 1 97.56 177 GLY B N 1
ATOM 3561 C CA . GLY B 1 177 ? -9.852 -2.998 -19.188 1 97.56 177 GLY B CA 1
ATOM 3562 C C . GLY B 1 177 ? -9.391 -2.803 -20.625 1 97.56 177 GLY B C 1
ATOM 3563 O O . GLY B 1 177 ? -10.164 -2.365 -21.469 1 97.56 177 GLY B O 1
ATOM 3564 N N . LYS B 1 178 ? -8.148 -3.148 -20.891 1 97.69 178 LYS B N 1
ATOM 3565 C CA . LYS B 1 178 ? -7.582 -2.986 -22.219 1 97.69 178 LYS B CA 1
ATOM 3566 C C . LYS B 1 178 ? -7.562 -4.312 -22.984 1 97.69 178 LYS B C 1
ATOM 3568 O O . LYS B 1 178 ? -7.031 -4.391 -24.094 1 97.69 178 LYS B O 1
ATOM 3573 N N . GLY B 1 179 ? -8.086 -5.367 -22.375 1 98.06 179 GLY B N 1
ATOM 3574 C CA . GLY B 1 179 ? -8.211 -6.652 -23.047 1 98.06 179 GLY B CA 1
ATOM 3575 C C . GLY B 1 179 ? -7.051 -7.586 -22.766 1 98.06 179 GLY B C 1
ATOM 3576 O O . GLY B 1 179 ? -6.887 -8.602 -23.438 1 98.06 179 GLY B O 1
ATOM 3577 N N . PHE B 1 180 ? -6.215 -7.262 -21.812 1 98.75 180 PHE B N 1
ATOM 3578 C CA . PHE B 1 180 ? -5.117 -8.133 -21.406 1 98.75 180 PHE B CA 1
ATOM 3579 C C . PHE B 1 180 ? -5.48 -8.906 -20.141 1 98.75 180 PHE B C 1
ATOM 3581 O O . PHE B 1 180 ? -6.426 -8.539 -19.438 1 98.75 180 PHE B O 1
ATOM 3588 N N . ASP B 1 181 ? -4.742 -9.992 -19.875 1 98.5 181 ASP B N 1
ATOM 3589 C CA . ASP B 1 181 ? -5.055 -10.867 -18.75 1 98.5 181 ASP B CA 1
ATOM 3590 C C . ASP B 1 181 ? -4.121 -10.594 -17.562 1 98.5 181 ASP B C 1
ATOM 3592 O O . ASP B 1 181 ? -4.453 -10.898 -16.422 1 98.5 181 ASP B O 1
ATOM 3596 N N . ASP B 1 182 ? -2.939 -10.086 -17.906 1 98.69 182 ASP B N 1
ATOM 3597 C CA . ASP B 1 182 ? -1.925 -9.891 -16.875 1 98.69 182 ASP B CA 1
ATOM 3598 C C . ASP B 1 182 ? -0.942 -8.789 -17.266 1 98.69 182 ASP B C 1
ATOM 3600 O O . ASP B 1 182 ? -1.128 -8.125 -18.297 1 98.69 182 ASP B O 1
ATOM 3604 N N . VAL B 1 183 ? 0.015 -8.555 -16.359 1 98.75 183 VAL B N 1
ATOM 3605 C CA . VAL B 1 183 ? 0.967 -7.457 -16.531 1 98.75 183 VAL B CA 1
ATOM 3606 C C . VAL B 1 183 ? 2.383 -7.957 -16.25 1 98.75 183 VAL B C 1
ATOM 3608 O O . VAL B 1 183 ? 2.586 -8.805 -15.383 1 98.75 183 VAL B O 1
ATOM 3611 N N . ILE B 1 184 ? 3.324 -7.508 -17 1 98.62 184 ILE B N 1
ATOM 3612 C CA . ILE B 1 184 ? 4.734 -7.551 -16.641 1 98.62 184 ILE B CA 1
ATOM 3613 C C . ILE B 1 184 ? 5.266 -6.129 -16.453 1 98.62 184 ILE B C 1
ATOM 3615 O O . ILE B 1 184 ? 5.172 -5.301 -17.359 1 98.62 184 ILE B O 1
ATOM 3619 N N . PHE B 1 185 ? 5.82 -5.871 -15.328 1 97.19 185 PHE B N 1
ATOM 3620 C CA . PHE B 1 185 ? 6.328 -4.543 -15.016 1 97.19 185 PHE B CA 1
ATOM 3621 C C . PHE B 1 185 ? 7.711 -4.332 -15.625 1 97.19 185 PHE B C 1
ATOM 3623 O O . PHE B 1 185 ? 8.477 -5.285 -15.773 1 97.19 185 PHE B O 1
ATOM 3630 N N . THR B 1 186 ? 7.973 -3.109 -15.922 1 95.94 186 THR B N 1
ATOM 3631 C CA . THR B 1 186 ? 9.305 -2.689 -16.344 1 95.94 186 THR B CA 1
ATOM 3632 C C . THR B 1 186 ? 9.844 -1.588 -15.438 1 95.94 186 THR B C 1
ATOM 3634 O O . THR B 1 186 ? 9.07 -0.784 -14.906 1 95.94 186 THR B O 1
ATOM 3637 N N . SER B 1 187 ? 11.133 -1.601 -15.203 1 92.31 187 SER B N 1
ATOM 3638 C CA . SER B 1 187 ? 11.805 -0.56 -14.43 1 92.31 187 SER B CA 1
ATOM 3639 C C . SER B 1 187 ? 11.867 0.751 -15.211 1 92.31 187 SER B C 1
ATOM 3641 O O . SER B 1 187 ? 11.43 0.818 -16.359 1 92.31 187 SER B O 1
ATOM 3643 N N . ALA B 1 188 ? 12.336 1.777 -14.539 1 88.81 188 ALA B N 1
ATOM 3644 C CA . ALA B 1 188 ? 12.523 3.074 -15.188 1 88.81 188 ALA B CA 1
ATOM 3645 C C . ALA B 1 188 ? 13.484 2.961 -16.359 1 88.81 188 ALA B C 1
ATOM 3647 O O . ALA B 1 188 ? 13.359 3.688 -17.344 1 88.81 188 ALA B O 1
ATOM 3648 N N . GLU B 1 189 ? 14.445 2.016 -16.312 1 88.94 189 GLU B N 1
ATOM 3649 C CA . GLU B 1 189 ? 15.438 1.812 -17.359 1 88.94 189 GLU B CA 1
ATOM 3650 C C . GLU B 1 189 ? 14.883 0.952 -18.5 1 88.94 189 GLU B C 1
ATOM 3652 O O . GLU B 1 189 ? 15.547 0.749 -19.516 1 88.94 189 GLU B O 1
ATOM 3657 N N . GLY B 1 190 ? 13.711 0.37 -18.281 1 93.12 190 GLY B N 1
ATOM 3658 C CA . GLY B 1 190 ? 13.078 -0.438 -19.312 1 93.12 190 GLY B CA 1
ATOM 3659 C C . GLY B 1 190 ? 13.344 -1.923 -19.156 1 93.12 190 GLY B C 1
ATOM 3660 O O . GLY B 1 190 ? 12.953 -2.723 -20.016 1 93.12 190 GLY B O 1
ATOM 3661 N N . ASN B 1 191 ? 13.961 -2.289 -18.062 1 95.19 191 ASN B N 1
ATOM 3662 C CA . ASN B 1 191 ? 14.227 -3.699 -17.797 1 95.19 191 ASN B CA 1
ATOM 3663 C C . ASN B 1 191 ? 13.016 -4.402 -17.203 1 95.19 191 ASN B C 1
ATOM 3665 O O . ASN B 1 191 ? 12.203 -3.775 -16.516 1 95.19 191 ASN B O 1
ATOM 3669 N N . LEU B 1 192 ? 12.938 -5.727 -17.469 1 96.81 192 LEU B N 1
ATOM 3670 C CA . LEU B 1 192 ? 11.828 -6.512 -16.953 1 96.81 192 LEU B CA 1
ATOM 3671 C C . LEU B 1 192 ? 11.961 -6.703 -15.438 1 96.81 192 LEU B C 1
ATOM 3673 O O . LEU B 1 192 ? 13.07 -6.906 -14.938 1 96.81 192 LEU B O 1
ATOM 3677 N N . LEU B 1 193 ? 10.906 -6.637 -14.836 1 96.12 193 LEU B N 1
ATOM 3678 C CA . LEU B 1 193 ? 10.852 -6.918 -13.406 1 96.12 193 LEU B CA 1
ATOM 3679 C C . LEU B 1 193 ? 10.039 -8.18 -13.133 1 96.12 193 LEU B C 1
ATOM 3681 O O . LEU B 1 193 ? 10.445 -9.281 -13.516 1 96.12 193 LEU B O 1
ATOM 3685 N N . GLU B 1 194 ? 8.945 -8.102 -12.5 1 97.12 194 GLU B N 1
ATOM 3686 C CA . GLU B 1 194 ? 8.008 -9.172 -12.172 1 97.12 194 GLU B CA 1
ATOM 3687 C C . GLU B 1 194 ? 6.586 -8.805 -12.578 1 97.12 194 GLU B C 1
ATOM 3689 O O . GLU B 1 194 ? 6.34 -7.703 -13.078 1 97.12 194 GLU B O 1
ATOM 3694 N N . GLY B 1 195 ? 5.684 -9.727 -12.539 1 97.38 195 GLY B N 1
ATOM 3695 C CA . GLY B 1 195 ? 4.27 -9.398 -12.602 1 97.38 195 GLY B CA 1
ATOM 3696 C C . GLY B 1 195 ? 3.709 -8.914 -11.281 1 97.38 195 GLY B C 1
ATOM 3697 O O . GLY B 1 195 ? 4.406 -8.93 -10.258 1 97.38 195 GLY B O 1
ATOM 3698 N N . PRO B 1 196 ? 2.465 -8.5 -11.289 1 97.56 196 PRO B N 1
ATOM 3699 C CA . PRO B 1 196 ? 1.847 -8.039 -10.047 1 97.56 196 PRO B CA 1
ATOM 3700 C C . PRO B 1 196 ? 1.804 -9.125 -8.969 1 97.56 196 PRO B C 1
ATOM 3702 O O . PRO B 1 196 ? 1.869 -8.812 -7.781 1 97.56 196 PRO B O 1
ATOM 3705 N N . THR B 1 197 ? 1.687 -10.375 -9.406 1 97.38 197 THR B N 1
ATOM 3706 C CA . THR B 1 197 ? 1.572 -11.469 -8.453 1 97.38 197 THR B CA 1
ATOM 3707 C C . THR B 1 197 ? 2.402 -12.664 -8.898 1 97.38 197 THR B C 1
ATOM 3709 O O . THR B 1 197 ? 2.047 -13.812 -8.625 1 97.38 197 THR B O 1
ATOM 3712 N N . SER B 1 198 ? 3.426 -12.422 -9.742 1 97.81 198 SER B N 1
ATOM 3713 C CA . SER B 1 198 ? 4.148 -13.555 -10.305 1 97.81 198 SER B CA 1
ATOM 3714 C C . SER B 1 198 ? 5.574 -13.172 -10.688 1 97.81 198 SER B C 1
ATOM 3716 O O . SER B 1 198 ? 5.914 -11.984 -10.727 1 97.81 198 SER B O 1
ATOM 3718 N N . THR B 1 199 ? 6.367 -14.172 -10.883 1 97.75 199 THR B N 1
ATOM 3719 C CA . THR B 1 199 ? 7.719 -14.047 -11.422 1 97.75 199 THR B CA 1
ATOM 3720 C C . THR B 1 199 ? 7.754 -14.469 -12.891 1 97.75 199 THR B C 1
ATOM 3722 O O . THR B 1 199 ? 7.094 -15.43 -13.281 1 97.75 199 THR B O 1
ATOM 3725 N N . ILE B 1 200 ? 8.57 -13.789 -13.68 1 98.31 200 ILE B N 1
ATOM 3726 C CA . ILE B 1 200 ? 8.703 -14.094 -15.102 1 98.31 200 ILE B CA 1
ATOM 3727 C C . ILE B 1 200 ? 9.781 -15.148 -15.312 1 98.31 200 ILE B C 1
ATOM 3729 O O . ILE B 1 200 ? 10.859 -15.07 -14.719 1 98.31 200 ILE B O 1
ATOM 3733 N N . ILE B 1 201 ? 9.5 -16.094 -16.141 1 98.75 201 ILE B N 1
ATOM 3734 C CA . ILE B 1 201 ? 10.484 -17.062 -16.594 1 98.75 201 ILE B CA 1
ATOM 3735 C C . ILE B 1 201 ? 10.586 -17.031 -18.109 1 98.75 201 ILE B C 1
ATOM 3737 O O . ILE B 1 201 ? 9.586 -17.203 -18.812 1 98.75 201 ILE B O 1
ATOM 3741 N N . VAL B 1 202 ? 11.75 -16.781 -18.578 1 98.81 202 VAL B N 1
ATOM 3742 C CA . VAL B 1 202 ? 12.039 -16.828 -20 1 98.81 202 VAL B CA 1
ATOM 3743 C C . VAL B 1 202 ? 12.805 -18.109 -20.344 1 98.81 202 VAL B C 1
ATOM 3745 O O . VAL B 1 202 ? 13.812 -18.422 -19.703 1 98.81 202 VAL B O 1
ATOM 3748 N N . VAL B 1 203 ? 12.305 -18.828 -21.297 1 98.81 203 VAL B N 1
ATOM 3749 C CA . VAL B 1 203 ? 12.961 -20.062 -21.734 1 98.81 203 VAL B CA 1
ATOM 3750 C C . VAL B 1 203 ? 13.75 -19.797 -23.016 1 98.81 203 VAL B C 1
ATOM 3752 O O . VAL B 1 203 ? 13.203 -19.281 -23.984 1 98.81 203 VAL B O 1
ATOM 3755 N N . ARG B 1 204 ? 14.984 -20.125 -22.984 1 98.12 204 ARG B N 1
ATOM 3756 C CA . ARG B 1 204 ? 15.867 -20.078 -24.156 1 98.12 204 ARG B CA 1
ATOM 3757 C C . ARG B 1 204 ? 16.672 -21.375 -24.266 1 98.12 204 ARG B C 1
ATOM 3759 O O . ARG B 1 204 ? 17.672 -21.547 -23.547 1 98.12 204 ARG B O 1
ATOM 3766 N N . GLY B 1 205 ? 16.281 -22.188 -25.25 1 97.19 205 GLY B N 1
ATOM 3767 C CA . GLY B 1 205 ? 16.906 -23.5 -25.281 1 97.19 205 GLY B CA 1
ATOM 3768 C C . GLY B 1 205 ? 16.766 -24.25 -23.969 1 97.19 205 GLY B C 1
ATOM 3769 O O . GLY B 1 205 ? 15.648 -24.422 -23.453 1 97.19 205 GLY B O 1
ATOM 3770 N N . LYS B 1 206 ? 17.875 -24.719 -23.453 1 98.06 206 LYS B N 1
ATOM 3771 C CA . LYS B 1 206 ? 17.875 -25.422 -22.172 1 98.06 206 LYS B CA 1
ATOM 3772 C C . LYS B 1 206 ? 18.344 -24.5 -21.047 1 98.06 206 LYS B C 1
ATOM 3774 O O . LYS B 1 206 ? 19.203 -24.859 -20.234 1 98.06 206 LYS B O 1
ATOM 3779 N N . GLU B 1 207 ? 17.797 -23.281 -21.141 1 98.62 207 GLU B N 1
ATOM 3780 C CA . GLU B 1 207 ? 18.109 -22.266 -20.125 1 98.62 207 GLU B CA 1
ATOM 3781 C C . GLU B 1 207 ? 16.859 -21.562 -19.641 1 98.62 207 GLU B C 1
ATOM 3783 O O . GLU B 1 207 ? 15.977 -21.219 -20.438 1 98.62 207 GLU B O 1
ATOM 3788 N N . LEU B 1 208 ? 16.734 -21.484 -18.359 1 98.75 208 LEU B N 1
ATOM 3789 C CA . LEU B 1 208 ? 15.711 -20.656 -17.734 1 98.75 208 LEU B CA 1
ATOM 3790 C C . LEU B 1 208 ? 16.297 -19.344 -17.234 1 98.75 208 LEU B C 1
ATOM 3792 O O . LEU B 1 208 ? 17.297 -19.328 -16.5 1 98.75 208 LEU B O 1
ATOM 3796 N N . LEU B 1 209 ? 15.656 -18.266 -17.688 1 98.5 209 LEU B N 1
ATOM 3797 C CA . LEU B 1 209 ? 16.062 -16.938 -17.266 1 98.5 209 LEU B CA 1
ATOM 3798 C C . LEU B 1 209 ? 14.969 -16.25 -16.453 1 98.5 209 LEU B C 1
ATOM 3800 O O . LEU B 1 209 ? 13.781 -16.453 -16.719 1 98.5 209 LEU B O 1
ATOM 3804 N N . THR B 1 210 ? 15.336 -15.469 -15.453 1 98.31 210 THR B N 1
ATOM 3805 C CA . THR B 1 210 ? 14.43 -14.641 -14.672 1 98.31 210 THR B CA 1
ATOM 3806 C C . THR B 1 210 ? 15.117 -13.344 -14.242 1 98.31 210 THR B C 1
ATOM 3808 O O . THR B 1 210 ? 16.344 -13.297 -14.125 1 98.31 210 THR B O 1
ATOM 3811 N N . PRO B 1 211 ? 14.367 -12.258 -14.07 1 95.12 211 PRO B N 1
ATOM 3812 C CA . PRO B 1 211 ? 15 -11.062 -13.508 1 95.12 211 PRO B CA 1
ATOM 3813 C C . PRO B 1 211 ? 15.68 -11.328 -12.164 1 95.12 211 PRO B C 1
ATOM 3815 O O . PRO B 1 211 ? 15.164 -12.109 -11.359 1 95.12 211 PRO B O 1
ATOM 3818 N N . ASN B 1 212 ? 16.75 -10.609 -11.922 1 87.88 212 ASN B N 1
ATOM 3819 C CA . ASN B 1 212 ? 17.531 -10.797 -10.703 1 87.88 212 ASN B CA 1
ATOM 3820 C C . ASN B 1 212 ? 16.719 -10.422 -9.461 1 87.88 212 ASN B C 1
ATOM 3822 O O . ASN B 1 212 ? 16.25 -9.289 -9.344 1 87.88 212 ASN B O 1
ATOM 3826 N N . PRO B 1 213 ? 16.797 -11.438 -8.5 1 76.81 213 PRO B N 1
ATOM 3827 C CA . PRO B 1 213 ? 16.125 -11.086 -7.246 1 76.81 213 PRO B CA 1
ATOM 3828 C C . PRO B 1 213 ? 16.859 -9.977 -6.484 1 76.81 213 PRO B C 1
ATOM 3830 O O . PRO B 1 213 ? 18.094 -9.93 -6.496 1 76.81 213 PRO B O 1
ATOM 3833 N N . GLY B 1 214 ? 16.219 -9.078 -5.91 1 71.5 214 GLY B N 1
ATOM 3834 C CA . GLY B 1 214 ? 16.828 -8 -5.145 1 71.5 214 GLY B CA 1
ATOM 3835 C C . GLY B 1 214 ? 17.094 -6.754 -5.973 1 71.5 214 GLY B C 1
ATOM 3836 O O . GLY B 1 214 ? 17.453 -5.711 -5.43 1 71.5 214 GLY B O 1
ATOM 3837 N N . GLU B 1 215 ? 16.953 -6.98 -7.262 1 76.75 215 GLU B N 1
ATOM 3838 C CA . GLU B 1 215 ? 17.078 -5.824 -8.141 1 76.75 215 GLU B CA 1
ATOM 3839 C C . GLU B 1 215 ? 15.719 -5.371 -8.664 1 76.75 215 GLU B C 1
ATOM 3841 O O . GLU B 1 215 ? 15.438 -5.473 -9.859 1 76.75 215 GLU B O 1
ATOM 3846 N N . GLY B 1 216 ? 14.938 -4.922 -7.719 1 83.19 216 GLY B N 1
ATOM 3847 C CA . GLY B 1 216 ? 13.648 -4.359 -8.086 1 83.19 216 GLY B CA 1
ATOM 3848 C C . GLY B 1 216 ? 12.531 -5.387 -8.086 1 83.19 216 GLY B C 1
ATOM 3849 O O . GLY B 1 216 ? 11.398 -5.074 -8.461 1 83.19 216 GLY B O 1
ATOM 3850 N N . VAL B 1 217 ? 12.852 -6.621 -7.695 1 92 217 VAL B N 1
ATOM 3851 C CA . VAL B 1 217 ? 11.812 -7.645 -7.746 1 92 217 VAL B CA 1
ATOM 3852 C C . VAL B 1 217 ? 11.773 -8.406 -6.422 1 92 217 VAL B C 1
ATOM 3854 O O . VAL B 1 217 ? 12.797 -8.547 -5.746 1 92 217 VAL B O 1
ATOM 3857 N N . LEU B 1 218 ? 10.625 -8.828 -6.008 1 94.19 218 LEU B N 1
ATOM 3858 C CA . LEU B 1 218 ? 10.422 -9.75 -4.898 1 94.19 218 LEU B CA 1
ATOM 3859 C C . LEU B 1 218 ? 11.023 -11.117 -5.219 1 94.19 218 LEU B C 1
ATOM 3861 O O . LEU B 1 218 ? 10.773 -11.672 -6.293 1 94.19 218 LEU B O 1
ATOM 3865 N N . PRO B 1 219 ? 11.852 -11.664 -4.344 1 95 219 PRO B N 1
ATOM 3866 C CA . PRO B 1 219 ? 12.32 -13.023 -4.59 1 95 219 PRO B CA 1
ATOM 3867 C C . PRO B 1 219 ? 11.188 -14.047 -4.598 1 95 219 PRO B C 1
ATOM 3869 O O . PRO B 1 219 ? 10.492 -14.211 -3.594 1 95 219 PRO B O 1
ATOM 3872 N N . GLY B 1 220 ? 11.008 -14.766 -5.703 1 96.31 220 GLY B N 1
ATOM 3873 C CA . GLY B 1 220 ? 9.93 -15.734 -5.832 1 96.31 220 GLY B CA 1
ATOM 3874 C C . GLY B 1 220 ? 10.25 -17.078 -5.211 1 96.31 220 GLY B C 1
ATOM 3875 O O . GLY B 1 220 ? 11.344 -17.609 -5.414 1 96.31 220 GLY B O 1
ATOM 3876 N N . THR B 1 221 ? 9.32 -17.625 -4.477 1 96.94 221 THR B N 1
ATOM 3877 C CA . THR B 1 221 ? 9.531 -18.922 -3.84 1 96.94 221 THR B CA 1
ATOM 3878 C C . THR B 1 221 ? 9.398 -20.047 -4.855 1 96.94 221 THR B C 1
ATOM 3880 O O . THR B 1 221 ? 10.242 -20.938 -4.91 1 96.94 221 THR B O 1
ATOM 3883 N N . THR B 1 222 ? 8.344 -20.016 -5.688 1 97.19 222 THR B N 1
ATOM 3884 C CA . THR B 1 222 ? 8.156 -21.016 -6.723 1 97.19 222 THR B CA 1
ATOM 3885 C C . THR B 1 222 ? 9.258 -20.922 -7.773 1 97.19 222 THR B C 1
ATOM 3887 O O . THR B 1 222 ? 9.781 -21.953 -8.227 1 97.19 222 THR B O 1
ATOM 3890 N N . GLN B 1 223 ? 9.578 -19.719 -8.18 1 97.44 223 GLN B N 1
ATOM 3891 C CA . GLN B 1 223 ? 10.672 -19.516 -9.125 1 97.44 223 GLN B CA 1
ATOM 3892 C C . GLN B 1 223 ? 11.969 -20.156 -8.602 1 97.44 223 GLN B C 1
ATOM 3894 O O . GLN B 1 223 ? 12.664 -20.844 -9.344 1 97.44 223 GLN B O 1
ATOM 3899 N N . ALA B 1 224 ? 12.305 -19.906 -7.312 1 96.69 224 ALA B N 1
ATOM 3900 C CA . ALA B 1 224 ? 13.531 -20.453 -6.734 1 96.69 224 ALA B CA 1
ATOM 3901 C C . ALA B 1 224 ? 13.508 -21.969 -6.734 1 96.69 224 ALA B C 1
ATOM 3903 O O . ALA B 1 224 ? 14.492 -22.609 -7.098 1 96.69 224 ALA B O 1
ATOM 3904 N N . ALA B 1 225 ? 12.414 -22.547 -6.348 1 97.62 225 ALA B N 1
ATOM 3905 C CA . ALA B 1 225 ? 12.273 -24 -6.34 1 97.62 225 ALA B CA 1
ATOM 3906 C C . ALA B 1 225 ? 12.383 -24.578 -7.75 1 97.62 225 ALA B C 1
ATOM 3908 O O . ALA B 1 225 ? 13.016 -25.609 -7.961 1 97.62 225 ALA B O 1
ATOM 3909 N N . LEU B 1 226 ? 11.758 -23.922 -8.703 1 97.94 226 LEU B N 1
ATOM 3910 C CA . LEU B 1 226 ? 11.789 -24.328 -10.102 1 97.94 226 LEU B CA 1
ATOM 3911 C C . LEU B 1 226 ? 13.227 -24.328 -10.633 1 97.94 226 LEU B C 1
ATOM 3913 O O . LEU B 1 226 ? 13.633 -25.281 -11.312 1 97.94 226 LEU B O 1
ATOM 3917 N N . PHE B 1 227 ? 13.953 -23.312 -10.328 1 97.62 227 PHE B N 1
ATOM 3918 C CA . PHE B 1 227 ? 15.328 -23.219 -10.789 1 97.62 227 PHE B CA 1
ATOM 3919 C C . PHE B 1 227 ? 16.188 -24.328 -10.18 1 97.62 227 PHE B C 1
ATOM 3921 O O . PHE B 1 227 ? 17.031 -24.906 -10.859 1 97.62 227 PHE B O 1
ATOM 3928 N N . GLU B 1 228 ? 16 -24.594 -8.93 1 97.25 228 GLU B N 1
ATOM 3929 C CA . GLU B 1 228 ? 16.719 -25.688 -8.305 1 97.25 228 GLU B CA 1
ATOM 3930 C C . GLU B 1 228 ? 16.391 -27.016 -8.984 1 97.25 228 GLU B C 1
ATOM 3932 O O . GLU B 1 228 ? 17.297 -27.781 -9.336 1 97.25 228 GLU B O 1
ATOM 3937 N N . ALA B 1 229 ? 15.109 -27.328 -9.195 1 97.31 229 ALA B N 1
ATOM 3938 C CA . ALA B 1 229 ? 14.68 -28.547 -9.859 1 97.31 229 ALA B CA 1
ATOM 3939 C C . ALA B 1 229 ? 15.234 -28.641 -11.281 1 97.31 229 ALA B C 1
ATOM 3941 O O . ALA B 1 229 ? 15.703 -29.688 -11.711 1 97.31 229 ALA B O 1
ATOM 3942 N N . ALA B 1 230 ? 15.164 -27.516 -11.977 1 98.19 230 ALA B N 1
ATOM 3943 C CA . ALA B 1 230 ? 15.641 -27.469 -13.352 1 98.19 230 ALA B CA 1
ATOM 3944 C C . ALA B 1 230 ? 17.141 -27.734 -13.422 1 98.19 230 ALA B C 1
ATOM 3946 O O . ALA B 1 230 ? 17.609 -28.469 -14.289 1 98.19 230 ALA B O 1
ATOM 3947 N N . ALA B 1 231 ? 17.844 -27.109 -12.5 1 98.12 231 ALA B N 1
ATOM 3948 C CA . ALA B 1 231 ? 19.297 -27.312 -12.469 1 98.12 231 ALA B CA 1
ATOM 3949 C C . ALA B 1 231 ? 19.641 -28.781 -12.25 1 98.12 231 ALA B C 1
ATOM 3951 O O . ALA B 1 231 ? 20.562 -29.312 -12.875 1 98.12 231 ALA B O 1
ATOM 3952 N N . GLU B 1 232 ? 18.953 -29.422 -11.414 1 96.81 232 GLU B N 1
ATOM 3953 C CA . GLU B 1 232 ? 19.156 -30.828 -11.133 1 96.81 232 GLU B CA 1
ATOM 3954 C C . GLU B 1 232 ? 18.891 -31.688 -12.375 1 96.81 232 GLU B C 1
ATOM 3956 O O . GLU B 1 232 ? 19.406 -32.812 -12.492 1 96.81 232 GLU B O 1
ATOM 3961 N N . LYS B 1 233 ? 18.125 -31.125 -13.289 1 96.81 233 LYS B N 1
ATOM 3962 C CA . LYS B 1 233 ? 17.781 -31.859 -14.5 1 96.81 233 LYS B CA 1
ATOM 3963 C C . LYS B 1 233 ? 18.609 -31.391 -15.688 1 96.81 233 LYS B C 1
ATOM 3965 O O . LYS B 1 233 ? 18.281 -31.688 -16.844 1 96.81 233 LYS B O 1
ATOM 3970 N N . GLY B 1 234 ? 19.594 -30.547 -15.398 1 97.5 234 GLY B N 1
ATOM 3971 C CA . GLY B 1 234 ? 20.578 -30.219 -16.406 1 97.5 234 GLY B CA 1
ATOM 3972 C C . GLY B 1 234 ? 20.297 -28.891 -17.109 1 97.5 234 GLY B C 1
ATOM 3973 O O . GLY B 1 234 ? 21 -28.531 -18.047 1 97.5 234 GLY B O 1
ATOM 3974 N N . TRP B 1 235 ? 19.266 -28.234 -16.703 1 98.44 235 TRP B N 1
ATOM 3975 C CA . TRP B 1 235 ? 19.016 -26.922 -17.266 1 98.44 235 TRP B CA 1
ATOM 3976 C C . TRP B 1 235 ? 20.031 -25.906 -16.734 1 98.44 235 TRP B C 1
ATOM 3978 O O . TRP B 1 235 ? 20.406 -25.953 -15.555 1 98.44 235 TRP B O 1
ATOM 3988 N N . LYS B 1 236 ? 20.406 -24.969 -17.594 1 98.5 236 LYS B N 1
ATOM 3989 C CA . LYS B 1 236 ? 21.047 -23.766 -17.094 1 98.5 236 LYS B CA 1
ATOM 3990 C C . LYS B 1 236 ? 20.031 -22.797 -16.516 1 98.5 236 LYS B C 1
ATOM 3992 O O . LYS B 1 236 ? 18.953 -22.594 -17.094 1 98.5 236 LYS B O 1
ATOM 3997 N N . VAL B 1 237 ? 20.266 -22.297 -15.344 1 98.12 237 VAL B N 1
ATOM 3998 C CA . VAL B 1 237 ? 19.375 -21.344 -14.703 1 98.12 237 VAL B CA 1
ATOM 3999 C C . VAL B 1 237 ? 20.125 -20.047 -14.406 1 98.12 237 VAL B C 1
ATOM 4001 O O . VAL B 1 237 ? 21.203 -20.062 -13.797 1 98.12 237 VAL B O 1
ATOM 4004 N N . THR B 1 238 ? 19.625 -18.891 -14.852 1 95.56 238 THR B N 1
ATOM 4005 C CA . THR B 1 238 ? 20.391 -17.656 -14.828 1 95.56 238 THR B CA 1
ATOM 4006 C C . THR B 1 238 ? 19.516 -16.469 -14.445 1 95.56 238 THR B C 1
ATOM 4008 O O . THR B 1 238 ? 18.734 -15.977 -15.266 1 95.56 238 THR B O 1
ATOM 4011 N N . PRO B 1 239 ? 19.609 -16.016 -13.148 1 93.94 239 PRO B N 1
ATOM 4012 C CA . PRO B 1 239 ? 19.109 -14.648 -12.938 1 93.94 239 PRO B CA 1
ATOM 4013 C C . PRO B 1 239 ? 19.875 -13.609 -13.75 1 93.94 239 PRO B C 1
ATOM 4015 O O . PRO B 1 239 ? 21.109 -13.672 -13.836 1 93.94 239 PRO B O 1
ATOM 4018 N N . ALA B 1 240 ? 19.109 -12.75 -14.484 1 94.06 240 ALA B N 1
ATOM 4019 C CA . ALA B 1 240 ? 19.766 -11.812 -15.391 1 94.06 240 ALA B CA 1
ATOM 4020 C C . ALA B 1 240 ? 18.953 -10.531 -15.539 1 94.06 240 ALA B C 1
ATOM 4022 O O . ALA B 1 240 ? 17.766 -10.484 -15.172 1 94.06 240 ALA B O 1
ATOM 4023 N N . VAL B 1 241 ? 19.656 -9.492 -15.953 1 94.25 241 VAL B N 1
ATOM 4024 C CA . VAL B 1 241 ? 18.938 -8.312 -16.422 1 94.25 241 VAL B CA 1
ATOM 4025 C C . VAL B 1 241 ? 18.281 -8.609 -17.766 1 94.25 241 VAL B C 1
ATOM 4027 O O . VAL B 1 241 ? 18.969 -8.961 -18.734 1 94.25 241 VAL B O 1
ATOM 4030 N N . LEU B 1 242 ? 16.969 -8.539 -17.797 1 96.69 242 LEU B N 1
ATOM 4031 C CA . LEU B 1 242 ? 16.219 -8.867 -19 1 96.69 242 LEU B CA 1
ATOM 4032 C C . LEU B 1 242 ? 15.5 -7.633 -19.547 1 96.69 242 LEU B C 1
ATOM 4034 O O . LEU B 1 242 ? 15.148 -6.727 -18.781 1 96.69 242 LEU B O 1
ATOM 4038 N N . THR B 1 243 ? 15.344 -7.637 -20.828 1 96.81 243 THR B N 1
ATOM 4039 C CA . THR B 1 243 ? 14.617 -6.586 -21.531 1 96.81 243 THR B CA 1
ATOM 4040 C C . THR B 1 243 ? 13.406 -7.1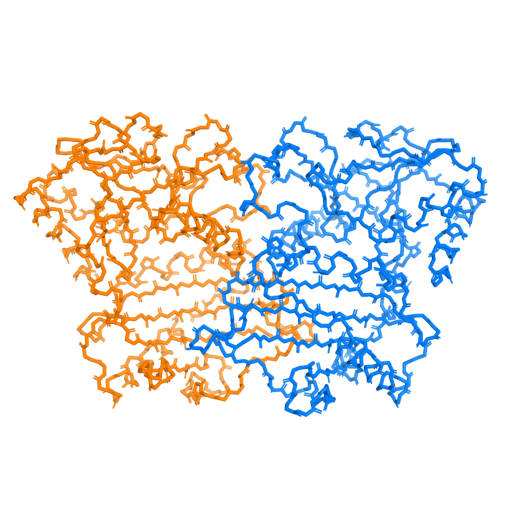64 -22.266 1 96.81 243 THR B C 1
ATOM 4042 O O . THR B 1 243 ? 13.281 -8.383 -22.406 1 96.81 243 THR B O 1
ATOM 4045 N N . PRO B 1 244 ? 12.516 -6.289 -22.672 1 97.75 244 PRO B N 1
ATOM 4046 C CA . PRO B 1 244 ? 11.359 -6.773 -23.422 1 97.75 244 PRO B CA 1
ATOM 4047 C C . PRO B 1 244 ? 11.742 -7.598 -24.656 1 97.75 244 PRO B C 1
ATOM 4049 O O . PRO B 1 244 ? 11.023 -8.531 -25.031 1 97.75 244 PRO B O 1
ATOM 4052 N N . ASP B 1 245 ? 12.836 -7.309 -25.25 1 97.94 245 ASP B N 1
ATOM 4053 C CA . ASP B 1 245 ? 13.297 -8.078 -26.391 1 97.94 245 ASP B CA 1
ATOM 4054 C C . ASP B 1 245 ? 13.492 -9.547 -26.031 1 97.94 245 ASP B C 1
ATOM 4056 O O . ASP B 1 245 ? 13.273 -10.438 -26.859 1 97.94 245 ASP B O 1
ATOM 4060 N N . ASP B 1 246 ? 13.859 -9.766 -24.844 1 98.19 246 ASP B N 1
ATOM 4061 C CA . ASP B 1 246 ? 14.07 -11.133 -24.391 1 98.19 246 ASP B CA 1
ATOM 4062 C C . ASP B 1 246 ? 12.75 -11.914 -24.375 1 98.19 246 ASP B C 1
ATOM 4064 O O . ASP B 1 246 ? 12.75 -13.141 -24.5 1 98.19 246 ASP B O 1
ATOM 4068 N N . LEU B 1 247 ? 11.641 -11.242 -24.219 1 98.69 247 LEU B N 1
ATOM 4069 C CA . LEU B 1 247 ? 10.336 -11.891 -24.25 1 98.69 247 LEU B CA 1
ATOM 4070 C C . LEU B 1 247 ? 9.961 -12.281 -25.672 1 98.69 247 LEU B C 1
ATOM 4072 O O . LEU B 1 247 ? 9.477 -13.391 -25.922 1 98.69 247 LEU B O 1
ATOM 4076 N N . TYR B 1 248 ? 10.273 -11.445 -26.641 1 98.12 248 TYR B N 1
ATOM 4077 C CA . TYR B 1 248 ? 9.859 -11.641 -28.031 1 98.12 248 TYR B CA 1
ATOM 4078 C C . TYR B 1 248 ? 10.719 -12.703 -28.703 1 98.12 248 TYR B C 1
ATOM 4080 O O . TYR B 1 248 ? 10.281 -13.344 -29.656 1 98.12 248 TYR B O 1
ATOM 4088 N N . THR B 1 249 ? 11.891 -12.922 -28.188 1 97.94 249 THR B N 1
ATOM 4089 C CA . THR B 1 249 ? 12.805 -13.852 -28.844 1 97.94 249 THR B CA 1
ATOM 4090 C C . THR B 1 249 ? 12.875 -15.172 -28.078 1 97.94 249 THR B C 1
ATOM 4092 O O . THR B 1 249 ? 13.609 -16.078 -28.469 1 97.94 249 THR B O 1
ATOM 4095 N N . ALA B 1 250 ? 12.141 -15.328 -27.016 1 98.62 250 ALA B N 1
ATOM 4096 C CA . ALA B 1 250 ? 12.156 -16.516 -26.156 1 98.62 250 ALA B CA 1
ATOM 4097 C C . ALA B 1 250 ? 11.484 -17.688 -26.844 1 98.62 250 ALA B C 1
ATOM 4099 O O . ALA B 1 250 ? 10.656 -17.516 -27.75 1 98.62 250 ALA B O 1
ATOM 4100 N N . ASP B 1 251 ? 11.852 -18.906 -26.406 1 98.69 251 ASP B N 1
ATOM 4101 C CA . ASP B 1 251 ? 11.125 -20.094 -26.828 1 98.69 251 ASP B CA 1
ATOM 4102 C C . ASP B 1 251 ? 9.773 -20.203 -26.125 1 98.69 251 ASP B C 1
ATOM 4104 O O . ASP B 1 251 ? 8.836 -20.797 -26.672 1 98.69 251 ASP B O 1
ATOM 4108 N N . ALA B 1 252 ? 9.703 -19.688 -24.984 1 98.81 252 ALA B N 1
ATOM 4109 C CA . ALA B 1 252 ? 8.477 -19.578 -24.203 1 98.81 252 ALA B CA 1
ATOM 4110 C C . ALA B 1 252 ? 8.648 -18.562 -23.062 1 98.81 252 ALA B C 1
ATOM 4112 O O . ALA B 1 252 ? 9.766 -18.328 -22.609 1 98.81 252 ALA B O 1
ATOM 4113 N N . VAL B 1 253 ? 7.594 -17.953 -22.672 1 98.88 253 VAL B N 1
ATOM 4114 C CA . VAL B 1 253 ? 7.527 -17.062 -21.516 1 98.88 253 VAL B CA 1
ATOM 4115 C C . VAL B 1 253 ? 6.449 -17.547 -20.547 1 98.88 253 VAL B C 1
ATOM 4117 O O . VAL B 1 253 ? 5.324 -17.844 -20.953 1 98.88 253 VAL B O 1
ATOM 4120 N N . TRP B 1 254 ? 6.832 -17.688 -19.281 1 98.88 254 TRP B N 1
ATOM 4121 C CA . TRP B 1 254 ? 5.898 -18.156 -18.266 1 98.88 254 TRP B CA 1
ATOM 4122 C C . TRP B 1 254 ? 5.785 -17.141 -17.125 1 98.88 254 TRP B C 1
ATOM 4124 O O . TRP B 1 254 ? 6.758 -16.453 -16.812 1 98.88 254 TRP B O 1
ATOM 4134 N N . LEU B 1 255 ? 4.609 -17 -16.578 1 98.75 255 LEU B N 1
ATOM 4135 C CA . LEU B 1 255 ? 4.398 -16.391 -15.273 1 98.75 255 LEU B CA 1
ATOM 4136 C C . LEU B 1 255 ? 4.227 -17.484 -14.203 1 98.75 255 LEU B C 1
ATOM 4138 O O . LEU B 1 255 ? 3.395 -18.375 -14.352 1 98.75 255 LEU B O 1
ATOM 4142 N N . VAL B 1 256 ? 5.066 -17.375 -13.164 1 98.25 256 VAL B N 1
ATOM 4143 C CA . VAL B 1 256 ? 5.051 -18.422 -12.156 1 98.25 256 VAL B CA 1
ATOM 4144 C C . VAL B 1 256 ? 4.77 -17.828 -10.781 1 98.25 256 VAL B C 1
ATOM 4146 O O . VAL B 1 256 ? 5.262 -16.75 -10.461 1 98.25 256 VAL B O 1
ATOM 4149 N N . SER B 1 257 ? 3.93 -18.453 -10 1 97.62 257 SER B N 1
ATOM 4150 C CA . SER B 1 257 ? 3.611 -18.109 -8.617 1 97.62 257 SER B CA 1
ATOM 4151 C C . SER B 1 257 ? 3.109 -19.328 -7.855 1 97.62 257 SER B C 1
ATOM 4153 O O . SER B 1 257 ? 2.873 -20.391 -8.445 1 97.62 257 SER B O 1
ATOM 4155 N N . SER B 1 258 ? 2.955 -19.219 -6.578 1 97.5 258 SER B N 1
ATOM 4156 C CA . SER B 1 258 ? 2.723 -20.375 -5.719 1 97.5 258 SER B CA 1
ATOM 4157 C C . SER B 1 258 ? 1.441 -21.094 -6.105 1 97.5 258 SER B C 1
ATOM 4159 O O . SER B 1 258 ? 1.465 -22.297 -6.387 1 97.5 258 SER B O 1
ATOM 4161 N N . VAL B 1 259 ? 0.347 -20.375 -6.242 1 96.44 259 VAL B N 1
ATOM 4162 C CA . VAL B 1 259 ? -0.943 -21.047 -6.406 1 96.44 259 VAL B CA 1
ATOM 4163 C C . VAL B 1 259 ? -1.243 -21.219 -7.895 1 96.44 259 VAL B C 1
ATOM 4165 O O . VAL B 1 259 ? -1.722 -22.281 -8.312 1 96.44 259 VAL B O 1
ATOM 4168 N N . ARG B 1 260 ? -0.906 -20.312 -8.672 1 96.06 260 ARG B N 1
ATOM 4169 C CA . ARG B 1 260 ? -1.092 -20.422 -10.117 1 96.06 260 ARG B CA 1
ATOM 4170 C C . ARG B 1 260 ? -0.115 -21.422 -10.727 1 96.06 260 ARG B C 1
ATOM 4172 O O . ARG B 1 260 ? -0.432 -22.078 -11.711 1 96.06 260 ARG B O 1
ATOM 4179 N N . ILE B 1 261 ? 0.988 -21.594 -10.117 1 97.56 261 ILE B N 1
ATOM 4180 C CA . ILE B 1 261 ? 2.092 -22.469 -10.5 1 97.56 261 ILE B CA 1
ATOM 4181 C C . ILE B 1 261 ? 2.754 -21.938 -11.766 1 97.56 261 ILE B C 1
ATOM 4183 O O . ILE B 1 261 ? 3.824 -21.328 -11.711 1 97.56 261 ILE B O 1
ATOM 4187 N N . ALA B 1 262 ? 2.027 -22.031 -12.906 1 98.31 262 ALA B N 1
ATOM 4188 C CA . ALA B 1 262 ? 2.59 -21.531 -14.156 1 98.31 262 ALA B CA 1
ATOM 4189 C C . ALA B 1 262 ? 1.498 -21.312 -15.195 1 98.31 262 ALA B C 1
ATOM 4191 O O . ALA B 1 262 ? 0.579 -22.125 -15.328 1 98.31 262 ALA B O 1
ATOM 4192 N N . VAL B 1 263 ? 1.583 -20.203 -15.867 1 98.44 263 VAL B N 1
ATOM 4193 C CA . VAL B 1 263 ? 0.783 -19.969 -17.062 1 98.44 263 VAL B CA 1
ATOM 4194 C C . VAL B 1 263 ? 1.678 -19.453 -18.188 1 98.44 263 VAL B C 1
ATOM 4196 O O . VAL B 1 263 ? 2.6 -18.672 -17.953 1 98.44 263 VAL B O 1
ATOM 4199 N N . VAL B 1 264 ? 1.42 -19.938 -19.359 1 98.69 264 VAL B N 1
ATOM 4200 C CA . VAL B 1 264 ? 2.232 -19.531 -20.5 1 98.69 264 VAL B CA 1
ATOM 4201 C C . VAL B 1 264 ? 1.702 -18.219 -21.062 1 98.69 264 VAL B C 1
ATOM 4203 O O . VAL B 1 264 ? 0.49 -17.984 -21.094 1 98.69 264 VAL B O 1
ATOM 4206 N N . VAL B 1 265 ? 2.596 -17.312 -21.453 1 98.88 265 VAL B N 1
ATOM 4207 C CA . VAL B 1 265 ? 2.229 -16.047 -22.078 1 98.88 265 VAL B CA 1
ATOM 4208 C C . VAL B 1 265 ? 2.082 -16.234 -23.578 1 98.88 265 VAL B C 1
ATOM 4210 O O . VAL B 1 265 ? 2.973 -16.781 -24.234 1 98.88 265 VAL B O 1
ATOM 4213 N N . SER B 1 266 ? 0.972 -15.773 -24.094 1 98.75 266 SER B N 1
ATOM 4214 C CA . SER B 1 266 ? 0.715 -15.992 -25.516 1 98.75 266 SER B CA 1
ATOM 4215 C C . SER B 1 266 ? 0.982 -14.734 -26.328 1 98.75 266 SER B C 1
ATOM 4217 O O . SER B 1 266 ? 1.205 -14.805 -27.547 1 98.75 266 SER B O 1
ATOM 4219 N N . SER B 1 267 ? 0.852 -13.602 -25.703 1 98.69 267 SER B N 1
ATOM 4220 C CA . SER B 1 267 ? 1.109 -12.336 -26.406 1 98.69 267 SER B CA 1
ATOM 4221 C C . SER B 1 267 ? 1.555 -11.258 -25.422 1 98.69 267 SER B C 1
ATOM 4223 O O . SER B 1 267 ? 1.271 -11.336 -24.219 1 98.69 267 SER B O 1
ATOM 4225 N N . ILE B 1 268 ? 2.258 -10.344 -25.953 1 98.69 268 ILE B N 1
ATOM 4226 C CA . ILE B 1 268 ? 2.742 -9.18 -25.219 1 98.69 268 ILE B CA 1
ATOM 4227 C C . ILE B 1 268 ? 2.348 -7.906 -25.953 1 98.69 268 ILE B C 1
ATOM 4229 O O . ILE B 1 268 ? 2.709 -7.715 -27.125 1 98.69 268 ILE B O 1
ATOM 4233 N N . ASP B 1 269 ? 1.591 -7.055 -25.297 1 98.31 269 ASP B N 1
ATOM 4234 C CA . ASP B 1 269 ? 1.123 -5.793 -25.875 1 98.31 269 ASP B CA 1
ATOM 4235 C C . ASP B 1 269 ? 0.416 -6.023 -27.203 1 98.31 269 ASP B C 1
ATOM 4237 O O . ASP B 1 269 ? 0.633 -5.281 -28.172 1 98.31 269 ASP B O 1
ATOM 4241 N N . GLY B 1 270 ? -0.268 -7.09 -27.234 1 98.19 270 GLY B N 1
ATOM 4242 C CA . GLY B 1 270 ? -1.074 -7.383 -28.422 1 98.19 270 GLY B CA 1
ATOM 4243 C C . GLY B 1 270 ? -0.318 -8.148 -29.484 1 98.19 270 GLY B C 1
ATOM 4244 O O . GLY B 1 270 ? -0.909 -8.609 -30.469 1 98.19 270 GLY B O 1
ATOM 4245 N N . GLU B 1 271 ? 0.944 -8.359 -29.312 1 98.31 271 GLU B N 1
ATOM 4246 C CA . GLU B 1 271 ? 1.768 -9.078 -30.281 1 98.31 271 GLU B CA 1
ATOM 4247 C C . GLU B 1 271 ? 1.96 -10.531 -29.859 1 98.31 271 GLU B C 1
ATOM 4249 O O . GLU B 1 271 ? 2.508 -10.805 -28.797 1 98.31 271 GLU B O 1
ATOM 4254 N N . PRO B 1 272 ? 1.599 -11.477 -30.734 1 98.44 272 PRO B N 1
ATOM 4255 C CA . PRO B 1 272 ? 1.816 -12.883 -30.406 1 98.44 272 PRO B CA 1
ATOM 4256 C C . PRO B 1 272 ? 3.297 -13.234 -30.266 1 98.44 272 PRO B C 1
ATOM 4258 O O . PRO B 1 272 ? 4.137 -12.695 -30.984 1 98.44 272 PRO B O 1
ATOM 4261 N N . ILE B 1 273 ? 3.553 -14.109 -29.375 1 98.56 273 ILE B N 1
ATOM 4262 C CA . ILE B 1 273 ? 4.926 -14.578 -29.219 1 98.56 273 ILE B CA 1
ATOM 4263 C C . ILE B 1 273 ? 4.973 -16.094 -29.359 1 98.56 273 ILE B C 1
ATOM 4265 O O . ILE B 1 273 ? 3.93 -16.75 -29.438 1 98.56 273 ILE B O 1
ATOM 4269 N N . ARG B 1 274 ? 6.168 -16.719 -29.391 1 97.69 274 ARG B N 1
ATOM 4270 C CA . ARG B 1 274 ? 6.355 -18.156 -29.562 1 97.69 274 ARG B CA 1
ATOM 4271 C C . ARG B 1 274 ? 5.738 -18.922 -28.406 1 97.69 274 ARG B C 1
ATOM 4273 O O . ARG B 1 274 ? 5.844 -18.516 -27.25 1 97.69 274 ARG B O 1
ATOM 4280 N N . GLN B 1 275 ? 5.168 -20.031 -28.766 1 98.12 275 GLN B N 1
ATOM 4281 C CA . GLN B 1 275 ? 4.57 -20.922 -27.781 1 98.12 275 GLN B CA 1
ATOM 4282 C C . GLN B 1 275 ? 5.348 -22.234 -27.703 1 98.12 275 GLN B C 1
ATOM 4284 O O . GLN B 1 275 ? 5.875 -22.719 -28.703 1 98.12 275 GLN B O 1
ATOM 4289 N N . PRO B 1 276 ? 5.43 -22.734 -26.531 1 97.94 276 PRO B N 1
ATOM 4290 C CA . PRO B 1 276 ? 6.016 -24.078 -26.469 1 97.94 276 PRO B CA 1
ATOM 4291 C C . PRO B 1 276 ? 5.137 -25.141 -27.125 1 97.94 276 PRO B C 1
ATOM 4293 O O . PRO B 1 276 ? 3.908 -25.047 -27.078 1 97.94 276 PRO B O 1
ATOM 4296 N N . ASP B 1 277 ? 5.781 -26.094 -27.734 1 97.25 277 ASP B N 1
ATOM 4297 C CA . ASP B 1 277 ? 4.996 -27.25 -28.188 1 97.25 277 ASP B CA 1
ATOM 4298 C C . ASP B 1 277 ? 4.609 -28.141 -27.016 1 97.25 277 ASP B C 1
ATOM 4300 O O . ASP B 1 277 ? 4.961 -27.859 -25.859 1 97.25 277 ASP B O 1
ATOM 4304 N N . GLU B 1 278 ? 3.887 -29.094 -27.328 1 97.31 278 GLU B N 1
ATOM 4305 C CA . GLU B 1 278 ? 3.32 -29.953 -26.297 1 97.31 278 GLU B CA 1
ATOM 4306 C C . GLU B 1 278 ? 4.418 -30.578 -25.422 1 97.31 278 GLU B C 1
ATOM 4308 O O . GLU B 1 278 ? 4.293 -30.625 -24.203 1 97.31 278 GLU B O 1
ATOM 4313 N N . ALA B 1 279 ? 5.445 -31.016 -26.047 1 97.88 279 ALA B N 1
ATOM 4314 C CA . ALA B 1 279 ? 6.539 -31.656 -25.328 1 97.88 279 ALA B CA 1
ATOM 4315 C C . ALA B 1 279 ? 7.258 -30.672 -24.422 1 97.88 279 ALA B C 1
ATOM 4317 O O . ALA B 1 279 ? 7.559 -30.984 -23.266 1 97.88 279 ALA B O 1
ATOM 4318 N N . ALA B 1 280 ? 7.566 -29.484 -24.938 1 97.88 280 ALA B N 1
ATOM 4319 C CA . ALA B 1 280 ? 8.25 -28.453 -24.172 1 97.88 280 ALA B CA 1
ATOM 4320 C C . ALA B 1 280 ? 7.391 -27.984 -22.984 1 97.88 280 ALA B C 1
ATOM 4322 O O . ALA B 1 280 ? 7.902 -27.75 -21.891 1 97.88 280 ALA B O 1
ATOM 4323 N N . GLU B 1 281 ? 6.121 -27.844 -23.25 1 97.88 281 GLU B N 1
ATOM 4324 C CA . GLU B 1 281 ? 5.219 -27.469 -22.172 1 97.88 281 GLU B CA 1
ATOM 4325 C C . GLU B 1 281 ? 5.168 -28.531 -21.078 1 97.88 281 GLU B C 1
ATOM 4327 O O . GLU B 1 281 ? 5.219 -28.234 -19.891 1 97.88 281 GLU B O 1
ATOM 4332 N N . ALA B 1 282 ? 5.02 -29.75 -21.5 1 97.81 282 ALA B N 1
ATOM 4333 C CA . ALA B 1 282 ? 4.98 -30.859 -20.547 1 97.81 282 ALA B CA 1
ATOM 4334 C C . ALA B 1 282 ? 6.254 -30.906 -19.719 1 97.81 282 ALA B C 1
ATOM 4336 O O . ALA B 1 282 ? 6.203 -31.188 -18.516 1 97.81 282 ALA B O 1
ATOM 4337 N N . GLU B 1 283 ? 7.367 -30.688 -20.406 1 98 283 GLU B N 1
ATOM 4338 C CA . GLU B 1 283 ? 8.641 -30.688 -19.688 1 98 283 GLU B CA 1
ATOM 4339 C C . GLU B 1 283 ? 8.695 -29.578 -18.641 1 98 283 GLU B C 1
ATOM 4341 O O . GLU B 1 283 ? 9.102 -29.797 -17.5 1 98 283 GLU B O 1
ATOM 4346 N N . PHE B 1 284 ? 8.305 -28.391 -19.031 1 98.12 284 PHE B N 1
ATOM 4347 C CA . PHE B 1 284 ? 8.305 -27.266 -18.125 1 98.12 284 PHE B CA 1
ATOM 4348 C C . PHE B 1 284 ? 7.375 -27.516 -16.938 1 98.12 284 PHE B C 1
ATOM 4350 O O . PHE B 1 284 ? 7.742 -27.281 -15.789 1 98.12 284 PHE B O 1
ATOM 4357 N N . ARG B 1 285 ? 6.191 -27.984 -17.188 1 97.62 285 ARG B N 1
ATOM 4358 C CA . ARG B 1 285 ? 5.227 -28.281 -16.141 1 97.62 285 ARG B CA 1
ATOM 4359 C C . ARG B 1 285 ? 5.738 -29.406 -15.234 1 97.62 285 ARG B C 1
ATOM 4361 O O . ARG B 1 285 ? 5.461 -29.406 -14.031 1 97.62 285 ARG B O 1
ATOM 4368 N N . GLY B 1 286 ? 6.41 -30.344 -15.836 1 97.38 286 GLY B N 1
ATOM 4369 C CA . GLY B 1 286 ? 7.055 -31.359 -15.031 1 97.38 286 GLY B CA 1
ATOM 4370 C C . GLY B 1 286 ? 8.07 -30.797 -14.055 1 97.38 286 GLY B C 1
ATOM 4371 O O . GLY B 1 286 ? 8.148 -31.25 -12.906 1 97.38 286 GLY B O 1
ATOM 4372 N N . LEU B 1 287 ? 8.875 -29.812 -14.531 1 97.88 287 LEU B N 1
ATOM 4373 C CA . LEU B 1 287 ? 9.82 -29.141 -13.648 1 97.88 287 LEU B CA 1
ATOM 4374 C C . LEU B 1 287 ? 9.086 -28.438 -12.508 1 97.88 287 LEU B C 1
ATOM 4376 O O . LEU B 1 287 ? 9.539 -28.469 -11.359 1 97.88 287 LEU B O 1
ATOM 4380 N N . CYS B 1 288 ? 7.938 -27.812 -12.812 1 97.38 288 CYS B N 1
ATOM 4381 C CA . CYS B 1 288 ? 7.133 -27.141 -11.789 1 97.38 288 CYS B CA 1
ATOM 4382 C C . CYS B 1 288 ? 6.625 -28.141 -10.758 1 97.38 288 CYS B C 1
ATOM 4384 O O . CYS B 1 288 ? 6.656 -27.859 -9.555 1 97.38 288 CYS B O 1
ATOM 4386 N N . ASP B 1 289 ? 6.188 -29.266 -11.234 1 95.5 289 ASP B N 1
ATOM 4387 C CA . ASP B 1 289 ? 5.688 -30.297 -10.336 1 95.5 289 ASP B CA 1
ATOM 4388 C C . ASP B 1 289 ? 6.789 -30.797 -9.398 1 95.5 289 ASP B C 1
ATOM 4390 O O . ASP B 1 289 ? 6.547 -31.016 -8.211 1 95.5 289 ASP B O 1
ATOM 4394 N N . GLU B 1 290 ? 7.938 -30.938 -9.969 1 95.44 290 GLU B N 1
ATOM 4395 C CA . GLU B 1 290 ? 9.078 -31.359 -9.156 1 95.44 290 GLU B CA 1
ATOM 4396 C C . GLU B 1 290 ? 9.422 -30.297 -8.102 1 95.44 290 GLU B C 1
ATOM 4398 O O . GLU B 1 290 ? 9.719 -30.641 -6.957 1 95.44 290 GLU B O 1
ATOM 4403 N N . ALA B 1 291 ? 9.383 -29.109 -8.508 1 95.62 291 ALA B N 1
ATOM 4404 C CA . ALA B 1 291 ? 9.695 -27.984 -7.633 1 95.62 291 ALA B CA 1
ATOM 4405 C C . ALA B 1 291 ? 8.727 -27.906 -6.461 1 95.62 291 ALA B C 1
ATOM 4407 O O . ALA B 1 291 ? 9.102 -27.516 -5.352 1 95.62 291 ALA B O 1
ATOM 4408 N N . LEU B 1 292 ? 7.465 -28.297 -6.637 1 95.19 292 LEU B N 1
ATOM 4409 C CA . LEU B 1 292 ? 6.41 -28.172 -5.637 1 95.19 292 LEU B CA 1
ATOM 4410 C C . LEU B 1 292 ? 6.359 -29.406 -4.75 1 95.19 292 LEU B C 1
ATOM 4412 O O . LEU B 1 292 ? 5.77 -29.391 -3.668 1 95.19 292 LEU B O 1
ATOM 4416 N N . ALA B 1 293 ? 6.891 -30.547 -5.27 1 85.25 293 ALA B N 1
ATOM 4417 C CA . ALA B 1 293 ? 6.926 -31.797 -4.512 1 85.25 293 ALA B CA 1
ATOM 4418 C C . ALA B 1 293 ? 8.078 -31.797 -3.508 1 85.25 293 ALA B C 1
ATOM 4420 O O . ALA B 1 293 ? 8.047 -32.531 -2.521 1 85.25 293 ALA B O 1
ATOM 4421 N N . ALA B 1 294 ? 9.086 -30.969 -3.822 1 66 294 ALA B N 1
ATOM 4422 C CA . ALA B 1 294 ? 10.281 -30.969 -2.992 1 66 294 ALA B CA 1
ATOM 4423 C C . ALA B 1 294 ? 10.031 -30.266 -1.66 1 66 294 ALA B C 1
ATOM 4425 O O . ALA B 1 294 ? 9.438 -29.188 -1.621 1 66 294 ALA B O 1
ATOM 4426 N N . GLN B 1 295 ? 9.617 -31.016 -0.594 1 59.56 295 GLN B N 1
ATOM 4427 C CA . GLN B 1 295 ? 9.367 -30.5 0.751 1 59.56 295 GLN B CA 1
ATOM 4428 C C . GLN B 1 295 ? 10.648 -29.953 1.379 1 59.56 295 GLN B C 1
ATOM 4430 O O . GLN B 1 295 ? 11.742 -30.406 1.05 1 59.56 295 GLN B O 1
#

Organism: NCBI:txid1408189

InterPro domains:
  IPR001544 Aminotransferase class IV [PF01063] (41-268)
  IPR036038 Aminotransferase-like, PLP-dependent enzymes [SSF56752] (19-274)
  IPR043131 Branched-chain-amino-acid aminotransferase-like, N-terminal [G3DSA:3.30.470.10] (4-124)
  IPR043132 Branched-chain-amino-acid aminotransferase-like, C-terminal [G3DSA:3.20.10.10] (128-288)
  IPR050571 Class-IV Pyridoxal-Phosphate-Dependent Aminotransferase [PTHR42743] (24-274)

Nearest PDB structures (foldseek):
  6q1s-assembly1_A  TM=9.682E-01  e=2.202E-36  Mycobacterium tuberculosis H37Rv
  5k3w-assembly1_A  TM=9.284E-01  e=1.356E-35  Curtobacterium pusillum
  5k3w-assembly1_B  TM=9.286E-01  e=2.487E-35  Curtobacterium pusillum
  8pnw-assembly1_A  TM=9.447E-01  e=1.003E-32  Blastococcus saxobsidens
  3lul-assembly1_A  TM=8.820E-01  e=2.358E-19  Legionella pneumophila subsp. pneumophila str. Philadelphia 1